Protein AF-A0A941UC97-F1 (afdb_monomer)

pLDDT: mean 85.05, std 20.36, range [23.61, 98.81]

Foldseek 3Di:
DDDDDDDDDDDDDDDDDDDDDDDDPPDDLLNVLCVQCVVFADPVCSVVLSVLSVCLVPPDQPQDLVNNVVSLVVNLVRGDPVQSVQWDAQPPHRQKTFHADPVRDGQWIWGADPQQWIWIDHPNDIDIDRSDDDPDDDDDDDDDDDDDDDDDDPPPDPPPVVQLVVVLDPDDDPLNVLSVVLSVQQVCCLVVVEQAGASDPSQDQDDGQDGRQSHQHYAHHQHAHQAHHDDRLNHQEYANANYAHQAYDDDHLNHQYDAHAHYAHQAYDDDHLNHAYDHHAQYAHQAYDDDRLNHAEDHHHNYAHQAYDDDHLNHQEDHHAQYAHQAYDDDHLNHAYDEHHNYAHQAYDDDHQNHQEDHHEQYAHQEYDDDHLNHQYYAHDHYAHQAYDDDHLNHQYDAHHQYAHQAYDDDHLNHQYDHHDNYAHQAYDDDHLNHQEDAHHNYAHQAYDDDHLNHQEDAHAQYAHQAYDDDHLNHQYDHHAQYAHQAYDDDRLNHQEDHHDNYAHQEYDDDRLNHAEDHHANYAHQAYDDDHLNHQYDEHAQYAHQAYDADRLNHQYYYHHNYNHPDHHDDHPND

Structure (mmCIF, N/CA/C/O backbone):
data_AF-A0A941UC97-F1
#
_entry.id   AF-A0A941UC97-F1
#
loop_
_atom_site.group_PDB
_atom_site.id
_atom_site.type_symbol
_atom_site.label_atom_id
_atom_site.label_alt_id
_atom_site.label_comp_id
_atom_site.label_asym_id
_atom_site.label_entity_id
_atom_site.label_seq_id
_atom_site.pdbx_PDB_ins_code
_atom_site.Cartn_x
_atom_site.Cartn_y
_atom_site.Cartn_z
_atom_site.occupancy
_atom_site.B_iso_or_equiv
_atom_site.auth_seq_id
_atom_site.auth_comp_id
_atom_site.auth_asym_id
_atom_site.auth_atom_id
_atom_site.pdbx_PDB_model_num
ATOM 1 N N . MET A 1 1 ? -33.920 -63.740 -1.832 1.00 26.97 1 MET A N 1
ATOM 2 C CA . MET A 1 1 ? -33.054 -64.130 -0.698 1.00 26.97 1 MET A CA 1
ATOM 3 C C . MET A 1 1 ? -31.931 -64.996 -1.240 1.00 26.97 1 MET A C 1
ATOM 5 O O . MET A 1 1 ? -32.253 -65.846 -2.065 1.00 26.97 1 MET A O 1
ATOM 9 N N . PRO A 1 2 ? -30.684 -64.867 -0.751 1.00 43.19 2 PRO A N 1
ATOM 10 C CA . PRO A 1 2 ? -30.075 -63.693 -0.101 1.00 43.19 2 PRO A CA 1
ATOM 11 C C . PRO A 1 2 ? -29.570 -62.727 -1.217 1.00 43.19 2 PRO A C 1
ATOM 13 O O . PRO A 1 2 ? -30.283 -62.652 -2.215 1.00 43.19 2 PRO A O 1
ATOM 16 N N . PHE A 1 3 ? -28.482 -61.935 -1.182 1.00 24.25 3 PHE A N 1
ATOM 17 C CA . PHE A 1 3 ? -27.602 -61.409 -0.108 1.00 24.25 3 PHE A CA 1
ATOM 18 C C . PHE A 1 3 ? -27.253 -59.923 -0.436 1.00 24.25 3 PHE A C 1
ATOM 20 O O . PHE A 1 3 ? -28.027 -59.255 -1.114 1.00 24.25 3 PHE A O 1
ATOM 27 N N . ASN A 1 4 ? -26.130 -59.395 0.065 1.00 24.11 4 ASN A N 1
ATOM 28 C CA . ASN A 1 4 ? -25.567 -58.037 -0.100 1.00 24.11 4 ASN A CA 1
ATOM 29 C C . ASN A 1 4 ? -24.064 -58.150 0.312 1.00 24.11 4 ASN A C 1
ATOM 31 O O . ASN A 1 4 ? -23.745 -59.103 1.023 1.00 24.11 4 ASN A O 1
ATOM 35 N N . VAL A 1 5 ? -23.059 -57.332 -0.035 1.00 24.78 5 VAL A N 1
ATOM 36 C CA . VAL A 1 5 ? -22.928 -55.923 -0.499 1.00 24.78 5 VAL A CA 1
ATOM 37 C C . VAL A 1 5 ? -21.805 -55.852 -1.592 1.00 24.78 5 VAL A C 1
ATOM 39 O O . VAL A 1 5 ? -21.454 -56.906 -2.107 1.00 24.78 5 VAL A O 1
ATOM 42 N N . ARG A 1 6 ? -21.178 -54.747 -2.058 1.00 23.61 6 ARG A N 1
ATOM 43 C CA . ARG A 1 6 ? -20.990 -53.357 -1.576 1.00 23.61 6 ARG A CA 1
ATOM 44 C C . ARG A 1 6 ? -20.804 -52.357 -2.739 1.00 23.61 6 ARG A C 1
ATOM 46 O O . ARG A 1 6 ? -20.039 -52.615 -3.658 1.00 23.61 6 ARG A O 1
ATOM 53 N N . ASN A 1 7 ? -21.462 -51.201 -2.615 1.00 26.23 7 ASN A N 1
ATOM 54 C CA . ASN A 1 7 ? -21.266 -49.956 -3.380 1.00 26.23 7 ASN A CA 1
ATOM 55 C C . ASN A 1 7 ? -19.788 -49.496 -3.474 1.00 26.23 7 ASN A C 1
ATOM 57 O O . ASN A 1 7 ? -19.010 -49.804 -2.574 1.00 26.23 7 ASN A O 1
ATOM 61 N N . GLY A 1 8 ? -19.392 -48.654 -4.442 1.00 26.56 8 GLY A N 1
ATOM 62 C CA . GLY A 1 8 ? -20.151 -48.139 -5.599 1.00 26.56 8 GLY A CA 1
ATOM 63 C C . GLY A 1 8 ? -19.597 -46.822 -6.187 1.00 26.56 8 GLY A C 1
ATOM 64 O O . GLY A 1 8 ? -18.827 -46.152 -5.516 1.00 26.56 8 GLY A O 1
ATOM 65 N N . ASN A 1 9 ? -20.049 -46.497 -7.412 1.00 26.27 9 ASN A N 1
ATOM 66 C CA . ASN A 1 9 ? -20.159 -45.200 -8.128 1.00 26.27 9 ASN A CA 1
ATOM 67 C C . ASN A 1 9 ? -19.028 -44.133 -8.034 1.00 26.27 9 ASN A C 1
ATOM 69 O O . ASN A 1 9 ? -18.529 -43.804 -6.971 1.00 26.27 9 ASN A O 1
ATOM 73 N N . SER A 1 10 ? -18.674 -43.446 -9.130 1.00 26.75 10 SER A N 1
ATOM 74 C CA . SER A 1 10 ? -19.611 -42.841 -10.098 1.00 26.75 10 SER A CA 1
ATOM 75 C C . SER A 1 10 ? -19.109 -42.721 -11.551 1.00 26.75 10 SER A C 1
ATOM 77 O O . SER A 1 10 ? -17.917 -42.670 -11.826 1.00 26.75 10 SER A O 1
ATOM 79 N N . SER A 1 11 ? -20.097 -42.676 -12.457 1.00 24.62 11 SER A N 1
ATOM 80 C CA . SER A 1 11 ? -20.039 -42.318 -13.889 1.00 24.62 11 SER A CA 1
ATOM 81 C C . SER A 1 11 ? -19.330 -40.966 -14.130 1.00 24.62 11 SER A C 1
ATOM 83 O O . SER A 1 11 ? -19.299 -40.144 -13.222 1.00 24.62 11 SER A O 1
ATOM 85 N N . THR A 1 12 ? -18.782 -40.619 -15.300 1.00 24.94 12 THR A N 1
ATOM 86 C CA . THR A 1 12 ? -19.172 -40.949 -16.691 1.00 24.94 12 THR A CA 1
ATOM 87 C C . THR A 1 12 ? -17.963 -41.023 -17.634 1.00 24.94 12 THR A C 1
ATOM 89 O O . THR A 1 12 ? -17.031 -40.233 -17.487 1.00 24.94 12 THR A O 1
ATOM 92 N N . THR A 1 13 ? -18.010 -41.843 -18.692 1.00 25.44 13 THR A N 1
ATOM 93 C CA . THR A 1 13 ? -17.060 -41.735 -19.821 1.00 25.44 13 THR A CA 1
ATOM 94 C C . THR A 1 13 ? -17.739 -42.121 -21.136 1.00 25.44 13 THR A C 1
ATOM 96 O O . THR A 1 13 ? -18.240 -43.233 -21.277 1.00 25.44 13 THR A O 1
ATOM 99 N N . ILE A 1 14 ? -17.795 -41.180 -22.081 1.00 25.50 14 ILE A N 1
ATOM 100 C CA . ILE A 1 14 ? -18.355 -41.376 -23.427 1.00 25.50 14 ILE A CA 1
ATOM 101 C C . ILE A 1 14 ? -17.256 -41.960 -24.321 1.00 25.50 14 ILE A C 1
ATOM 103 O O . ILE A 1 14 ? -16.121 -41.495 -24.256 1.00 25.50 14 ILE A O 1
ATOM 107 N N . SER A 1 15 ? -17.592 -42.962 -25.138 1.00 24.53 15 SER A N 1
ATOM 108 C CA . SER A 1 15 ? -16.667 -43.630 -26.064 1.00 24.53 15 SER A CA 1
ATOM 109 C C . SER A 1 15 ? -17.231 -43.712 -27.490 1.00 24.53 15 SER A C 1
ATOM 111 O O . SER A 1 15 ? -18.390 -44.061 -27.698 1.00 24.53 15 SER A O 1
ATOM 113 N N . ASP A 1 16 ? -16.372 -43.339 -28.437 1.00 28.64 16 ASP A N 1
ATOM 114 C CA . ASP A 1 16 ? -16.165 -43.852 -29.799 1.00 28.64 16 ASP A CA 1
ATOM 115 C C . ASP A 1 16 ? -17.344 -44.325 -30.677 1.00 28.64 16 ASP A C 1
ATOM 117 O O . ASP A 1 16 ? -17.806 -45.461 -30.618 1.00 28.64 16 ASP A O 1
ATOM 121 N N . SER A 1 17 ? -17.682 -43.485 -31.661 1.00 26.44 17 SER A N 1
ATOM 122 C CA . SER A 1 17 ? -17.812 -43.857 -33.089 1.00 26.44 17 SER A CA 1
ATOM 123 C C . SER A 1 17 ? -17.777 -42.551 -33.906 1.00 26.44 17 SER A C 1
ATOM 125 O O . SER A 1 17 ? -18.624 -41.688 -33.715 1.00 26.44 17 SER A O 1
ATOM 127 N N . SER A 1 18 ? -16.724 -42.182 -34.640 1.00 26.34 18 SER A N 1
ATOM 128 C CA . SER A 1 18 ? -16.054 -42.826 -35.783 1.00 26.34 18 SER A CA 1
ATOM 129 C C . SER A 1 18 ? -16.949 -43.088 -37.000 1.00 26.34 18 SER A C 1
ATOM 131 O O . SER A 1 18 ? -17.779 -43.990 -36.972 1.00 26.34 18 SER A O 1
ATOM 133 N N . ILE A 1 19 ? -16.585 -42.373 -38.078 1.00 29.45 19 ILE A N 1
ATOM 134 C CA . ILE A 1 19 ? -16.620 -42.727 -39.512 1.00 29.45 19 ILE A CA 1
ATOM 135 C C . ILE A 1 19 ? -17.639 -41.990 -40.412 1.00 29.45 19 ILE A C 1
ATOM 137 O O . ILE A 1 19 ? -18.829 -41.902 -40.138 1.00 29.45 19 ILE A O 1
ATOM 141 N N . ASP A 1 20 ? -17.062 -41.484 -41.510 1.00 26.69 20 ASP A N 1
ATOM 142 C CA . ASP A 1 20 ? -17.612 -40.922 -42.749 1.00 26.69 20 ASP A CA 1
ATOM 143 C C . ASP A 1 20 ? -18.482 -39.650 -42.719 1.00 26.69 20 ASP A C 1
ATOM 145 O O . ASP A 1 20 ? -19.699 -39.681 -42.575 1.00 26.69 20 ASP A O 1
ATOM 149 N N . HIS A 1 21 ? -17.863 -38.530 -43.129 1.00 25.31 21 HIS A N 1
ATOM 150 C CA . HIS A 1 21 ? -18.000 -38.150 -44.543 1.00 25.31 21 HIS A CA 1
ATOM 151 C C . HIS A 1 21 ? -16.879 -37.229 -45.083 1.00 25.31 21 HIS A C 1
ATOM 153 O O . HIS A 1 21 ? -16.731 -36.082 -44.678 1.00 25.31 21 HIS A O 1
ATOM 159 N N . LEU A 1 22 ? -16.228 -37.738 -46.138 1.00 27.33 22 LEU A N 1
ATOM 160 C CA . LEU A 1 22 ? -15.744 -37.029 -47.336 1.00 27.33 22 LEU A CA 1
ATOM 161 C C . LEU A 1 22 ? -14.541 -36.072 -47.245 1.00 27.33 22 LEU A C 1
ATOM 163 O O . LEU A 1 22 ? -14.647 -34.878 -46.971 1.00 27.33 22 LEU A O 1
ATOM 167 N N . ALA A 1 23 ? -13.421 -36.617 -47.723 1.00 32.41 23 ALA A N 1
ATOM 168 C CA . ALA A 1 23 ? -12.298 -35.900 -48.309 1.00 32.41 23 ALA A CA 1
ATOM 169 C C . ALA A 1 23 ? -12.714 -34.754 -49.257 1.00 32.41 23 ALA A C 1
ATOM 171 O O . ALA A 1 23 ? -13.579 -34.916 -50.124 1.00 32.41 23 ALA A O 1
ATOM 172 N N . ARG A 1 24 ? -11.998 -33.629 -49.156 1.00 26.58 24 ARG A N 1
ATOM 173 C CA . ARG A 1 24 ? -11.906 -32.586 -50.188 1.00 26.58 24 ARG A CA 1
ATOM 174 C C . ARG A 1 24 ? -10.431 -32.361 -50.549 1.00 26.58 24 ARG A C 1
ATOM 176 O O . ARG A 1 24 ? -9.607 -32.420 -49.635 1.00 26.58 24 ARG A O 1
ATOM 183 N N . PRO A 1 25 ? -10.089 -32.085 -51.825 1.00 33.31 25 PRO A N 1
ATOM 184 C CA . PRO A 1 25 ? -8.698 -31.864 -52.235 1.00 33.31 25 PRO A CA 1
ATOM 185 C C . PRO A 1 25 ? -8.069 -30.624 -51.585 1.00 33.31 25 PRO A C 1
ATOM 187 O O . PRO A 1 25 ? -6.874 -30.607 -51.325 1.00 33.31 25 PRO A O 1
ATOM 190 N N . ASP A 1 26 ? -8.889 -29.621 -51.266 1.00 42.84 26 ASP A N 1
ATOM 191 C CA . ASP A 1 26 ? -8.455 -28.307 -50.778 1.00 42.84 26 ASP A CA 1
ATOM 192 C C . ASP A 1 26 ? -8.311 -28.266 -49.245 1.00 42.84 26 ASP A C 1
ATOM 194 O O . ASP A 1 26 ? -8.844 -27.376 -48.581 1.00 42.84 26 ASP A O 1
ATOM 198 N N . THR A 1 27 ? -7.639 -29.261 -48.658 1.00 42.19 27 THR A N 1
ATOM 199 C CA . THR A 1 27 ? -7.248 -29.207 -47.239 1.00 42.19 27 THR A CA 1
ATOM 200 C C . THR A 1 27 ? -5.827 -28.641 -47.157 1.00 42.19 27 THR A C 1
ATOM 202 O O . THR A 1 27 ? -4.911 -29.318 -47.624 1.00 42.19 27 THR A O 1
ATOM 205 N N . PRO A 1 28 ? -5.617 -27.436 -46.589 1.00 56.28 28 PRO A N 1
ATOM 206 C CA . PRO A 1 28 ? -4.293 -26.832 -46.440 1.00 56.28 28 PRO A CA 1
ATOM 207 C C . PRO A 1 28 ? -3.250 -27.787 -45.839 1.00 56.28 28 PRO A C 1
ATOM 209 O O . PRO A 1 28 ? -3.569 -28.590 -44.956 1.00 56.28 28 PRO A O 1
ATOM 212 N N . HIS A 1 29 ? -2.005 -27.714 -46.322 1.00 60.56 29 HIS A N 1
ATOM 213 C CA . HIS A 1 29 ? -0.942 -28.652 -45.942 1.00 60.56 29 HIS A CA 1
ATOM 214 C C . HIS A 1 29 ? -0.659 -28.638 -44.427 1.00 60.56 29 HIS A C 1
ATOM 216 O O . HIS A 1 29 ? -0.510 -29.706 -43.831 1.00 60.56 29 HIS A O 1
ATOM 222 N N . ASP A 1 30 ? -0.716 -27.466 -43.783 1.00 61.69 30 ASP A N 1
ATOM 223 C CA . ASP A 1 30 ? -0.620 -27.292 -42.324 1.00 61.69 30 ASP A CA 1
ATOM 224 C C . ASP A 1 30 ? -1.726 -28.053 -41.564 1.00 61.69 30 ASP A C 1
ATOM 226 O O . ASP A 1 30 ? -1.459 -28.699 -40.548 1.00 61.69 30 ASP A O 1
ATOM 230 N N . ILE A 1 31 ? -2.955 -28.061 -42.089 1.00 59.62 31 ILE A N 1
ATOM 231 C CA . ILE A 1 31 ? -4.098 -28.796 -41.519 1.00 59.62 31 ILE A CA 1
ATOM 232 C C . ILE A 1 31 ? -3.964 -30.314 -41.752 1.00 59.62 31 ILE A C 1
ATOM 234 O O . ILE A 1 31 ? -4.295 -31.102 -40.864 1.00 59.62 31 ILE A O 1
ATOM 238 N N . SER A 1 32 ? -3.437 -30.740 -42.903 1.00 64.81 32 SER A N 1
ATOM 239 C CA . SER A 1 32 ? -3.181 -32.160 -43.209 1.00 64.81 32 SER A CA 1
ATOM 240 C C . SER A 1 32 ? -2.075 -32.766 -42.330 1.00 64.81 32 SER A C 1
ATOM 242 O O . SER A 1 32 ? -2.213 -33.891 -41.839 1.00 64.81 32 SER A O 1
ATOM 244 N N . VAL A 1 33 ? -1.001 -32.008 -42.075 1.00 65.44 33 VAL A N 1
ATOM 245 C CA . VAL A 1 33 ? 0.041 -32.367 -41.097 1.00 65.44 33 VAL A CA 1
ATOM 246 C C . VAL A 1 33 ? -0.566 -32.434 -39.698 1.00 65.44 33 VAL A C 1
ATOM 248 O O . VAL A 1 33 ? -0.464 -33.474 -39.040 1.00 65.44 33 VAL A O 1
ATOM 251 N N . TRP A 1 34 ? -1.258 -31.369 -39.270 1.00 73.50 34 TRP A N 1
ATOM 252 C CA . TRP A 1 34 ? -1.890 -31.286 -37.953 1.00 73.50 34 TRP A CA 1
ATOM 253 C C . TRP A 1 34 ? -2.780 -32.493 -37.649 1.00 73.50 34 TRP A C 1
ATOM 255 O O . TRP A 1 34 ? -2.646 -33.102 -36.590 1.00 73.50 34 TRP A O 1
ATOM 265 N N . GLU A 1 35 ? -3.663 -32.886 -38.570 1.00 70.94 35 GLU A N 1
ATOM 266 C CA . GLU A 1 35 ? -4.619 -33.970 -38.322 1.00 70.94 35 GLU A CA 1
ATOM 267 C C . GLU A 1 35 ? -3.970 -35.339 -38.067 1.00 70.94 35 GLU A C 1
ATOM 269 O O . GLU A 1 35 ? -4.620 -36.206 -37.476 1.00 70.94 35 GLU A O 1
ATOM 274 N N . LYS A 1 36 ? -2.694 -35.525 -38.433 1.00 65.94 36 LYS A N 1
ATOM 275 C CA . LYS A 1 36 ? -1.925 -36.735 -38.116 1.00 65.94 36 LYS A CA 1
ATOM 276 C C . LYS A 1 36 ? -1.113 -36.622 -36.825 1.00 65.94 36 LYS A C 1
ATOM 278 O O . LYS A 1 36 ? -1.102 -37.577 -36.057 1.00 65.94 36 LYS A O 1
ATOM 283 N N . ILE A 1 37 ? -0.481 -35.475 -36.557 1.00 67.69 37 ILE A N 1
ATOM 284 C CA . ILE A 1 37 ? 0.345 -35.282 -35.346 1.00 67.69 37 ILE A CA 1
ATOM 285 C C . ILE A 1 37 ? -0.425 -34.713 -34.145 1.00 67.69 37 ILE A C 1
ATOM 287 O O . ILE A 1 37 ? 0.130 -34.611 -33.056 1.00 67.69 37 ILE A O 1
ATOM 291 N N . LYS A 1 38 ? -1.725 -34.414 -34.278 1.00 67.69 38 LYS A N 1
ATOM 292 C CA . LYS A 1 38 ? -2.603 -33.968 -33.175 1.00 67.69 38 LYS A CA 1
ATOM 293 C C . LYS A 1 38 ? -2.624 -34.908 -31.962 1.00 67.69 38 LYS A C 1
ATOM 295 O O . LYS A 1 38 ? -2.961 -34.457 -30.876 1.00 67.69 38 LYS A O 1
ATOM 300 N N . SER A 1 39 ? -2.299 -36.192 -32.132 1.00 68.25 39 SER A N 1
ATOM 301 C CA . SER A 1 39 ? -2.171 -37.172 -31.042 1.00 68.25 39 SER A CA 1
ATOM 302 C C . SER A 1 39 ? -0.930 -36.941 -30.174 1.00 68.25 39 SER A C 1
ATOM 304 O O . SER A 1 39 ? -0.919 -37.339 -29.010 1.00 68.25 39 SER A O 1
ATOM 306 N N . PHE A 1 40 ? 0.098 -36.275 -30.706 1.00 71.75 40 PHE A N 1
ATOM 307 C CA . PHE A 1 40 ? 1.333 -35.979 -29.982 1.00 71.75 40 PHE A CA 1
ATOM 308 C C . PHE A 1 40 ? 1.141 -34.824 -28.987 1.00 71.75 40 PHE A C 1
ATOM 310 O O . PHE A 1 40 ? 1.910 -34.714 -28.034 1.00 71.75 40 PHE A O 1
ATOM 317 N N . PHE A 1 41 ? 0.115 -33.984 -29.172 1.00 74.44 41 PHE A N 1
ATOM 318 C CA . PHE A 1 41 ? -0.109 -32.750 -28.415 1.00 74.44 41 PHE A CA 1
ATOM 319 C C . PHE A 1 41 ? -1.363 -32.827 -27.542 1.00 74.44 41 PHE A C 1
ATOM 321 O O . PHE A 1 41 ? -2.431 -33.255 -27.975 1.00 74.44 41 PHE A O 1
ATOM 328 N N . SER A 1 42 ? -1.271 -32.321 -26.312 1.00 64.69 42 SER A N 1
ATOM 329 C CA . SER A 1 42 ? -2.453 -32.183 -25.458 1.00 64.69 42 SER A CA 1
ATOM 330 C C . SER A 1 42 ? -3.426 -31.144 -26.029 1.00 64.69 42 SER A C 1
ATOM 332 O O . SER A 1 42 ? -3.002 -30.082 -26.485 1.00 64.69 42 SER A O 1
ATOM 334 N N . CYS A 1 43 ? -4.738 -31.368 -25.877 1.00 62.56 43 CYS A N 1
ATOM 335 C CA . CYS A 1 43 ? -5.788 -30.402 -26.237 1.00 62.56 43 CYS A CA 1
ATOM 336 C C . CYS A 1 43 ? -5.573 -28.989 -25.657 1.00 62.56 43 CYS A C 1
ATOM 338 O O . CYS A 1 43 ? -6.109 -28.026 -26.199 1.00 62.56 43 CYS A O 1
ATOM 340 N N . LYS A 1 44 ? -4.794 -28.864 -24.571 1.00 69.75 44 LYS A N 1
ATOM 341 C CA . LYS A 1 44 ? -4.410 -27.593 -23.943 1.00 69.75 44 LYS A CA 1
ATOM 342 C C . LYS A 1 44 ? -3.495 -26.716 -24.814 1.00 69.75 44 LYS A C 1
ATOM 344 O O . LYS A 1 44 ? -3.571 -25.505 -24.676 1.00 69.75 44 LYS A O 1
ATOM 349 N N . TYR A 1 45 ? -2.661 -27.315 -25.668 1.00 73.56 45 TYR A N 1
ATOM 350 C CA . TYR A 1 45 ? -1.648 -26.629 -26.492 1.00 73.56 45 TYR A CA 1
ATOM 351 C C . TYR A 1 45 ? -1.969 -26.682 -27.998 1.00 73.56 45 TYR A C 1
ATOM 353 O O . TYR A 1 45 ? -1.103 -26.495 -28.852 1.00 73.56 45 TYR A O 1
ATOM 361 N N . LYS A 1 46 ? -3.226 -27.004 -28.334 1.00 70.25 46 LYS A N 1
ATOM 362 C CA . LYS A 1 46 ? -3.705 -27.153 -29.712 1.00 70.25 46 LYS A CA 1
ATOM 363 C C . LYS A 1 46 ? -3.530 -25.887 -30.571 1.00 70.25 46 LYS A C 1
ATOM 365 O O . LYS A 1 46 ? -3.040 -26.042 -31.689 1.00 70.25 46 LYS A O 1
ATOM 370 N N . PRO A 1 47 ? -3.939 -24.675 -30.140 1.00 74.25 47 PRO A N 1
ATOM 371 C CA . PRO A 1 47 ? -3.788 -23.494 -30.989 1.00 74.25 47 PRO A CA 1
ATOM 372 C C . PRO A 1 47 ? -2.318 -23.082 -31.159 1.00 74.25 47 PRO A C 1
ATOM 374 O O . PRO A 1 47 ? -1.933 -22.694 -32.257 1.00 74.25 47 PRO A O 1
ATOM 377 N N . GLU A 1 48 ? -1.486 -23.226 -30.126 1.00 78.00 48 GLU A N 1
ATOM 378 C CA . GLU A 1 48 ? -0.064 -22.871 -30.171 1.00 78.00 48 GLU A CA 1
ATOM 379 C C . GLU A 1 48 ? 0.728 -23.813 -31.088 1.00 78.00 48 GLU A C 1
ATOM 381 O O . GLU A 1 48 ? 1.466 -23.353 -31.957 1.00 78.00 48 GLU A O 1
ATOM 386 N N . ALA A 1 49 ? 0.539 -25.130 -30.953 1.00 76.12 49 ALA A N 1
ATOM 387 C CA . ALA A 1 49 ? 1.237 -26.109 -31.783 1.00 76.12 49 ALA A CA 1
ATOM 388 C C . ALA A 1 49 ? 0.818 -26.024 -33.265 1.00 76.12 49 ALA A C 1
ATOM 390 O O . ALA A 1 49 ? 1.671 -26.135 -34.147 1.00 76.12 49 ALA A O 1
ATOM 391 N N . LEU A 1 50 ? -0.467 -25.763 -33.551 1.00 76.44 50 LEU A N 1
ATOM 392 C CA . LEU A 1 50 ? -0.944 -25.526 -34.918 1.00 76.44 50 LEU A CA 1
ATOM 393 C C . LEU A 1 50 ? -0.300 -24.274 -35.537 1.00 76.44 50 LEU A C 1
ATOM 395 O O . LEU A 1 50 ? 0.096 -24.315 -36.699 1.00 76.44 50 LEU A O 1
ATOM 399 N N . GLU A 1 51 ? -0.142 -23.192 -34.771 1.00 76.75 51 GLU A N 1
ATOM 400 C CA . GLU A 1 51 ? 0.502 -21.963 -35.254 1.00 76.75 51 GLU A CA 1
ATOM 401 C C . GLU A 1 51 ? 2.005 -22.160 -35.515 1.00 76.75 51 GLU A C 1
ATOM 403 O O . GLU A 1 51 ? 2.527 -21.663 -36.517 1.00 76.75 51 GLU A O 1
ATOM 408 N N . CYS A 1 52 ? 2.703 -22.955 -34.692 1.00 78.56 52 CYS A N 1
ATOM 409 C CA . CYS A 1 52 ? 4.076 -23.375 -34.988 1.00 78.56 52 CYS A CA 1
ATOM 410 C C . CYS A 1 52 ? 4.154 -24.102 -36.344 1.00 78.56 52 CYS A C 1
ATOM 412 O O . CYS A 1 52 ? 4.956 -23.714 -37.192 1.00 78.56 52 CYS A O 1
ATOM 414 N N . ILE A 1 53 ? 3.291 -25.099 -36.582 1.00 77.62 53 ILE A N 1
ATOM 415 C CA . ILE A 1 53 ? 3.252 -25.880 -37.837 1.00 77.62 53 ILE A CA 1
ATOM 416 C C . ILE A 1 53 ? 2.917 -24.995 -39.039 1.00 77.62 53 ILE A C 1
ATOM 418 O O . ILE A 1 53 ? 3.613 -25.048 -40.053 1.00 77.62 53 ILE A O 1
ATOM 422 N N . ARG A 1 54 ? 1.909 -24.130 -38.911 1.00 77.88 54 ARG A N 1
ATOM 423 C CA . ARG A 1 54 ? 1.532 -23.164 -39.945 1.00 77.88 54 ARG A CA 1
ATOM 424 C C . ARG A 1 54 ? 2.681 -22.230 -40.312 1.00 77.88 54 ARG A C 1
ATOM 426 O O . ARG A 1 54 ? 2.906 -22.021 -41.501 1.00 77.88 54 ARG A O 1
ATOM 433 N N . THR A 1 55 ? 3.398 -21.695 -39.321 1.00 75.44 55 THR A N 1
ATOM 434 C CA . THR A 1 55 ? 4.510 -20.761 -39.572 1.00 75.44 55 THR A CA 1
ATOM 435 C C . THR A 1 55 ? 5.716 -21.457 -40.205 1.00 75.44 55 THR A C 1
ATOM 437 O O . THR A 1 55 ? 6.451 -20.827 -40.953 1.00 75.44 55 THR A O 1
ATOM 440 N N . MET A 1 56 ? 5.923 -22.751 -39.941 1.00 78.06 56 MET A N 1
ATOM 441 C CA . MET A 1 56 ? 6.954 -23.538 -40.633 1.00 78.06 56 MET A CA 1
ATOM 442 C C . MET A 1 56 ? 6.550 -23.879 -42.071 1.00 78.06 56 MET A C 1
ATOM 444 O O . MET A 1 56 ? 7.398 -23.895 -42.946 1.00 78.06 56 MET A O 1
ATOM 448 N N . CYS A 1 57 ? 5.262 -24.101 -42.348 1.00 72.69 57 CYS A N 1
ATOM 449 C CA . CYS A 1 57 ? 4.793 -24.294 -43.726 1.00 72.69 57 CYS A CA 1
ATOM 450 C C . CYS A 1 57 ? 4.743 -22.979 -44.531 1.00 72.69 57 CYS A C 1
ATOM 452 O O . CYS A 1 57 ? 4.705 -23.022 -45.751 1.00 72.69 57 CYS A O 1
ATOM 454 N N . HIS A 1 58 ? 4.718 -21.820 -43.864 1.00 76.06 58 HIS A N 1
ATOM 455 C CA . HIS A 1 58 ? 4.631 -20.497 -44.491 1.00 76.06 58 HIS A CA 1
ATOM 456 C C . HIS A 1 58 ? 5.566 -19.506 -43.763 1.00 76.06 58 HIS A C 1
ATOM 458 O O . HIS A 1 58 ? 5.096 -18.682 -42.967 1.00 76.06 58 HIS A O 1
ATOM 464 N N . PRO A 1 59 ? 6.892 -19.597 -43.974 1.00 75.81 59 PRO A N 1
ATOM 465 C CA . PRO A 1 59 ? 7.873 -18.790 -43.251 1.00 75.81 59 PRO A CA 1
ATOM 466 C C . PRO A 1 59 ? 7.750 -17.291 -43.592 1.00 75.81 59 PRO A C 1
ATOM 468 O O . PRO A 1 59 ? 7.694 -16.923 -44.769 1.00 75.81 59 PRO A O 1
ATOM 471 N N . PRO A 1 60 ? 7.769 -16.387 -42.595 1.00 70.44 60 PRO A N 1
ATOM 472 C CA . PRO A 1 60 ? 7.939 -14.958 -42.835 1.00 70.44 60 PRO A CA 1
ATOM 473 C C . PRO A 1 60 ? 9.262 -14.642 -43.552 1.00 70.44 60 PRO A C 1
ATOM 475 O O . PRO A 1 60 ? 10.278 -15.308 -43.338 1.00 70.44 60 PRO A O 1
ATOM 478 N N . ALA A 1 61 ? 9.275 -13.578 -44.360 1.00 69.44 61 ALA A N 1
ATOM 479 C CA . ALA A 1 61 ? 10.498 -13.094 -44.999 1.00 69.44 61 ALA A CA 1
ATOM 480 C C . ALA A 1 61 ? 11.573 -12.763 -43.945 1.00 69.44 61 ALA A C 1
ATOM 482 O O . ALA A 1 61 ? 11.294 -12.057 -42.976 1.00 69.44 61 ALA A O 1
ATOM 483 N N . GLY A 1 62 ? 12.793 -13.273 -44.143 1.00 68.75 62 GLY A N 1
ATOM 484 C CA . GLY A 1 62 ? 13.899 -13.123 -43.191 1.00 68.75 62 GLY A CA 1
ATOM 485 C C . GLY A 1 62 ? 13.931 -14.126 -42.027 1.00 68.75 62 GLY A C 1
ATOM 486 O O . GLY A 1 62 ? 14.703 -13.909 -41.100 1.00 68.75 62 GLY A O 1
ATOM 487 N N . THR A 1 63 ? 13.134 -15.205 -42.057 1.00 75.56 63 THR A N 1
ATOM 488 C CA . THR A 1 63 ? 13.223 -16.306 -41.069 1.00 75.56 63 THR A CA 1
ATOM 489 C C . THR A 1 63 ? 14.639 -16.900 -41.029 1.00 75.56 63 THR A C 1
ATOM 491 O O . THR A 1 63 ? 15.169 -17.306 -42.064 1.00 75.56 63 THR A O 1
ATOM 494 N N . THR A 1 64 ? 15.241 -16.967 -39.840 1.00 77.44 64 THR A N 1
ATOM 495 C CA . THR A 1 64 ? 16.605 -17.483 -39.609 1.00 77.44 64 THR A CA 1
ATOM 496 C C . THR A 1 64 ? 16.621 -18.964 -39.209 1.00 77.44 64 THR A C 1
ATOM 498 O O . THR A 1 64 ? 15.579 -19.558 -38.929 1.00 77.44 64 THR A O 1
ATOM 501 N N . ARG A 1 65 ? 17.810 -19.586 -39.152 1.00 75.81 65 ARG A N 1
ATOM 502 C CA . ARG A 1 65 ? 17.975 -20.977 -38.678 1.00 75.81 65 ARG A CA 1
ATOM 503 C C . ARG A 1 65 ? 17.562 -21.110 -37.211 1.00 75.81 65 ARG A C 1
ATOM 505 O O . ARG A 1 65 ? 16.937 -22.098 -36.828 1.00 75.81 65 ARG A O 1
ATOM 512 N N . GLU A 1 66 ? 17.890 -20.105 -36.413 1.00 75.75 66 GLU A N 1
ATOM 513 C CA . GLU A 1 66 ? 17.579 -19.996 -34.993 1.00 75.75 66 GLU A CA 1
ATOM 514 C C . GLU A 1 66 ? 16.059 -19.928 -34.769 1.00 75.75 66 GLU A C 1
ATOM 516 O O . GLU A 1 66 ? 15.536 -20.688 -33.955 1.00 75.75 66 GLU A O 1
ATOM 521 N N . ASP A 1 67 ? 15.328 -19.134 -35.565 1.00 76.56 67 ASP A N 1
ATOM 522 C CA . ASP A 1 67 ? 13.855 -19.068 -35.512 1.00 76.56 67 ASP A CA 1
ATOM 523 C C . ASP A 1 67 ? 13.189 -20.432 -35.766 1.00 76.56 67 ASP A C 1
ATOM 525 O O . ASP A 1 67 ? 12.135 -20.737 -35.201 1.00 76.56 67 ASP A O 1
ATOM 529 N N . VAL A 1 68 ? 13.778 -21.254 -36.639 1.00 78.69 68 VAL A N 1
ATOM 530 C CA . VAL A 1 68 ? 13.283 -22.603 -36.961 1.00 78.69 68 VAL A CA 1
ATOM 531 C C . VAL A 1 68 ? 13.596 -23.567 -35.818 1.00 78.69 68 VAL A C 1
ATOM 533 O O . VAL A 1 68 ? 12.709 -24.301 -35.379 1.00 78.69 68 VAL A O 1
ATOM 536 N N . ALA A 1 69 ? 14.821 -23.527 -35.290 1.00 78.25 69 ALA A N 1
ATOM 537 C CA . ALA A 1 69 ? 15.237 -24.346 -34.156 1.00 78.25 69 ALA A CA 1
ATOM 538 C C . ALA A 1 69 ? 14.373 -24.087 -32.909 1.00 78.25 69 ALA A C 1
ATOM 540 O O . ALA A 1 69 ? 13.864 -25.035 -32.303 1.00 78.25 69 ALA A O 1
ATOM 541 N N . ASP A 1 70 ? 14.126 -22.817 -32.581 1.00 78.12 70 ASP A N 1
ATOM 542 C CA . ASP A 1 70 ? 13.290 -22.415 -31.448 1.00 78.12 70 ASP A CA 1
ATOM 543 C C . ASP A 1 70 ? 11.838 -22.892 -31.603 1.00 78.12 70 ASP A C 1
ATOM 545 O O . ASP A 1 70 ? 11.210 -23.298 -30.622 1.00 78.12 70 ASP A O 1
ATOM 549 N N . ARG A 1 71 ? 11.291 -22.908 -32.827 1.00 82.12 71 ARG A N 1
ATOM 550 C CA . ARG A 1 71 ? 9.937 -23.427 -33.107 1.00 82.12 71 ARG A CA 1
ATOM 551 C C . ARG A 1 71 ? 9.849 -24.942 -32.959 1.00 82.12 71 ARG A C 1
ATOM 553 O O . ARG A 1 71 ? 8.866 -25.431 -32.398 1.00 82.12 71 ARG A O 1
ATOM 560 N N . PHE A 1 72 ? 10.864 -25.681 -33.403 1.00 81.50 72 PHE A N 1
ATOM 561 C CA . PHE A 1 72 ? 10.941 -27.129 -33.186 1.00 81.50 72 PHE A CA 1
ATOM 562 C C . PHE A 1 72 ? 11.067 -27.470 -31.692 1.00 81.50 72 PHE A C 1
ATOM 564 O O . PHE A 1 72 ? 10.393 -28.386 -31.217 1.00 81.50 72 PHE A O 1
ATOM 571 N N . GLU A 1 73 ? 11.834 -26.699 -30.917 1.00 82.56 73 GLU A N 1
ATOM 572 C CA . GLU A 1 73 ? 11.946 -26.898 -29.466 1.00 82.56 73 GLU A CA 1
ATOM 573 C C . GLU A 1 73 ? 10.666 -26.466 -28.714 1.00 82.56 73 GLU A C 1
ATOM 575 O O . GLU A 1 73 ? 10.258 -27.122 -27.753 1.00 82.56 73 GLU A O 1
ATOM 580 N N . GLN A 1 74 ? 9.948 -25.433 -29.172 1.00 81.12 74 GLN A N 1
ATOM 581 C CA . GLN A 1 74 ? 8.601 -25.107 -28.671 1.00 81.12 74 GLN A CA 1
ATOM 582 C C . GLN A 1 74 ? 7.617 -26.261 -28.911 1.00 81.12 74 GLN A C 1
ATOM 584 O O . GLN A 1 74 ? 6.959 -26.707 -27.968 1.00 81.12 74 GLN A O 1
ATOM 589 N N . LEU A 1 75 ? 7.567 -26.804 -30.132 1.00 80.00 75 LEU A N 1
ATOM 590 C CA . LEU A 1 75 ? 6.762 -27.985 -30.462 1.00 80.00 75 LEU A CA 1
ATOM 591 C C . LEU A 1 75 ? 7.131 -29.189 -29.586 1.00 80.00 75 LEU A C 1
ATOM 593 O O . LEU A 1 75 ? 6.239 -29.819 -29.018 1.00 80.00 75 LEU A O 1
ATOM 597 N N . ARG A 1 76 ? 8.425 -29.461 -29.380 1.00 81.94 76 ARG A N 1
ATOM 598 C CA . ARG A 1 76 ? 8.897 -30.520 -28.474 1.00 81.94 76 ARG A CA 1
ATOM 599 C C . ARG A 1 76 ? 8.376 -30.348 -27.042 1.00 81.94 76 ARG A C 1
ATOM 601 O O . ARG A 1 76 ? 8.021 -31.337 -26.405 1.00 81.94 76 ARG A O 1
ATOM 608 N N . ARG A 1 77 ? 8.271 -29.112 -26.543 1.00 81.44 77 ARG A N 1
ATOM 609 C CA . ARG A 1 77 ? 7.754 -28.799 -25.194 1.00 81.44 77 ARG A CA 1
ATOM 610 C C . ARG A 1 77 ? 6.226 -28.852 -25.086 1.00 81.44 77 ARG A C 1
ATOM 612 O O . ARG A 1 77 ? 5.714 -28.995 -23.976 1.00 81.44 77 ARG A O 1
ATOM 619 N N . PHE A 1 78 ? 5.500 -28.747 -26.200 1.00 79.94 78 PHE A N 1
ATOM 620 C CA . PHE A 1 78 ? 4.045 -28.946 -26.255 1.00 79.94 78 PHE A CA 1
ATOM 621 C C . PHE A 1 78 ? 3.646 -30.416 -26.461 1.00 79.94 78 PHE A C 1
ATOM 623 O O . PHE A 1 78 ? 2.511 -30.794 -26.146 1.00 79.94 78 PHE A O 1
ATOM 630 N N . ALA A 1 79 ? 4.559 -31.239 -26.981 1.00 75.69 79 ALA A N 1
ATOM 631 C CA . ALA A 1 79 ? 4.358 -32.669 -27.157 1.00 75.69 79 ALA A CA 1
ATOM 632 C C . ALA A 1 79 ? 4.311 -33.420 -25.812 1.00 75.69 79 ALA A C 1
ATOM 634 O O . ALA A 1 79 ? 4.948 -33.051 -24.823 1.00 75.69 79 ALA A O 1
ATOM 635 N N . HIS A 1 80 ? 3.567 -34.522 -25.775 1.00 75.31 80 HIS A N 1
ATOM 636 C CA . HIS A 1 80 ? 3.625 -35.481 -24.678 1.00 75.31 80 HIS A CA 1
ATOM 637 C C . HIS A 1 80 ? 5.026 -36.113 -24.591 1.00 75.31 80 HIS A C 1
ATOM 639 O O . HIS A 1 80 ? 5.687 -36.334 -25.604 1.00 75.31 80 HIS A O 1
ATOM 645 N N . THR A 1 81 ? 5.466 -36.467 -23.380 1.00 67.31 81 THR A N 1
ATOM 646 C CA . THR A 1 81 ? 6.849 -36.905 -23.093 1.00 67.31 81 THR A CA 1
ATOM 647 C C . THR A 1 81 ? 7.332 -38.127 -23.880 1.00 67.31 81 THR A C 1
ATOM 649 O O . THR A 1 81 ? 8.536 -38.307 -24.004 1.00 67.31 81 THR A O 1
ATOM 652 N N . GLY A 1 82 ? 6.430 -38.954 -24.422 1.00 66.81 82 GLY A N 1
ATOM 653 C CA . GLY A 1 82 ? 6.777 -40.075 -25.309 1.00 66.81 82 GLY A CA 1
ATOM 654 C C . GLY A 1 82 ? 6.920 -39.716 -26.796 1.00 66.81 82 GLY A C 1
ATOM 655 O O . GLY A 1 82 ? 7.489 -40.503 -27.540 1.00 66.81 82 GLY A O 1
ATOM 656 N N . PHE A 1 83 ? 6.429 -38.550 -27.229 1.00 71.75 83 PHE A N 1
ATOM 657 C CA . PHE A 1 83 ? 6.455 -38.095 -28.630 1.00 71.75 83 PHE A CA 1
ATOM 658 C C . PHE A 1 83 ? 7.444 -36.940 -28.876 1.00 71.75 83 PHE A C 1
ATOM 660 O O . PHE A 1 83 ? 7.710 -36.590 -30.021 1.00 71.75 83 PHE A O 1
ATOM 667 N N . ALA A 1 84 ? 8.035 -36.372 -27.820 1.00 73.75 84 ALA A N 1
ATOM 668 C CA . ALA A 1 84 ? 9.078 -35.346 -27.907 1.00 73.75 84 ALA A CA 1
ATOM 669 C C . ALA A 1 84 ? 10.328 -35.800 -28.702 1.00 73.75 84 ALA A C 1
ATOM 671 O O . ALA A 1 84 ? 10.961 -34.985 -29.373 1.00 73.75 84 ALA A O 1
ATOM 672 N N . GLU A 1 85 ? 10.646 -37.099 -28.670 1.00 75.19 85 GLU A N 1
ATOM 673 C CA . GLU A 1 85 ? 11.752 -37.734 -29.414 1.00 75.19 85 GLU A CA 1
ATOM 674 C C . GLU A 1 85 ? 11.476 -37.876 -30.926 1.00 75.19 85 GLU A C 1
ATOM 676 O O . GLU A 1 85 ? 12.406 -38.005 -31.729 1.00 75.19 85 GLU A O 1
ATOM 681 N N . ASN A 1 86 ? 10.203 -37.809 -31.339 1.00 74.69 86 ASN A N 1
ATOM 682 C CA . ASN A 1 86 ? 9.811 -37.818 -32.753 1.00 74.69 86 ASN A CA 1
ATOM 683 C C . ASN A 1 86 ? 10.028 -36.450 -33.419 1.00 74.69 86 ASN A C 1
ATOM 685 O O . ASN A 1 86 ? 9.929 -36.340 -34.638 1.00 74.69 86 ASN A O 1
ATOM 689 N N . ILE A 1 87 ? 10.309 -35.405 -32.637 1.00 80.75 87 ILE A N 1
ATOM 690 C CA . ILE A 1 87 ? 10.618 -34.058 -33.119 1.00 80.75 87 ILE A CA 1
ATOM 691 C C . ILE A 1 87 ? 12.138 -33.911 -33.052 1.00 80.75 87 ILE A C 1
ATOM 693 O O . ILE A 1 87 ? 12.716 -33.883 -31.963 1.00 80.75 87 ILE A O 1
ATOM 697 N N . GLN A 1 88 ? 12.796 -33.877 -34.210 1.00 77.56 88 GLN A N 1
ATOM 698 C CA . GLN A 1 88 ? 14.250 -33.996 -34.336 1.00 77.56 88 GLN A CA 1
ATOM 699 C C . GLN A 1 88 ? 14.867 -32.793 -35.050 1.00 77.56 88 GLN A C 1
ATOM 701 O O . GLN A 1 88 ? 14.336 -32.287 -36.035 1.00 77.56 88 GLN A O 1
ATOM 706 N N . SER A 1 89 ? 16.036 -32.380 -34.572 1.00 76.75 89 SER A N 1
ATOM 707 C CA . SER A 1 89 ? 16.932 -31.431 -35.229 1.00 76.75 89 SER A CA 1
ATOM 708 C C . SER A 1 89 ? 18.239 -32.142 -35.586 1.00 76.75 89 SER A C 1
ATOM 710 O O . SER A 1 89 ? 18.734 -32.968 -34.818 1.00 76.75 89 SER A O 1
ATOM 712 N N . GLY A 1 90 ? 18.796 -31.848 -36.760 1.00 63.59 90 GLY A N 1
ATOM 713 C CA . GLY A 1 90 ? 20.102 -32.345 -37.198 1.00 63.59 90 GLY A CA 1
ATOM 714 C C . GLY A 1 90 ? 20.116 -33.664 -37.987 1.00 63.59 90 GLY A C 1
ATOM 715 O O . GLY A 1 90 ? 21.204 -34.147 -38.297 1.00 63.59 90 GLY A O 1
ATOM 716 N N . ARG A 1 91 ? 18.962 -34.274 -38.315 1.00 61.97 91 ARG A N 1
ATOM 717 C CA . ARG A 1 91 ? 18.886 -35.672 -38.810 1.00 61.97 91 ARG A CA 1
ATOM 718 C C . ARG A 1 91 ? 19.689 -35.922 -40.093 1.00 61.97 91 ARG A C 1
ATOM 720 O O . ARG A 1 91 ? 20.375 -36.937 -40.195 1.00 61.97 91 ARG A O 1
ATOM 727 N N . HIS A 1 92 ? 19.625 -34.988 -41.041 1.00 58.81 92 HIS A N 1
ATOM 728 C CA . HIS A 1 92 ? 20.349 -35.043 -42.319 1.00 58.81 92 HIS A CA 1
ATOM 729 C C . HIS A 1 92 ? 21.447 -33.974 -42.459 1.00 58.81 92 HIS A C 1
ATOM 731 O O . HIS A 1 92 ? 21.966 -33.747 -43.550 1.00 58.81 92 HIS A O 1
ATOM 737 N N . GLY A 1 93 ? 21.823 -33.334 -41.352 1.00 60.75 93 GLY A N 1
ATOM 738 C CA . GLY A 1 93 ? 22.736 -32.194 -41.318 1.00 60.75 93 GLY A CA 1
ATOM 739 C C . GLY A 1 93 ? 22.210 -31.093 -40.404 1.00 60.75 93 GLY A C 1
ATOM 740 O O . GLY A 1 93 ? 21.032 -31.062 -40.060 1.00 60.75 93 GLY A O 1
ATOM 741 N N . GLU A 1 94 ? 23.093 -30.180 -40.012 1.00 61.53 94 GLU A N 1
ATOM 742 C CA . GLU A 1 94 ? 22.850 -29.173 -38.970 1.00 61.53 94 GLU A CA 1
ATOM 743 C C . GLU A 1 94 ? 21.664 -28.219 -39.222 1.00 61.53 94 GLU A C 1
ATOM 745 O O . GLU A 1 94 ? 21.117 -27.664 -38.264 1.00 61.53 94 GLU A O 1
ATOM 750 N N . ASN A 1 95 ? 21.257 -28.062 -40.485 1.00 68.00 95 ASN A N 1
ATOM 751 C CA . ASN A 1 95 ? 20.171 -27.179 -40.913 1.00 68.00 95 ASN A CA 1
ATOM 752 C C . ASN A 1 95 ? 18.844 -27.923 -41.200 1.00 68.00 95 ASN A C 1
ATOM 754 O O . ASN A 1 95 ? 17.876 -27.299 -41.636 1.00 68.00 95 ASN A O 1
ATOM 758 N N . ASN A 1 96 ? 18.789 -29.242 -40.971 1.00 78.00 96 ASN A N 1
ATOM 759 C CA . ASN A 1 96 ? 17.607 -30.072 -41.205 1.00 78.00 96 ASN A CA 1
ATOM 760 C C . ASN A 1 96 ? 16.816 -30.321 -39.908 1.00 78.00 96 ASN A C 1
ATOM 762 O O . ASN A 1 96 ? 17.382 -30.732 -38.892 1.00 78.00 96 ASN A O 1
ATOM 766 N N . PHE A 1 97 ? 15.500 -30.126 -39.959 1.00 82.12 97 PHE A N 1
ATOM 767 C CA . PHE A 1 97 ? 14.574 -30.325 -38.845 1.00 82.12 97 PHE A CA 1
ATOM 768 C C . PHE A 1 97 ? 13.392 -31.184 -39.310 1.00 82.12 97 PHE A C 1
ATOM 770 O O . PHE A 1 97 ? 12.729 -30.833 -40.282 1.00 82.12 97 PHE A O 1
ATOM 777 N N . SER A 1 98 ? 13.109 -32.296 -38.628 1.00 81.25 98 SER A N 1
ATOM 778 C CA . SER A 1 98 ? 12.117 -33.292 -39.066 1.00 81.25 98 SER A CA 1
ATOM 779 C C . SER A 1 98 ? 11.166 -33.706 -37.939 1.00 81.25 98 SER A C 1
ATOM 781 O O . SER A 1 98 ? 11.573 -33.878 -36.790 1.00 81.25 98 SER A O 1
ATOM 783 N N . ILE A 1 99 ? 9.891 -33.913 -38.277 1.00 81.62 99 ILE A N 1
ATOM 784 C CA . ILE A 1 99 ? 8.873 -34.535 -37.416 1.00 81.62 99 ILE A CA 1
ATOM 785 C C . ILE A 1 99 ? 8.577 -35.936 -37.956 1.00 81.62 99 ILE A C 1
ATOM 787 O O . ILE A 1 99 ? 8.246 -36.090 -39.135 1.00 81.62 99 ILE A O 1
ATOM 791 N N . LEU A 1 100 ? 8.687 -36.948 -37.097 1.00 77.31 100 LEU A N 1
ATOM 792 C CA . LEU A 1 100 ? 8.563 -38.360 -37.450 1.00 77.31 100 LEU A CA 1
ATOM 793 C C . LEU A 1 100 ? 7.211 -38.972 -37.050 1.00 77.31 100 LEU A C 1
ATOM 795 O O . LEU A 1 100 ? 6.618 -38.597 -36.036 1.00 77.31 100 LEU A O 1
ATOM 799 N N . ASP A 1 101 ? 6.754 -39.954 -37.829 1.00 72.88 101 ASP A N 1
ATOM 800 C CA . ASP A 1 101 ? 5.623 -40.818 -37.478 1.00 72.88 101 ASP A CA 1
ATOM 801 C C . ASP A 1 101 ? 6.035 -41.930 -36.489 1.00 72.88 101 ASP A C 1
ATOM 803 O O . ASP A 1 101 ? 7.207 -42.101 -36.146 1.00 72.88 101 ASP A O 1
ATOM 807 N N . GLU A 1 102 ? 5.063 -42.731 -36.046 1.00 66.00 102 GLU A N 1
ATOM 808 C CA . GLU A 1 102 ? 5.285 -43.875 -35.144 1.00 66.00 102 GLU A CA 1
ATOM 809 C C . GLU A 1 102 ? 6.190 -44.977 -35.746 1.00 66.00 102 GLU A C 1
ATOM 811 O O . GLU A 1 102 ? 6.661 -45.851 -35.021 1.00 66.00 102 GLU A O 1
ATOM 816 N N . ASN A 1 103 ? 6.480 -44.921 -37.052 1.00 69.00 103 ASN A N 1
ATOM 817 C CA . ASN A 1 103 ? 7.369 -45.830 -37.781 1.00 69.00 103 ASN A CA 1
ATOM 818 C C . ASN A 1 103 ? 8.721 -45.178 -38.149 1.00 69.00 103 ASN A C 1
ATOM 820 O O . ASN A 1 103 ? 9.503 -45.775 -38.888 1.00 69.00 103 ASN A O 1
ATOM 824 N N . SER A 1 104 ? 9.023 -43.979 -37.631 1.00 68.69 104 SER A N 1
ATOM 825 C CA . SER A 1 104 ? 10.228 -43.182 -37.939 1.00 68.69 104 SER A CA 1
ATOM 826 C C . SER A 1 104 ? 10.346 -42.645 -39.382 1.00 68.69 104 SER A C 1
ATOM 828 O O . SER A 1 104 ? 11.444 -42.247 -39.801 1.00 68.69 104 SER A O 1
ATOM 830 N N . HIS A 1 105 ? 9.244 -42.581 -40.135 1.00 73.44 105 HIS A N 1
ATOM 831 C CA . HIS A 1 105 ? 9.159 -41.884 -41.425 1.00 73.44 105 HIS A CA 1
ATOM 832 C C 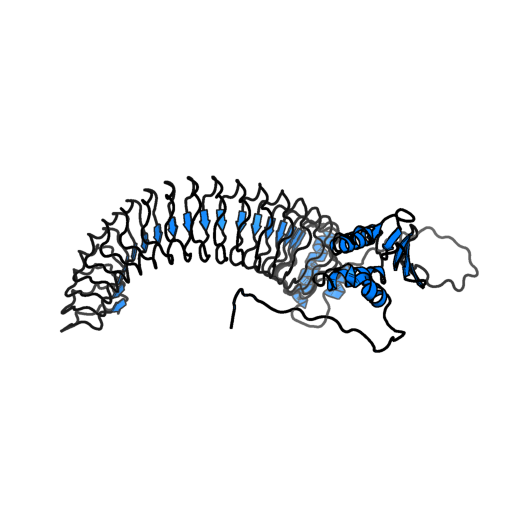. HIS A 1 105 ? 8.907 -40.385 -41.237 1.00 73.44 105 HIS A C 1
ATOM 834 O O . HIS A 1 105 ? 8.272 -39.969 -40.271 1.00 73.44 105 HIS A O 1
ATOM 840 N N . GLU A 1 106 ? 9.366 -39.563 -42.179 1.00 75.44 106 GLU A N 1
ATOM 841 C CA . GLU A 1 106 ? 9.235 -38.105 -42.091 1.00 75.44 106 GLU A CA 1
ATOM 842 C C . GLU A 1 106 ? 7.837 -37.640 -42.515 1.00 75.44 106 GLU A C 1
ATOM 844 O O . GLU A 1 106 ? 7.365 -37.921 -43.617 1.00 75.44 106 GLU A O 1
ATOM 849 N N . MET A 1 107 ? 7.161 -36.932 -41.612 1.00 75.06 107 MET A N 1
ATOM 850 C CA . MET A 1 107 ? 5.836 -36.347 -41.840 1.00 75.06 107 MET A CA 1
ATOM 851 C C . MET A 1 107 ? 5.927 -34.906 -42.336 1.00 75.06 107 MET A C 1
ATOM 853 O O . MET A 1 107 ? 5.104 -34.477 -43.147 1.00 75.06 107 MET A O 1
ATOM 857 N N . LEU A 1 108 ? 6.924 -34.193 -41.816 1.00 78.38 108 LEU A N 1
ATOM 858 C CA . LEU A 1 108 ? 7.319 -32.837 -42.161 1.00 78.38 108 LEU A CA 1
ATOM 859 C C . LEU A 1 108 ? 8.841 -32.774 -42.009 1.00 78.38 108 LEU A C 1
ATOM 861 O O . LEU A 1 108 ? 9.339 -33.087 -40.927 1.00 78.38 108 LEU A O 1
ATOM 865 N N . SER A 1 109 ? 9.562 -32.372 -43.050 1.00 80.00 109 SER A N 1
ATOM 866 C CA . SER A 1 109 ? 10.973 -31.991 -42.961 1.00 80.00 109 SER A CA 1
ATOM 867 C C . SER A 1 109 ? 11.145 -30.552 -43.431 1.00 80.00 109 SER A C 1
ATOM 869 O O . SER A 1 109 ? 10.450 -30.093 -44.335 1.00 80.00 109 SER A O 1
ATOM 871 N N . VAL A 1 110 ? 12.051 -29.830 -42.789 1.00 81.94 110 VAL A N 1
ATOM 872 C CA . VAL A 1 110 ? 12.401 -28.442 -43.077 1.00 81.94 110 VAL A CA 1
ATOM 873 C C . VAL A 1 110 ? 13.913 -28.372 -43.224 1.00 81.94 110 VAL A C 1
ATOM 875 O O . VAL A 1 110 ? 14.647 -28.833 -42.349 1.00 81.94 110 VAL A O 1
ATOM 878 N N . ASN A 1 111 ? 14.385 -27.780 -44.314 1.00 81.12 111 ASN A N 1
ATOM 879 C CA . ASN A 1 111 ? 15.800 -27.537 -44.560 1.00 81.12 111 ASN A CA 1
ATOM 880 C C . ASN A 1 111 ? 16.010 -26.077 -44.977 1.00 81.12 111 ASN A C 1
ATOM 882 O O . ASN A 1 111 ? 15.362 -25.611 -45.913 1.00 81.12 111 ASN A O 1
ATOM 886 N N . LEU A 1 112 ? 16.914 -25.372 -44.299 1.00 77.69 112 LEU A N 1
ATOM 887 C CA . LEU A 1 112 ? 17.308 -24.000 -44.634 1.00 77.69 112 LEU A CA 1
ATOM 888 C C . LEU A 1 112 ? 18.777 -23.998 -45.060 1.00 77.69 112 LEU A C 1
ATOM 890 O O . LEU A 1 112 ? 19.653 -24.249 -44.236 1.00 77.69 112 LEU A O 1
ATOM 894 N N . ASP A 1 113 ? 19.066 -23.736 -46.330 1.00 74.12 113 ASP A N 1
ATOM 895 C CA . ASP A 1 113 ? 20.456 -23.676 -46.788 1.00 74.12 113 ASP A CA 1
ATOM 896 C C . ASP A 1 113 ? 21.124 -22.316 -46.510 1.00 74.12 113 ASP A C 1
ATOM 898 O O . ASP A 1 113 ? 20.474 -21.301 -46.244 1.00 74.12 113 ASP A O 1
ATOM 902 N N . ASP A 1 114 ? 22.456 -22.294 -46.593 1.00 64.12 114 ASP A N 1
ATOM 903 C CA . ASP A 1 114 ? 23.266 -21.091 -46.358 1.00 64.12 114 ASP A CA 1
ATOM 904 C C . ASP A 1 114 ? 23.077 -20.013 -47.455 1.00 64.12 114 ASP A C 1
ATOM 906 O O . ASP A 1 114 ? 23.634 -18.918 -47.353 1.00 64.12 114 ASP A O 1
ATOM 910 N N . ALA A 1 115 ? 22.299 -20.302 -48.509 1.00 59.44 115 ALA A N 1
ATOM 911 C CA . ALA A 1 115 ? 21.902 -19.356 -49.551 1.00 59.44 115 ALA A CA 1
ATOM 912 C C . ALA A 1 115 ? 20.529 -18.703 -49.275 1.00 59.44 115 ALA A C 1
ATOM 914 O O . ALA A 1 115 ? 20.087 -17.859 -50.058 1.00 59.44 115 ALA A O 1
ATOM 915 N N . GLY A 1 116 ? 19.869 -19.046 -48.161 1.00 63.56 116 GLY A N 1
ATOM 916 C CA . GLY A 1 116 ? 18.559 -18.512 -47.781 1.00 63.56 116 GLY A CA 1
ATOM 917 C C . GLY A 1 116 ? 17.384 -19.207 -48.473 1.00 63.56 116 GLY A C 1
ATOM 918 O O . GLY A 1 116 ? 16.282 -18.650 -48.515 1.00 63.56 116 GLY A O 1
ATOM 919 N N . ILE A 1 117 ? 17.598 -20.405 -49.021 1.00 73.19 117 ILE A N 1
ATOM 920 C CA . ILE A 1 117 ? 16.550 -21.241 -49.602 1.00 73.19 117 ILE A CA 1
ATOM 921 C C . ILE A 1 117 ? 15.968 -22.123 -48.496 1.00 73.19 117 ILE A C 1
ATOM 923 O O . ILE A 1 117 ? 16.644 -22.981 -47.927 1.00 73.19 117 ILE A O 1
ATOM 927 N N . TYR A 1 118 ? 14.688 -21.916 -48.204 1.00 79.31 118 TYR A N 1
ATOM 928 C CA . TYR A 1 118 ? 13.930 -22.655 -47.203 1.00 79.31 118 TYR A CA 1
ATOM 929 C C . TYR A 1 118 ? 13.019 -23.666 -47.897 1.00 79.31 118 TYR A C 1
ATOM 931 O O . TYR A 1 118 ? 12.076 -23.285 -48.590 1.00 79.31 118 TYR A O 1
ATOM 939 N N . THR A 1 119 ? 13.304 -24.955 -47.735 1.00 78.94 119 THR A N 1
ATOM 940 C CA . THR A 1 119 ? 12.531 -26.046 -48.341 1.00 78.94 119 THR A CA 1
ATOM 941 C C . THR A 1 119 ? 11.755 -26.806 -47.274 1.00 78.94 119 THR A C 1
ATOM 943 O O . THR A 1 119 ? 12.333 -27.252 -46.282 1.00 78.94 119 THR A O 1
ATOM 946 N N . VAL A 1 120 ? 10.453 -26.965 -47.500 1.00 79.94 120 VAL A N 1
ATOM 947 C CA . VAL A 1 120 ? 9.528 -27.745 -46.677 1.00 79.94 120 VAL A CA 1
ATOM 948 C C . VAL A 1 120 ? 9.100 -28.974 -47.466 1.00 79.94 120 VAL A C 1
ATOM 950 O O . VAL A 1 120 ? 8.446 -28.861 -48.502 1.00 79.94 120 VAL A O 1
ATOM 953 N N . GLU A 1 121 ? 9.428 -30.158 -46.963 1.00 76.00 121 GLU A N 1
ATOM 954 C CA . GLU A 1 121 ? 8.939 -31.423 -47.501 1.00 76.00 121 GLU A CA 1
ATOM 955 C C . GLU A 1 121 ? 7.816 -31.973 -46.618 1.00 76.00 121 GLU A C 1
ATOM 957 O O . GLU A 1 121 ? 7.993 -32.236 -45.428 1.00 76.00 121 GLU A O 1
ATOM 962 N N . CYS A 1 122 ? 6.642 -32.182 -47.209 1.00 69.19 122 CYS A N 1
ATOM 963 C CA . CYS A 1 122 ? 5.493 -32.795 -46.557 1.00 69.19 122 CYS A CA 1
ATOM 964 C C . CYS A 1 122 ? 4.878 -33.860 -47.473 1.00 69.19 122 CYS A C 1
ATOM 966 O O . CYS A 1 122 ? 4.219 -33.551 -48.467 1.00 69.19 122 CYS A O 1
ATOM 968 N N . GLN A 1 123 ? 5.038 -35.134 -47.100 1.00 58.69 123 GLN A N 1
ATOM 969 C CA . GLN A 1 123 ? 4.347 -36.281 -47.714 1.00 58.69 123 GLN A CA 1
ATOM 970 C C . GLN A 1 123 ? 4.460 -36.337 -49.254 1.00 58.69 123 GLN A C 1
ATOM 972 O O . GLN A 1 123 ? 3.488 -36.608 -49.959 1.00 58.69 123 GLN A O 1
ATOM 977 N N . GLY A 1 124 ? 5.661 -36.076 -49.780 1.00 54.72 124 GLY A N 1
ATOM 978 C CA . GLY A 1 124 ? 5.955 -36.120 -51.217 1.00 54.72 124 GLY A CA 1
ATOM 979 C C . GLY A 1 124 ? 5.601 -34.848 -51.997 1.00 54.72 124 GLY A C 1
ATOM 980 O O . GLY A 1 124 ? 5.790 -34.828 -53.210 1.00 54.72 124 GLY A O 1
ATOM 981 N N . HIS A 1 125 ? 5.116 -33.794 -51.335 1.00 55.94 125 HIS A N 1
ATOM 982 C CA . HIS A 1 125 ? 5.198 -32.425 -51.851 1.00 55.94 125 HIS A CA 1
ATOM 983 C C . HIS A 1 125 ? 6.412 -31.724 -51.237 1.00 55.94 125 HIS A C 1
ATOM 985 O O . HIS A 1 125 ? 6.634 -31.819 -50.032 1.00 55.94 125 HIS A O 1
ATOM 991 N N . SER A 1 126 ? 7.175 -31.028 -52.077 1.00 68.44 126 SER A N 1
ATOM 992 C CA . SER A 1 126 ? 8.284 -30.157 -51.686 1.00 68.44 126 SER A CA 1
ATOM 993 C C . SER A 1 126 ? 7.921 -28.735 -52.089 1.00 68.44 126 SER A C 1
ATOM 995 O O . SER A 1 126 ? 7.695 -28.479 -53.273 1.00 68.44 126 SER A O 1
ATOM 997 N N . GLU A 1 127 ? 7.874 -27.824 -51.126 1.00 72.62 127 GLU A N 1
ATOM 998 C CA . GLU A 1 127 ? 7.659 -26.396 -51.351 1.00 72.62 127 GLU A CA 1
ATOM 999 C C . GLU A 1 127 ? 8.929 -25.631 -50.969 1.00 72.62 127 GLU A C 1
ATOM 1001 O O . GLU A 1 127 ? 9.543 -25.901 -49.939 1.00 72.62 127 GLU A O 1
ATOM 1006 N N . THR A 1 128 ? 9.365 -24.710 -51.827 1.00 75.19 128 THR A N 1
ATOM 1007 C CA . THR A 1 128 ? 10.648 -24.014 -51.674 1.00 75.19 128 THR A CA 1
ATOM 1008 C C . THR A 1 128 ? 10.429 -22.509 -51.708 1.00 75.19 128 THR A C 1
ATOM 1010 O O . THR A 1 128 ? 10.013 -21.950 -52.724 1.00 75.19 128 THR A O 1
ATOM 1013 N N . HIS A 1 129 ? 10.758 -21.844 -50.604 1.00 72.69 129 HIS A N 1
ATOM 1014 C CA . HIS A 1 129 ? 10.679 -20.400 -50.438 1.00 72.69 129 HIS A CA 1
ATOM 1015 C C . HIS A 1 129 ? 12.088 -19.801 -50.474 1.00 72.69 129 HIS A C 1
ATOM 1017 O O . HIS A 1 129 ? 12.970 -20.217 -49.725 1.00 72.69 129 HIS A O 1
ATOM 1023 N N . ASN A 1 130 ? 12.309 -18.796 -51.322 1.00 72.50 130 ASN A N 1
ATOM 1024 C CA . ASN A 1 130 ? 13.521 -17.983 -51.257 1.00 72.50 130 ASN A CA 1
ATOM 1025 C C . ASN A 1 130 ? 13.301 -16.856 -50.239 1.00 72.50 130 ASN A C 1
ATOM 1027 O O . ASN A 1 130 ? 12.422 -16.015 -50.435 1.00 72.50 130 ASN A O 1
ATOM 1031 N N . LEU A 1 131 ? 14.076 -16.845 -49.153 1.00 65.25 131 LEU A N 1
ATOM 1032 C CA . LEU A 1 131 ? 13.962 -15.848 -48.084 1.00 65.25 131 LEU A CA 1
ATOM 1033 C C . LEU A 1 131 ? 14.850 -14.612 -48.312 1.00 65.25 131 LEU A C 1
ATOM 1035 O O . LEU A 1 131 ? 14.829 -13.689 -47.494 1.00 65.25 131 LEU A O 1
ATOM 1039 N N . THR A 1 132 ? 15.601 -14.557 -49.420 1.00 54.66 132 THR A N 1
ATOM 1040 C CA . THR A 1 132 ? 16.378 -13.372 -49.818 1.00 54.66 132 THR A CA 1
ATOM 1041 C C . THR A 1 132 ? 15.538 -12.386 -50.650 1.00 54.66 132 THR A C 1
ATOM 1043 O O . THR A 1 132 ? 14.750 -12.808 -51.498 1.00 54.66 132 THR A O 1
ATOM 1046 N N . PRO A 1 133 ? 15.674 -11.059 -50.441 1.00 41.91 133 PRO A N 1
ATOM 1047 C CA . PRO A 1 133 ? 14.936 -10.063 -51.214 1.00 41.91 133 PRO A CA 1
ATOM 1048 C C . PRO A 1 133 ? 15.500 -9.925 -52.636 1.00 41.91 133 PRO A C 1
ATOM 1050 O O . PRO A 1 133 ? 16.634 -9.486 -52.844 1.00 41.91 133 PRO A O 1
ATOM 1053 N N . ASP A 1 134 ? 14.672 -10.270 -53.620 1.00 32.03 134 ASP A N 1
ATOM 1054 C CA . ASP A 1 134 ? 15.042 -10.321 -55.034 1.00 32.03 134 ASP A CA 1
ATOM 1055 C C . ASP A 1 134 ? 15.347 -8.918 -55.602 1.00 32.03 134 ASP A C 1
ATOM 1057 O O . ASP A 1 134 ? 14.463 -8.081 -55.800 1.00 32.03 134 ASP A O 1
ATOM 1061 N N . THR A 1 135 ? 16.622 -8.641 -55.883 1.00 39.31 135 THR A N 1
ATOM 1062 C CA . THR A 1 135 ? 17.085 -7.382 -56.496 1.00 39.31 135 THR A CA 1
ATOM 1063 C C . THR A 1 135 ? 17.198 -7.520 -58.014 1.00 39.31 135 THR A C 1
ATOM 1065 O O . THR A 1 135 ? 18.268 -7.338 -58.598 1.00 39.31 135 THR A O 1
ATOM 1068 N N . ARG A 1 136 ? 16.082 -7.850 -58.680 1.00 29.27 136 ARG A N 1
ATOM 1069 C CA . ARG A 1 136 ? 16.009 -7.948 -60.150 1.00 29.27 136 ARG A CA 1
ATOM 1070 C C . ARG A 1 136 ? 14.734 -7.343 -60.737 1.00 29.27 136 ARG A C 1
ATOM 1072 O O . ARG A 1 136 ? 13.766 -8.036 -61.030 1.00 29.27 136 ARG A O 1
ATOM 1079 N N . LEU A 1 137 ? 14.799 -6.044 -61.023 1.00 30.48 137 LEU A N 1
ATOM 1080 C CA . LEU A 1 137 ? 13.995 -5.423 -62.076 1.00 30.48 137 LEU A CA 1
ATOM 1081 C C . LEU A 1 137 ? 14.906 -4.987 -63.231 1.00 30.48 137 LEU A C 1
ATOM 1083 O O . LEU A 1 137 ? 15.952 -4.384 -63.007 1.00 30.48 137 LEU A O 1
ATOM 1087 N N . CYS A 1 138 ? 14.435 -5.240 -64.455 1.00 26.64 138 CYS A N 1
ATOM 1088 C CA . CYS A 1 138 ? 14.869 -4.605 -65.704 1.00 26.64 138 CYS A CA 1
ATOM 1089 C C . CYS A 1 138 ? 16.312 -4.872 -66.191 1.00 26.64 138 CYS A C 1
ATOM 1091 O O . CYS A 1 138 ? 17.138 -3.963 -66.238 1.00 26.64 138 CYS A O 1
ATOM 1093 N N . GLU A 1 139 ? 16.565 -6.072 -66.729 1.00 29.19 139 GLU A N 1
ATOM 1094 C CA . GLU A 1 139 ? 17.499 -6.213 -67.860 1.00 29.19 139 GLU A CA 1
ATOM 1095 C C . GLU A 1 139 ? 16.724 -6.172 -69.182 1.00 29.19 139 GLU A C 1
ATOM 1097 O O . GLU A 1 139 ? 16.313 -7.200 -69.711 1.00 29.19 139 GLU A O 1
ATOM 1102 N N . GLU A 1 140 ? 16.555 -4.978 -69.750 1.00 30.28 140 GLU A N 1
ATOM 1103 C CA . GLU A 1 140 ? 16.219 -4.840 -71.166 1.00 30.28 140 GLU A CA 1
ATOM 1104 C C . GLU A 1 140 ? 16.919 -3.600 -71.751 1.00 30.28 140 GLU A C 1
ATOM 1106 O O . GLU A 1 140 ? 16.967 -2.542 -71.130 1.00 30.28 140 GLU A O 1
ATOM 1111 N N . HIS A 1 141 ? 17.495 -3.756 -72.948 1.00 28.91 141 HIS A N 1
ATOM 1112 C CA . HIS A 1 141 ? 18.213 -2.733 -73.730 1.00 28.91 141 HIS A CA 1
ATOM 1113 C C . HIS A 1 141 ? 19.522 -2.152 -73.145 1.00 28.91 141 HIS A C 1
ATOM 1115 O O . HIS A 1 141 ? 19.581 -1.025 -72.655 1.00 28.91 141 HIS A O 1
ATOM 1121 N N . ARG A 1 142 ? 20.645 -2.849 -73.397 1.00 25.95 142 ARG A N 1
ATOM 1122 C CA . ARG A 1 142 ? 21.994 -2.248 -73.374 1.00 25.95 142 ARG A CA 1
ATOM 1123 C C . ARG A 1 142 ? 22.727 -2.442 -74.705 1.00 25.95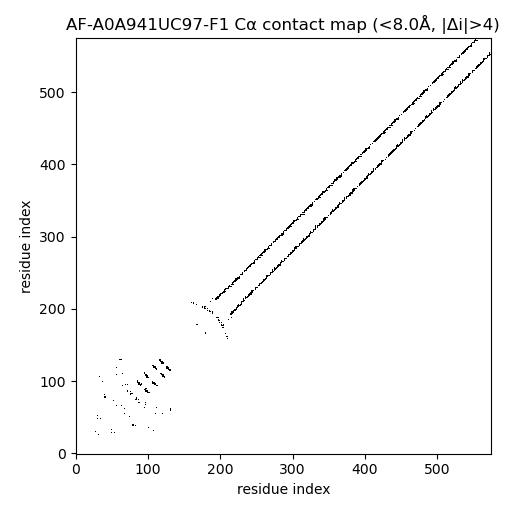 142 ARG A C 1
ATOM 1125 O O . ARG A 1 142 ? 23.360 -3.467 -74.935 1.00 25.95 142 ARG A O 1
ATOM 1132 N N . THR A 1 143 ? 22.719 -1.414 -75.550 1.00 26.73 143 THR A N 1
ATOM 1133 C CA . THR A 1 143 ? 23.628 -1.296 -76.704 1.00 26.73 143 THR A CA 1
ATOM 1134 C C . THR A 1 143 ? 24.241 0.097 -76.749 1.00 26.73 143 THR A C 1
ATOM 1136 O O . THR A 1 143 ? 23.501 1.072 -76.771 1.00 26.73 143 THR A O 1
ATOM 1139 N N . LEU A 1 144 ? 25.577 0.152 -76.842 1.00 27.08 144 LEU A N 1
ATOM 1140 C CA . LEU A 1 144 ? 26.406 1.335 -77.135 1.00 27.08 144 LEU A CA 1
ATOM 1141 C C . LEU A 1 144 ? 26.302 2.526 -76.158 1.00 27.08 144 LEU A C 1
ATOM 1143 O O . LEU A 1 144 ? 25.421 3.366 -76.279 1.00 27.08 144 LEU A O 1
ATOM 1147 N N . ALA A 1 145 ? 27.319 2.695 -75.304 1.00 27.33 145 ALA A N 1
ATOM 1148 C CA . ALA A 1 145 ? 28.320 3.761 -75.483 1.00 27.33 145 ALA A CA 1
ATOM 1149 C C . ALA A 1 145 ? 29.328 3.805 -74.318 1.00 27.33 145 ALA A C 1
ATOM 1151 O O . ALA A 1 145 ? 28.985 3.663 -73.148 1.00 27.33 145 ALA A O 1
ATOM 1152 N N . THR A 1 146 ? 30.592 4.037 -74.657 1.00 29.92 146 THR A N 1
ATOM 1153 C CA . THR A 1 146 ? 31.701 4.278 -73.729 1.00 29.92 146 THR A CA 1
ATOM 1154 C C . THR A 1 146 ? 31.729 5.721 -73.222 1.00 29.92 146 THR A C 1
ATOM 1156 O O . THR A 1 146 ? 31.922 6.624 -74.031 1.00 29.92 146 THR A O 1
ATOM 1159 N N . SER A 1 147 ? 31.719 5.928 -71.902 1.00 28.41 147 SER A N 1
ATOM 1160 C CA . SER A 1 147 ? 32.634 6.866 -71.219 1.00 28.41 147 SER A CA 1
ATOM 1161 C C . SER A 1 147 ? 32.503 6.738 -69.701 1.00 28.41 147 SER A C 1
ATOM 1163 O O . SER A 1 147 ? 31.388 6.689 -69.192 1.00 28.41 147 SER A O 1
ATOM 1165 N N . ILE A 1 148 ? 33.629 6.733 -68.986 1.00 34.97 148 ILE A N 1
ATOM 1166 C CA . ILE A 1 148 ? 33.686 6.778 -67.519 1.00 34.97 148 ILE A CA 1
ATOM 1167 C C . ILE A 1 148 ? 33.875 8.238 -67.075 1.00 34.97 148 ILE A C 1
ATOM 1169 O O . ILE A 1 148 ? 34.874 8.844 -67.466 1.00 34.97 148 ILE A O 1
ATOM 1173 N N . PRO A 1 149 ? 32.994 8.782 -66.221 1.00 29.31 149 PRO A N 1
ATOM 1174 C CA . PRO A 1 149 ? 33.333 9.821 -65.249 1.00 29.31 149 PRO A CA 1
ATOM 1175 C C . PRO A 1 149 ? 33.587 9.201 -63.853 1.00 29.31 149 PRO A C 1
ATOM 1177 O O . PRO A 1 149 ? 33.217 8.048 -63.618 1.00 29.31 149 PRO A O 1
ATOM 1180 N N . PRO A 1 150 ? 34.248 9.923 -62.927 1.00 31.00 150 PRO A N 1
ATOM 1181 C CA . PRO A 1 150 ? 34.611 9.402 -61.605 1.00 31.00 150 PRO A CA 1
ATOM 1182 C C . PRO A 1 150 ? 33.384 9.178 -60.698 1.00 31.00 150 PRO A C 1
ATOM 1184 O O . PRO A 1 150 ? 32.319 9.735 -60.965 1.00 31.00 150 PRO A O 1
ATOM 1187 N N . PRO A 1 151 ? 33.510 8.382 -59.617 1.00 32.81 151 PRO A N 1
ATOM 1188 C CA . PRO A 1 151 ? 32.374 8.030 -58.772 1.00 32.81 151 PRO A CA 1
ATOM 1189 C C . PRO A 1 151 ? 31.862 9.239 -57.982 1.00 32.81 151 PRO A C 1
ATOM 1191 O O . PRO A 1 151 ? 32.515 9.702 -57.045 1.00 32.81 151 PRO A O 1
ATOM 1194 N N . GLU A 1 152 ? 30.659 9.709 -58.311 1.00 30.77 152 GLU A N 1
ATOM 1195 C CA . GLU A 1 152 ? 29.903 10.572 -57.408 1.00 30.77 152 GLU A CA 1
ATOM 1196 C C . GLU A 1 152 ? 29.495 9.780 -56.163 1.00 30.77 152 GLU A C 1
ATOM 1198 O O . GLU A 1 152 ? 28.937 8.681 -56.229 1.00 30.77 152 GLU A O 1
ATOM 1203 N N . THR A 1 153 ? 29.794 10.343 -54.996 1.00 36.59 153 THR A N 1
ATOM 1204 C CA . THR A 1 153 ? 29.466 9.761 -53.698 1.00 36.59 153 THR A CA 1
ATOM 1205 C C . THR A 1 153 ? 27.968 9.852 -53.425 1.00 36.59 153 THR A C 1
ATOM 1207 O O . THR A 1 153 ? 27.512 10.784 -52.759 1.00 36.59 153 THR A O 1
ATOM 1210 N N . VAL A 1 154 ? 27.199 8.861 -53.878 1.00 31.44 154 VAL A N 1
ATOM 1211 C CA . VAL A 1 154 ? 25.795 8.706 -53.478 1.00 31.44 154 VAL A CA 1
ATOM 1212 C C . VAL A 1 154 ? 25.735 8.203 -52.033 1.00 31.44 154 VAL A C 1
ATOM 1214 O O . VAL A 1 154 ? 25.608 7.013 -51.757 1.00 31.44 154 VAL A O 1
ATOM 1217 N N . ARG A 1 155 ? 25.819 9.137 -51.081 1.00 36.25 155 ARG A N 1
ATOM 1218 C CA . ARG A 1 155 ? 25.181 8.958 -49.775 1.00 36.25 155 ARG A CA 1
ATOM 1219 C C . ARG A 1 155 ? 23.724 9.366 -49.949 1.00 36.25 155 ARG A C 1
ATOM 1221 O O . ARG A 1 155 ? 23.447 10.553 -50.095 1.00 36.25 155 ARG A O 1
ATOM 1228 N N . THR A 1 156 ? 22.799 8.413 -49.898 1.00 38.59 156 THR A N 1
ATOM 1229 C CA . THR A 1 156 ? 21.371 8.707 -49.721 1.00 38.59 156 THR A CA 1
ATOM 1230 C C . THR A 1 156 ? 21.146 9.215 -48.297 1.00 38.59 156 THR A C 1
ATOM 1232 O O . THR A 1 156 ? 20.743 8.467 -47.406 1.00 38.59 156 THR A O 1
ATOM 1235 N N . ALA A 1 157 ? 21.481 10.481 -48.055 1.00 54.53 157 ALA A N 1
ATOM 1236 C CA . ALA A 1 157 ? 21.073 11.172 -46.845 1.00 54.53 157 ALA A CA 1
ATOM 1237 C C . ALA A 1 157 ? 19.551 11.353 -46.889 1.00 54.53 157 ALA A C 1
ATOM 1239 O O . ALA A 1 157 ? 19.019 11.851 -47.880 1.00 54.53 157 ALA A O 1
ATOM 1240 N N . VAL A 1 158 ? 18.857 10.936 -45.828 1.00 67.75 158 VAL A N 1
ATOM 1241 C CA . VAL A 1 158 ? 17.430 11.237 -45.658 1.00 67.75 158 VAL A CA 1
ATOM 1242 C C . VAL A 1 158 ? 17.277 12.754 -45.589 1.00 67.75 158 VAL A C 1
ATOM 1244 O O . VAL A 1 158 ? 17.924 13.400 -44.762 1.00 67.75 158 VAL A O 1
ATOM 1247 N N . ASP A 1 159 ? 16.428 13.322 -46.445 1.00 82.25 159 ASP A N 1
ATOM 1248 C CA . ASP A 1 159 ? 16.056 14.733 -46.362 1.00 82.25 159 ASP A CA 1
ATOM 1249 C C . ASP A 1 159 ? 15.051 14.924 -45.218 1.00 82.25 159 ASP A C 1
ATOM 1251 O O . ASP A 1 159 ? 13.830 14.911 -45.396 1.00 82.25 159 ASP A O 1
ATOM 1255 N N . TYR A 1 160 ? 15.595 15.047 -44.006 1.00 84.12 160 TYR A N 1
ATOM 1256 C CA . TYR A 1 160 ? 14.822 15.292 -42.792 1.00 84.12 160 TYR A CA 1
ATOM 1257 C C . TYR A 1 160 ? 13.964 16.557 -42.899 1.00 84.12 160 TYR A C 1
ATOM 1259 O O . TYR A 1 160 ? 12.862 16.580 -42.355 1.00 84.12 160 TYR A O 1
ATOM 1267 N N . ASP A 1 161 ? 14.421 17.592 -43.612 1.00 82.69 161 ASP A N 1
ATOM 1268 C CA . ASP A 1 161 ? 13.682 18.851 -43.696 1.00 82.69 161 ASP A CA 1
ATOM 1269 C C . ASP A 1 161 ? 12.435 18.714 -44.574 1.00 82.69 161 ASP A C 1
ATOM 1271 O O . ASP A 1 161 ? 11.363 19.194 -44.193 1.00 82.69 161 ASP A O 1
ATOM 1275 N N . ALA A 1 162 ? 12.536 17.982 -45.688 1.00 84.81 162 ALA A N 1
ATOM 1276 C CA . ALA A 1 162 ? 11.387 17.628 -46.518 1.00 84.81 162 ALA A CA 1
ATOM 1277 C C . ALA A 1 162 ? 10.373 16.753 -45.756 1.00 84.81 162 ALA A C 1
ATOM 1279 O O . ALA A 1 162 ? 9.174 17.049 -45.769 1.00 84.81 162 ALA A O 1
ATOM 1280 N N . VAL A 1 163 ? 10.840 15.717 -45.045 1.00 85.75 163 VAL A N 1
ATOM 1281 C CA . VAL A 1 163 ? 9.980 14.804 -44.263 1.00 85.75 163 VAL A CA 1
ATOM 1282 C C . VAL A 1 163 ? 9.248 15.550 -43.143 1.00 85.75 163 VAL A C 1
ATOM 1284 O O . VAL A 1 163 ? 8.029 15.422 -42.999 1.00 85.75 163 VAL A O 1
ATOM 1287 N N . TRP A 1 164 ? 9.954 16.374 -42.365 1.00 89.94 164 TRP A N 1
ATOM 1288 C CA . TRP A 1 164 ? 9.343 17.136 -41.273 1.00 89.94 164 TRP A CA 1
ATOM 1289 C C . TRP A 1 164 ? 8.408 18.229 -41.791 1.00 89.94 164 TRP A C 1
ATOM 1291 O O . TRP A 1 164 ? 7.308 18.384 -41.259 1.00 89.94 164 TRP A O 1
ATOM 1301 N N . SER A 1 165 ? 8.786 18.943 -42.854 1.00 85.12 165 SER A N 1
ATOM 1302 C CA . SER A 1 165 ? 7.940 19.985 -43.450 1.00 85.12 165 SER A CA 1
ATOM 1303 C C . SER A 1 165 ? 6.645 19.420 -44.042 1.00 85.12 165 SER A C 1
ATOM 1305 O O . SER A 1 165 ? 5.616 20.094 -43.989 1.00 85.12 165 SER A O 1
ATOM 1307 N N . ALA A 1 166 ? 6.652 18.181 -44.545 1.00 85.00 166 ALA A N 1
ATOM 1308 C CA . ALA A 1 166 ? 5.433 17.474 -44.934 1.00 85.00 166 ALA A CA 1
ATOM 1309 C C . ALA A 1 166 ? 4.566 17.108 -43.712 1.00 85.00 166 ALA A C 1
ATOM 1311 O O . ALA A 1 166 ? 3.369 17.395 -43.700 1.00 85.00 166 ALA A O 1
ATOM 1312 N N . TRP A 1 167 ? 5.165 16.551 -42.651 1.00 87.44 167 TRP A N 1
ATOM 1313 C CA . TRP A 1 167 ? 4.461 16.183 -41.410 1.00 87.44 167 TRP A CA 1
ATOM 1314 C C . TRP A 1 167 ? 3.860 17.378 -40.644 1.00 87.44 167 TRP A C 1
ATOM 1316 O O . TRP A 1 167 ? 2.845 17.217 -39.957 1.00 87.44 167 TRP A O 1
ATOM 1326 N N . ALA A 1 168 ? 4.447 18.572 -40.764 1.00 81.75 168 ALA A N 1
ATOM 1327 C CA . ALA A 1 168 ? 3.941 19.792 -40.133 1.00 81.75 168 ALA A CA 1
ATOM 1328 C C . ALA A 1 168 ? 2.829 20.504 -40.926 1.00 81.75 168 ALA A C 1
ATOM 1330 O O . ALA A 1 168 ? 2.129 21.332 -40.346 1.00 81.75 168 ALA A O 1
ATOM 1331 N N . ASN A 1 169 ? 2.629 20.170 -42.210 1.00 76.88 169 ASN A N 1
ATOM 1332 C CA . ASN A 1 169 ? 1.622 20.788 -43.087 1.00 76.88 169 ASN A CA 1
ATOM 1333 C C . ASN A 1 169 ? 0.422 19.898 -43.535 1.00 76.88 169 ASN A C 1
ATOM 1335 O O . ASN A 1 169 ? -0.121 20.150 -44.615 1.00 76.88 169 ASN A O 1
ATOM 1339 N N . PRO A 1 170 ? -0.066 18.887 -42.782 1.00 62.34 170 PRO A N 1
ATOM 1340 C CA . PRO A 1 170 ? -1.345 18.255 -43.095 1.00 62.34 170 PRO A CA 1
ATOM 1341 C C . PRO A 1 170 ? -2.522 19.150 -42.664 1.00 62.34 170 PRO A C 1
ATOM 1343 O O . PRO A 1 170 ? -2.457 19.795 -41.626 1.00 62.34 170 PRO A O 1
ATOM 1346 N N . VAL A 1 171 ? -3.574 19.151 -43.497 1.00 53.28 171 VAL A N 1
ATOM 1347 C CA . VAL A 1 171 ? -4.978 19.615 -43.326 1.00 53.28 171 VAL A CA 1
ATOM 1348 C C . VAL A 1 171 ? -5.281 20.634 -42.190 1.00 53.28 171 VAL A C 1
ATOM 1350 O O . VAL A 1 171 ? -5.058 20.329 -41.023 1.00 53.28 171 VAL A O 1
ATOM 1353 N N . PRO A 1 172 ? -5.903 21.806 -42.474 1.00 50.19 172 PRO A N 1
ATOM 1354 C CA . PRO A 1 172 ? -6.060 22.888 -41.490 1.00 50.19 172 PRO A CA 1
ATOM 1355 C C . PRO A 1 172 ? -6.768 22.488 -40.182 1.00 50.19 172 PRO A C 1
ATOM 1357 O O . PRO A 1 172 ? -7.909 22.030 -40.205 1.00 50.19 172 PRO A O 1
ATOM 1360 N N . GLY A 1 173 ? -6.118 22.749 -39.043 1.00 57.97 173 GLY A N 1
ATOM 1361 C CA . GLY A 1 173 ? -6.642 22.475 -37.702 1.00 57.97 173 GLY A CA 1
ATOM 1362 C C . GLY A 1 173 ? -5.705 22.954 -36.585 1.00 57.97 173 GLY A C 1
ATOM 1363 O O . GLY A 1 173 ? -4.588 23.408 -36.848 1.00 57.97 173 GLY A O 1
ATOM 1364 N N . GLU A 1 174 ? -6.168 22.855 -35.336 1.00 57.78 174 GLU A N 1
ATOM 1365 C CA . GLU A 1 174 ? -5.511 23.422 -34.141 1.00 57.78 174 GLU A CA 1
ATOM 1366 C C . GLU A 1 174 ? -4.093 22.870 -33.878 1.00 57.78 174 GLU A C 1
ATOM 1368 O O . GLU A 1 174 ? -3.257 23.578 -33.323 1.00 57.78 174 GLU A O 1
ATOM 1373 N N . GLU A 1 175 ? -3.771 21.664 -34.364 1.00 69.19 175 GLU A N 1
ATOM 1374 C CA . GLU A 1 175 ? -2.437 21.052 -34.233 1.00 69.19 175 GLU A CA 1
ATOM 1375 C C . GLU A 1 175 ? -1.306 21.797 -34.966 1.00 69.19 175 GLU A C 1
ATOM 1377 O O . GLU A 1 175 ? -0.135 21.596 -34.639 1.00 69.19 175 GLU A O 1
ATOM 1382 N N . CYS A 1 176 ? -1.603 22.625 -35.975 1.00 72.44 176 CYS A N 1
ATOM 1383 C CA . CYS A 1 176 ? -0.572 23.191 -36.854 1.00 72.44 176 CYS A CA 1
ATOM 1384 C C . CYS A 1 176 ? 0.462 24.044 -36.087 1.00 72.44 176 CYS A C 1
ATOM 1386 O O . CYS A 1 176 ? 1.662 23.982 -36.363 1.00 72.44 176 CYS A O 1
ATOM 1388 N N . SER A 1 177 ? 0.035 24.794 -35.067 1.00 81.25 177 SER A N 1
ATOM 1389 C CA . SER A 1 177 ? 0.941 25.592 -34.226 1.00 81.25 177 SER A CA 1
ATOM 1390 C C . SER A 1 177 ? 1.847 24.717 -33.346 1.00 81.25 177 SER A C 1
ATOM 1392 O O . SER A 1 177 ? 3.033 25.022 -33.193 1.00 81.25 177 SER A O 1
ATOM 1394 N N . SER A 1 178 ? 1.325 23.612 -32.810 1.00 85.31 178 SER A N 1
ATOM 1395 C CA . SER A 1 178 ? 2.084 22.631 -32.027 1.00 85.31 178 SER A CA 1
ATOM 1396 C C . SER A 1 178 ? 3.079 21.852 -32.885 1.00 85.31 178 SER A C 1
ATOM 1398 O O . SER A 1 178 ? 4.246 21.732 -32.512 1.00 85.31 178 SER A O 1
ATOM 1400 N N . ARG A 1 179 ? 2.663 21.381 -34.069 1.00 88.94 179 ARG A N 1
ATOM 1401 C CA . ARG A 1 179 ? 3.550 20.679 -35.012 1.00 88.94 179 ARG A CA 1
ATOM 1402 C C . ARG A 1 179 ? 4.706 21.563 -35.471 1.00 88.94 179 ARG A C 1
ATOM 1404 O O . ARG A 1 179 ? 5.833 21.089 -35.528 1.00 88.94 179 ARG A O 1
ATOM 1411 N N . ASN A 1 180 ? 4.469 22.854 -35.716 1.00 87.19 180 ASN A N 1
ATOM 1412 C CA . ASN A 1 180 ? 5.542 23.794 -36.053 1.00 87.19 180 ASN A CA 1
ATOM 1413 C C . ASN A 1 180 ? 6.537 24.018 -34.893 1.00 87.19 180 ASN A C 1
ATOM 1415 O O . ASN A 1 180 ? 7.740 24.107 -35.134 1.00 87.19 180 ASN A O 1
ATOM 1419 N N . GLN A 1 181 ? 6.078 24.044 -33.635 1.00 88.38 181 GLN A N 1
ATOM 1420 C CA . GLN A 1 181 ? 6.973 24.114 -32.468 1.00 88.38 181 GLN A CA 1
ATOM 1421 C C . GLN A 1 181 ? 7.804 22.832 -32.302 1.00 88.38 181 GLN A C 1
ATOM 1423 O O . GLN A 1 181 ? 9.023 22.904 -32.137 1.00 88.38 181 GLN A O 1
ATOM 1428 N N . ALA A 1 182 ? 7.168 21.665 -32.415 1.00 90.62 182 ALA A N 1
ATOM 1429 C CA . ALA A 1 182 ? 7.832 20.363 -32.405 1.00 90.62 182 ALA A CA 1
ATOM 1430 C C . ALA A 1 182 ? 8.859 20.223 -33.548 1.00 90.62 182 ALA A C 1
ATOM 1432 O O . ALA A 1 182 ? 9.974 19.744 -33.341 1.00 90.62 182 ALA A O 1
ATOM 1433 N N . LEU A 1 183 ? 8.524 20.708 -34.746 1.00 91.19 183 LEU A N 1
ATOM 1434 C CA . LEU A 1 183 ? 9.426 20.752 -35.895 1.00 91.19 183 LEU A CA 1
ATOM 1435 C C . LEU A 1 183 ? 10.647 21.639 -35.633 1.00 91.19 183 LEU A C 1
ATOM 1437 O O . LEU A 1 183 ? 11.765 21.238 -35.960 1.00 91.19 183 LEU A O 1
ATOM 1441 N N . GLN A 1 184 ? 10.470 22.804 -34.999 1.00 89.75 184 GLN A N 1
ATOM 1442 C CA . GLN A 1 184 ? 11.608 23.639 -34.612 1.00 89.75 184 GLN A CA 1
ATOM 1443 C C . GLN A 1 184 ? 12.515 22.912 -33.609 1.00 89.75 184 GLN A C 1
ATOM 1445 O O . GLN A 1 184 ? 13.728 22.915 -33.793 1.00 89.75 184 GLN A O 1
ATOM 1450 N N . LYS A 1 185 ? 11.955 22.200 -32.619 1.00 91.75 185 LYS A N 1
ATOM 1451 C CA . LYS A 1 185 ? 12.738 21.373 -31.680 1.00 91.75 185 LYS A CA 1
ATOM 1452 C C . LYS A 1 185 ? 13.543 20.275 -32.383 1.00 91.75 185 LYS A C 1
ATOM 1454 O O . LYS A 1 185 ? 14.705 20.067 -32.035 1.00 91.75 185 LYS A O 1
ATOM 1459 N N . MET A 1 186 ? 12.966 19.602 -33.381 1.00 91.94 186 MET A N 1
ATOM 1460 C CA . MET A 1 186 ? 13.675 18.586 -34.174 1.00 91.94 186 MET A CA 1
ATOM 1461 C C . MET A 1 186 ? 14.810 19.193 -35.014 1.00 91.94 186 MET A C 1
ATOM 1463 O O . MET A 1 186 ? 15.923 18.662 -34.998 1.00 91.94 186 MET A O 1
ATOM 1467 N N . ARG A 1 187 ? 14.568 20.338 -35.673 1.00 91.25 187 ARG A N 1
ATOM 1468 C CA . ARG A 1 187 ? 15.603 21.109 -36.389 1.00 91.25 187 ARG A CA 1
ATOM 1469 C C . ARG A 1 187 ? 16.726 21.565 -35.462 1.00 91.25 187 ARG A C 1
ATOM 1471 O O . ARG A 1 187 ? 17.894 21.408 -35.811 1.00 91.25 187 ARG A O 1
ATOM 1478 N N . ASP A 1 188 ? 16.389 22.093 -34.288 1.00 89.06 188 ASP A N 1
ATOM 1479 C CA . ASP A 1 188 ? 17.371 22.524 -33.294 1.00 89.06 188 ASP A CA 1
ATOM 1480 C C . ASP A 1 188 ? 18.277 21.348 -32.909 1.00 89.06 188 ASP A C 1
ATOM 1482 O O . ASP A 1 188 ? 19.493 21.467 -33.050 1.00 89.06 188 ASP A O 1
ATOM 1486 N N . CYS A 1 189 ? 17.702 20.199 -32.525 1.00 90.19 189 CYS A N 1
ATOM 1487 C CA . CYS A 1 189 ? 18.461 19.005 -32.125 1.00 90.19 189 CYS A CA 1
ATOM 1488 C C . CYS A 1 189 ? 19.366 18.458 -33.240 1.00 90.19 189 CYS A C 1
ATOM 1490 O O . CYS A 1 189 ? 20.488 18.030 -32.965 1.00 90.19 189 CYS A O 1
ATOM 1492 N N . LEU A 1 190 ? 18.916 18.497 -34.499 1.00 89.62 190 LEU A N 1
ATOM 1493 C CA . LEU A 1 190 ? 19.731 18.081 -35.644 1.00 89.62 190 LEU A CA 1
ATOM 1494 C C . LEU A 1 190 ? 20.928 19.020 -35.872 1.00 89.62 190 LEU A C 1
ATOM 1496 O O . LEU A 1 190 ? 22.028 18.550 -36.154 1.00 89.62 190 LEU A O 1
ATOM 1500 N N . ASN A 1 191 ? 20.720 20.332 -35.727 1.00 88.12 191 ASN A N 1
ATOM 1501 C CA . ASN A 1 191 ? 21.734 21.354 -36.000 1.00 88.12 191 ASN A CA 1
ATOM 1502 C C . ASN A 1 191 ? 22.754 21.526 -34.865 1.00 88.12 191 ASN A C 1
ATOM 1504 O O . ASN A 1 191 ? 23.927 21.780 -35.130 1.00 88.12 191 ASN A O 1
ATOM 1508 N N . ASN A 1 192 ? 22.320 21.424 -33.605 1.00 88.38 192 ASN A N 1
ATOM 1509 C CA . ASN A 1 192 ? 23.180 21.622 -32.433 1.00 88.38 192 ASN A CA 1
ATOM 1510 C C . ASN A 1 192 ? 23.732 20.312 -31.839 1.00 88.38 192 ASN A C 1
ATOM 1512 O O . ASN A 1 192 ? 24.572 20.366 -30.943 1.00 88.38 192 ASN A O 1
ATOM 1516 N N . GLY A 1 193 ? 23.279 19.150 -32.326 1.00 85.81 193 GLY A N 1
ATOM 1517 C CA . GLY A 1 193 ? 23.697 17.839 -31.826 1.00 85.81 193 GLY A CA 1
ATOM 1518 C C . GLY A 1 193 ? 23.194 17.515 -30.416 1.00 85.81 193 GLY A C 1
ATOM 1519 O O . GLY A 1 193 ? 23.780 16.662 -29.752 1.00 85.81 193 GLY A O 1
ATOM 1520 N N . ASN A 1 194 ? 22.146 18.193 -29.936 1.00 90.06 194 ASN A N 1
ATOM 1521 C CA . ASN A 1 194 ? 21.549 17.939 -28.629 1.00 90.06 194 ASN A CA 1
ATOM 1522 C C . ASN A 1 194 ? 21.006 16.496 -28.565 1.00 90.06 194 ASN A C 1
ATOM 1524 O O . ASN A 1 194 ? 20.113 16.150 -29.343 1.00 90.06 194 ASN A O 1
ATOM 1528 N N . PRO A 1 195 ? 21.489 15.661 -27.627 1.00 91.94 195 PRO A N 1
ATOM 1529 C CA . PRO A 1 195 ? 21.072 14.267 -27.528 1.00 91.94 195 PRO A CA 1
ATOM 1530 C C . PRO A 1 195 ? 19.666 14.080 -26.931 1.00 91.94 195 PRO A C 1
ATOM 1532 O O . PRO A 1 195 ? 19.154 12.963 -26.962 1.00 91.94 195 PRO A O 1
ATOM 1535 N N . ALA A 1 196 ? 19.040 15.124 -26.376 1.00 95.50 196 ALA A N 1
ATOM 1536 C CA . ALA A 1 196 ? 17.718 15.050 -25.755 1.00 95.50 196 ALA A CA 1
ATOM 1537 C C . ALA A 1 196 ? 16.655 15.806 -26.567 1.00 95.50 196 ALA A C 1
ATOM 1539 O O . ALA A 1 196 ? 16.642 17.039 -26.594 1.00 95.50 196 ALA A O 1
ATOM 1540 N N . LEU A 1 197 ? 15.733 15.065 -27.185 1.00 96.06 197 LEU A N 1
ATOM 1541 C CA . LEU A 1 197 ? 14.572 15.610 -27.886 1.00 96.06 197 LEU A CA 1
ATOM 1542 C C . LEU A 1 197 ? 13.330 15.514 -26.995 1.00 96.06 197 LEU A C 1
ATOM 1544 O O . LEU A 1 197 ? 12.869 14.418 -26.678 1.00 96.06 197 LEU A O 1
ATOM 1548 N N . ASP A 1 198 ? 12.782 16.670 -26.624 1.00 96.25 198 ASP A N 1
ATOM 1549 C CA . ASP A 1 198 ? 11.536 16.779 -25.866 1.00 96.25 198 ASP A CA 1
ATOM 1550 C C . ASP A 1 198 ? 10.417 17.351 -26.743 1.00 96.25 198 ASP A C 1
ATOM 1552 O O . ASP A 1 198 ? 10.512 18.477 -27.243 1.00 96.25 198 ASP A O 1
ATOM 1556 N N . LEU A 1 199 ? 9.384 16.532 -26.934 1.00 95.12 199 LEU A N 1
ATOM 1557 C CA . LEU A 1 199 ? 8.146 16.798 -27.659 1.00 95.12 199 LEU A CA 1
ATOM 1558 C C . LEU A 1 199 ? 6.914 16.515 -26.771 1.00 95.12 199 LEU A C 1
ATOM 1560 O O . LEU A 1 199 ? 5.841 16.182 -27.283 1.00 95.12 199 LEU A O 1
ATOM 1564 N N . SER A 1 200 ? 7.046 16.614 -25.447 1.00 95.62 200 SER A N 1
ATOM 1565 C CA . SER A 1 200 ? 5.931 16.449 -24.508 1.00 95.62 200 SER A CA 1
ATOM 1566 C C . SER A 1 200 ? 4.900 17.589 -24.582 1.00 95.62 200 SER A C 1
ATOM 1568 O O . SER A 1 200 ? 5.199 18.702 -25.015 1.00 95.62 200 SER A O 1
ATOM 1570 N N . HIS A 1 201 ? 3.661 17.306 -24.170 1.00 93.88 201 HIS A N 1
ATOM 1571 C CA . HIS A 1 201 ? 2.554 18.268 -24.014 1.00 93.88 201 HIS A CA 1
ATOM 1572 C C . HIS A 1 201 ? 2.124 19.067 -25.269 1.00 93.88 201 HIS A C 1
ATOM 1574 O O . HIS A 1 201 ? 1.347 20.017 -25.157 1.00 93.88 201 HIS A O 1
ATOM 1580 N N . TYR A 1 202 ? 2.555 18.681 -26.473 1.00 91.62 202 TYR A N 1
ATOM 1581 C CA . TYR A 1 202 ? 2.205 19.367 -27.728 1.00 91.62 202 TYR A CA 1
ATOM 1582 C C . TYR A 1 202 ? 0.850 18.941 -28.332 1.00 91.62 202 TYR A C 1
ATOM 1584 O O . TYR A 1 202 ? 0.460 19.462 -29.376 1.00 91.62 202 TYR A O 1
ATOM 1592 N N . GLN A 1 203 ? 0.109 18.028 -27.691 1.00 90.31 203 GLN A N 1
ATOM 1593 C CA . GLN A 1 203 ? -1.160 17.460 -28.187 1.00 90.31 203 GLN A CA 1
ATOM 1594 C C . GLN A 1 203 ? -1.033 16.754 -29.555 1.00 90.31 203 GLN A C 1
ATOM 1596 O O . GLN A 1 203 ? -1.995 16.667 -30.314 1.00 90.31 203 GLN A O 1
ATOM 1601 N N . LEU A 1 204 ? 0.153 16.233 -29.879 1.00 90.38 204 LEU A N 1
ATOM 1602 C CA . LEU A 1 204 ? 0.440 15.598 -31.167 1.00 90.38 204 LEU A CA 1
ATOM 1603 C C . LEU A 1 204 ? -0.344 14.289 -31.324 1.00 90.38 204 LEU A C 1
ATOM 1605 O O . LEU A 1 204 ? -0.271 13.416 -30.460 1.00 90.38 204 LEU A O 1
ATOM 1609 N N . THR A 1 205 ? -1.026 14.111 -32.455 1.00 90.62 205 THR A N 1
ATOM 1610 C CA . THR A 1 205 ? -1.683 12.839 -32.828 1.00 90.62 205 THR A CA 1
ATOM 1611 C C . THR A 1 205 ? -0.759 11.874 -33.580 1.00 90.62 205 THR A C 1
ATOM 1613 O O . THR A 1 205 ? -1.038 10.678 -33.676 1.00 90.62 205 THR A O 1
ATOM 1616 N N . SER A 1 206 ? 0.365 12.373 -34.105 1.00 91.00 206 SER A N 1
ATOM 1617 C CA . SER A 1 206 ? 1.375 11.604 -34.848 1.00 91.00 206 SER A CA 1
ATOM 1618 C C . SER A 1 206 ? 2.758 12.252 -34.741 1.00 91.00 206 SER A C 1
ATOM 1620 O O . SER A 1 206 ? 2.859 13.452 -34.495 1.00 91.00 206 SER A O 1
ATOM 1622 N N . LEU A 1 207 ? 3.811 11.478 -35.001 1.00 92.44 207 LEU A N 1
ATOM 1623 C CA . LEU A 1 207 ? 5.193 11.939 -35.198 1.00 92.44 207 LEU A CA 1
ATOM 1624 C C . LEU A 1 207 ? 5.612 11.685 -36.661 1.00 92.44 207 LEU A C 1
ATOM 1626 O O . LEU A 1 207 ? 4.967 10.867 -37.320 1.00 92.44 207 LEU A O 1
ATOM 1630 N N . PRO A 1 208 ? 6.658 12.350 -37.187 1.00 90.69 208 PRO A N 1
ATOM 1631 C CA . PRO A 1 208 ? 7.193 12.034 -38.511 1.00 90.69 208 PRO A CA 1
ATOM 1632 C C . PRO A 1 208 ? 7.890 10.664 -38.530 1.00 90.69 208 PRO A C 1
ATOM 1634 O O . PRO A 1 208 ? 8.456 10.240 -37.524 1.00 90.69 208 PRO A O 1
ATOM 1637 N N . ASP A 1 209 ? 7.930 10.019 -39.700 1.00 86.06 209 ASP A N 1
ATOM 1638 C CA . ASP A 1 209 ? 8.504 8.671 -39.892 1.00 86.06 209 ASP A CA 1
ATOM 1639 C C . ASP A 1 209 ? 9.996 8.560 -39.524 1.00 86.06 209 ASP A C 1
ATOM 1641 O O . ASP A 1 209 ? 10.491 7.477 -39.205 1.00 86.06 209 ASP A O 1
ATOM 1645 N N . HIS A 1 210 ? 10.715 9.686 -39.549 1.00 89.12 210 HIS A N 1
ATOM 1646 C CA . HIS A 1 210 ? 12.127 9.779 -39.198 1.00 89.12 210 HIS A CA 1
ATOM 1647 C C . HIS A 1 210 ? 12.353 10.834 -38.112 1.00 89.12 210 HIS A C 1
ATOM 1649 O O . HIS A 1 210 ? 12.100 12.022 -38.315 1.00 89.12 210 HIS A O 1
ATOM 1655 N N . LEU A 1 211 ? 12.883 10.401 -36.968 1.00 92.19 211 LEU A N 1
ATOM 1656 C CA . LEU A 1 211 ? 13.349 11.268 -35.883 1.00 92.19 211 LEU A CA 1
ATOM 1657 C C . LEU A 1 211 ? 14.844 11.606 -36.063 1.00 92.19 211 LEU A C 1
ATOM 1659 O O . LEU A 1 211 ? 15.547 10.855 -36.743 1.00 92.19 211 LEU A O 1
ATOM 1663 N N . PRO A 1 212 ? 15.366 12.699 -35.465 1.00 91.25 212 PRO A N 1
ATOM 1664 C CA . PRO A 1 212 ? 16.785 13.040 -35.564 1.00 91.25 212 PRO A CA 1
ATOM 1665 C C . PRO A 1 212 ? 17.669 11.868 -35.081 1.00 91.25 212 PRO A C 1
ATOM 1667 O O . PRO A 1 212 ? 17.456 11.363 -33.978 1.00 91.25 212 PRO A O 1
ATOM 1670 N N . PRO A 1 213 ? 18.670 11.416 -35.859 1.00 89.12 213 PRO A N 1
ATOM 1671 C CA . PRO A 1 213 ? 19.286 10.098 -35.661 1.00 89.12 213 PRO A CA 1
ATOM 1672 C C . PRO A 1 213 ? 20.255 10.025 -34.472 1.00 89.12 213 PRO A C 1
ATOM 1674 O O . PRO A 1 213 ? 20.570 8.934 -34.006 1.00 89.12 213 PRO A O 1
ATOM 1677 N N . ASN A 1 214 ? 20.729 11.176 -33.985 1.00 90.50 214 ASN A N 1
ATOM 1678 C CA . ASN A 1 214 ? 21.771 11.278 -32.958 1.00 90.50 214 ASN A CA 1
ATOM 1679 C C . ASN A 1 214 ? 21.215 11.445 -31.529 1.00 90.50 214 ASN A C 1
ATOM 1681 O O . ASN A 1 214 ? 21.988 11.700 -30.605 1.00 90.50 214 ASN A O 1
ATOM 1685 N N . ILE A 1 215 ? 19.895 11.351 -31.333 1.00 95.12 215 ILE A N 1
ATOM 1686 C CA . ILE A 1 215 ? 19.289 11.497 -30.002 1.00 95.12 215 ILE A CA 1
ATOM 1687 C C . ILE A 1 215 ? 19.484 10.226 -29.171 1.00 95.12 215 ILE A C 1
ATOM 1689 O O . ILE A 1 215 ? 19.313 9.109 -29.657 1.00 95.12 215 ILE A O 1
ATOM 1693 N N . THR A 1 216 ? 19.804 10.409 -27.893 1.00 96.56 216 THR A N 1
ATOM 1694 C CA . THR A 1 216 ? 19.870 9.339 -26.890 1.00 96.56 216 THR A CA 1
ATOM 1695 C C . THR A 1 216 ? 18.671 9.366 -25.944 1.00 96.56 216 THR A C 1
ATOM 1697 O O . THR A 1 216 ? 18.385 8.360 -25.301 1.00 96.56 216 THR A O 1
ATOM 1700 N N . THR A 1 217 ? 17.944 10.483 -25.862 1.00 97.69 217 THR A N 1
ATOM 1701 C CA . THR A 1 217 ? 16.727 10.625 -25.053 1.00 97.69 217 THR A CA 1
ATOM 1702 C C . THR A 1 217 ? 15.592 11.185 -25.900 1.00 97.69 217 THR A C 1
ATOM 1704 O O . THR A 1 217 ? 15.763 12.207 -26.568 1.00 97.69 217 THR A O 1
ATOM 1707 N N . LEU A 1 218 ? 14.433 10.530 -25.842 1.00 97.94 218 LEU A N 1
ATOM 1708 C CA . LEU A 1 218 ? 13.195 10.962 -26.484 1.00 97.94 218 LEU A CA 1
ATOM 1709 C C . LEU A 1 218 ? 12.083 11.052 -25.437 1.00 97.94 218 LEU A C 1
ATOM 1711 O O . LEU A 1 218 ? 11.731 10.042 -24.827 1.00 97.94 218 LEU A O 1
ATOM 1715 N N . ASN A 1 219 ? 11.527 12.249 -25.261 1.00 98.00 219 ASN A N 1
ATOM 1716 C CA . ASN A 1 219 ? 10.340 12.501 -24.448 1.00 98.00 219 ASN A CA 1
ATOM 1717 C C . ASN A 1 219 ? 9.167 12.900 -25.360 1.00 98.00 219 ASN A C 1
ATOM 1719 O O . ASN A 1 219 ? 9.284 13.851 -26.132 1.00 98.00 219 ASN A O 1
ATOM 1723 N N . VAL A 1 220 ? 8.048 12.178 -25.281 1.00 97.44 220 VAL A N 1
ATOM 1724 C CA . VAL A 1 220 ? 6.793 12.450 -26.010 1.00 97.44 220 VAL A CA 1
ATOM 1725 C C . VAL A 1 220 ? 5.559 12.364 -25.090 1.00 97.44 220 VAL A C 1
ATOM 1727 O O . VAL A 1 220 ? 4.443 12.135 -25.565 1.00 97.44 220 VAL A O 1
ATOM 1730 N N . THR A 1 221 ? 5.749 12.551 -23.780 1.00 97.50 221 THR A N 1
ATOM 1731 C CA . THR A 1 221 ? 4.723 12.471 -22.721 1.00 97.50 221 THR A CA 1
ATOM 1732 C C . THR A 1 221 ? 3.502 13.372 -22.960 1.00 97.50 221 THR A C 1
ATOM 1734 O O . THR A 1 221 ? 3.623 14.466 -23.516 1.00 97.50 221 THR A O 1
ATOM 1737 N N . SER A 1 222 ? 2.322 12.923 -22.517 1.00 96.62 222 SER A N 1
ATOM 1738 C CA . SER A 1 222 ? 1.049 13.671 -22.543 1.00 96.62 222 SER A CA 1
ATOM 1739 C C . SER A 1 222 ? 0.695 14.226 -23.934 1.00 96.62 222 SER A C 1
ATOM 1741 O O . SER A 1 222 ? 0.450 15.424 -24.119 1.00 96.62 222 SER A O 1
ATOM 1743 N N . ASN A 1 223 ? 0.675 13.341 -24.929 1.00 95.06 223 ASN A N 1
ATOM 1744 C CA . ASN A 1 223 ? 0.233 13.620 -26.298 1.00 95.06 223 ASN A CA 1
ATOM 1745 C C . ASN A 1 223 ? -0.965 12.711 -26.660 1.00 95.06 223 ASN A C 1
ATOM 1747 O O . ASN A 1 223 ? -1.595 12.096 -25.801 1.00 95.06 223 ASN A O 1
ATOM 1751 N N . GLN A 1 224 ? -1.340 12.652 -27.937 1.00 94.50 224 GLN A N 1
ATOM 1752 C CA . GLN A 1 224 ? -2.436 11.822 -28.448 1.00 94.50 224 GLN A CA 1
ATOM 1753 C C . GLN A 1 224 ? -1.922 10.770 -29.446 1.00 94.50 224 GLN A C 1
ATOM 1755 O O . GLN A 1 224 ? -2.635 10.378 -30.369 1.00 94.50 224 GLN A O 1
ATOM 1760 N N . LEU A 1 225 ? -0.672 10.320 -29.289 1.00 94.31 225 LEU A N 1
ATOM 1761 C CA . LEU A 1 225 ? -0.013 9.424 -30.238 1.00 94.31 225 LEU A CA 1
ATOM 1762 C C . LEU A 1 225 ? -0.645 8.030 -30.206 1.00 94.31 225 LEU A C 1
ATOM 1764 O O . LEU A 1 225 ? -0.727 7.400 -29.152 1.00 94.31 225 LEU A O 1
ATOM 1768 N N . PHE A 1 226 ? -1.038 7.528 -31.376 1.00 93.75 226 PHE A N 1
ATOM 1769 C CA . PHE A 1 226 ? -1.549 6.161 -31.559 1.00 93.75 226 PHE A CA 1
ATOM 1770 C C . PHE A 1 226 ? -0.445 5.143 -31.885 1.00 93.75 226 PHE A C 1
ATOM 1772 O O . PHE A 1 226 ? -0.595 3.948 -31.621 1.00 93.75 226 PHE A O 1
ATOM 1779 N N . ILE A 1 227 ? 0.663 5.621 -32.458 1.00 94.31 227 ILE A N 1
ATOM 1780 C CA . ILE A 1 227 ? 1.827 4.838 -32.881 1.00 94.31 227 ILE A CA 1
ATOM 1781 C C . ILE A 1 227 ? 3.099 5.689 -32.749 1.00 94.31 227 ILE A C 1
ATOM 1783 O O . ILE A 1 227 ? 3.042 6.915 -32.871 1.00 94.31 227 ILE A O 1
ATOM 1787 N N . LEU A 1 228 ? 4.241 5.039 -32.511 1.00 95.50 228 LEU A N 1
ATOM 1788 C CA . LEU A 1 228 ? 5.567 5.656 -32.598 1.00 95.50 228 LEU A CA 1
ATOM 1789 C C . LEU A 1 228 ? 6.255 5.237 -33.912 1.00 95.50 228 LEU A C 1
ATOM 1791 O O . LEU A 1 228 ? 6.094 4.085 -34.324 1.00 95.50 228 LEU A O 1
ATOM 1795 N N . PRO A 1 229 ? 7.032 6.131 -34.550 1.00 93.50 229 PRO A N 1
ATOM 1796 C CA . PRO A 1 229 ? 7.828 5.816 -35.733 1.00 93.50 229 PRO A CA 1
ATOM 1797 C C . PRO A 1 229 ? 9.022 4.923 -35.365 1.00 93.50 229 PRO A C 1
ATOM 1799 O O . PRO A 1 229 ? 9.254 4.610 -34.193 1.00 93.50 229 PRO A O 1
ATOM 1802 N N . THR A 1 230 ? 9.822 4.538 -36.360 1.00 93.38 230 THR A N 1
ATOM 1803 C CA . THR A 1 230 ? 11.080 3.816 -36.131 1.00 93.38 230 THR A CA 1
ATOM 1804 C C . THR A 1 230 ? 11.998 4.619 -35.206 1.00 93.38 230 THR A C 1
ATOM 1806 O O . THR A 1 230 ? 12.339 5.770 -35.484 1.00 93.38 230 THR A O 1
ATOM 1809 N N . LEU A 1 231 ? 12.403 4.004 -34.094 1.00 96.06 231 LEU A N 1
ATOM 1810 C CA . LEU A 1 231 ? 13.225 4.649 -33.073 1.00 96.06 231 LEU A CA 1
ATOM 1811 C C . LEU A 1 231 ? 14.701 4.733 -33.515 1.00 96.06 231 LEU A C 1
ATOM 1813 O O . LEU A 1 231 ? 15.208 3.777 -34.108 1.00 96.06 231 LEU A O 1
ATOM 1817 N N . PRO A 1 232 ? 15.424 5.828 -33.204 1.00 94.00 232 PRO A N 1
ATOM 1818 C CA . PRO A 1 232 ? 16.858 5.933 -33.468 1.00 94.00 232 PRO A CA 1
ATOM 1819 C C . PRO A 1 232 ? 17.666 4.819 -32.790 1.00 94.00 232 PRO A C 1
ATOM 1821 O O . PRO A 1 232 ? 17.462 4.503 -31.619 1.00 94.00 232 PRO A O 1
ATOM 1824 N N . SER A 1 233 ? 18.631 4.244 -33.510 1.00 93.19 233 SER A N 1
ATOM 1825 C CA . SER A 1 233 ? 19.394 3.071 -33.054 1.00 93.19 233 SER A CA 1
ATOM 1826 C C . SER A 1 233 ? 20.347 3.333 -31.882 1.00 93.19 233 SER A C 1
ATOM 1828 O O . SER A 1 233 ? 20.882 2.380 -31.328 1.00 93.19 233 SER A O 1
ATOM 1830 N N . GLY A 1 234 ? 20.592 4.603 -31.538 1.00 94.06 234 GLY A N 1
ATOM 1831 C CA . GLY A 1 234 ? 21.397 5.033 -30.388 1.00 94.06 234 GLY A CA 1
ATOM 1832 C C . GLY A 1 234 ? 20.576 5.500 -29.180 1.00 94.06 234 GLY A C 1
ATOM 1833 O O . GLY A 1 234 ? 21.143 6.079 -28.253 1.00 94.06 234 GLY A O 1
ATOM 1834 N N . LEU A 1 235 ? 19.253 5.299 -29.186 1.00 97.44 235 LEU A N 1
ATOM 1835 C CA . LEU A 1 235 ? 18.378 5.741 -28.102 1.00 97.44 235 LEU A CA 1
ATOM 1836 C C . LEU A 1 235 ? 18.661 4.945 -26.813 1.00 97.44 235 LEU A C 1
ATOM 1838 O O . LEU A 1 235 ? 18.665 3.714 -26.821 1.00 97.44 235 LEU A O 1
ATOM 1842 N N . LEU A 1 236 ? 18.878 5.658 -25.707 1.00 98.00 236 LEU A N 1
ATOM 1843 C CA . LEU A 1 236 ? 19.113 5.117 -24.363 1.00 98.00 236 LEU A CA 1
ATOM 1844 C C . LEU A 1 236 ? 17.862 5.228 -23.481 1.00 98.00 236 LEU A C 1
ATOM 1846 O O . LEU A 1 236 ? 17.607 4.344 -22.666 1.00 98.00 236 LEU A O 1
ATOM 1850 N N . SER A 1 237 ? 17.062 6.284 -23.655 1.00 98.25 237 SER A N 1
ATOM 1851 C CA . SER A 1 237 ? 15.840 6.519 -22.882 1.00 98.25 237 SER A CA 1
ATOM 1852 C C . SER A 1 237 ? 14.663 6.912 -23.774 1.00 98.25 237 SER A C 1
ATOM 1854 O O . SER A 1 237 ? 14.771 7.834 -24.589 1.00 98.25 237 SER A O 1
ATOM 1856 N N . LEU A 1 238 ? 13.533 6.229 -23.589 1.00 98.38 238 LEU A N 1
ATOM 1857 C CA . LEU A 1 238 ? 12.246 6.549 -24.198 1.00 98.38 238 LEU A CA 1
ATOM 1858 C C . LEU A 1 238 ? 11.201 6.794 -23.108 1.00 98.38 238 LEU A C 1
ATOM 1860 O O . LEU A 1 238 ? 10.864 5.875 -22.359 1.00 98.38 238 LEU A O 1
ATOM 1864 N N . THR A 1 239 ? 10.645 8.002 -23.092 1.00 98.38 239 THR A N 1
ATOM 1865 C CA . THR A 1 239 ? 9.482 8.379 -22.284 1.00 98.38 239 THR A CA 1
ATOM 1866 C C . THR A 1 239 ? 8.330 8.727 -23.225 1.00 98.38 239 THR A C 1
ATOM 1868 O O . THR A 1 239 ? 8.419 9.679 -23.999 1.00 98.38 239 THR A O 1
ATOM 1871 N N . ALA A 1 240 ? 7.269 7.925 -23.208 1.00 97.69 240 ALA A N 1
ATOM 1872 C CA . ALA A 1 24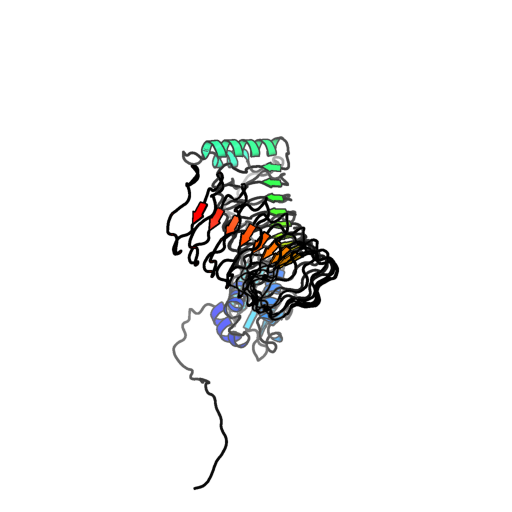0 ? 6.106 8.044 -24.088 1.00 97.69 240 ALA A CA 1
ATOM 1873 C C . ALA A 1 240 ? 4.794 7.747 -23.342 1.00 97.69 240 ALA A C 1
ATOM 1875 O O . ALA A 1 240 ? 3.877 7.112 -23.873 1.00 97.69 240 ALA A O 1
ATOM 1876 N N . ASP A 1 241 ? 4.719 8.162 -22.082 1.00 97.19 241 ASP A N 1
ATOM 1877 C CA . ASP A 1 241 ? 3.549 7.977 -21.238 1.00 97.19 241 ASP A CA 1
ATOM 1878 C C . ASP A 1 241 ? 2.419 8.971 -21.538 1.00 97.19 241 ASP A C 1
ATOM 1880 O O . ASP A 1 241 ? 2.593 9.928 -22.293 1.00 97.19 241 ASP A O 1
ATOM 1884 N N . GLU A 1 242 ? 1.229 8.701 -21.000 1.00 97.88 242 GLU A N 1
ATOM 1885 C CA . GLU A 1 242 ? 0.013 9.499 -21.230 1.00 97.88 242 GLU A CA 1
ATOM 1886 C C . GLU A 1 242 ? -0.282 9.720 -22.722 1.00 97.88 242 GLU A C 1
ATOM 1888 O O . GLU A 1 242 ? -0.405 10.840 -23.213 1.00 97.88 242 GLU A O 1
ATOM 1893 N N . ASN A 1 243 ? -0.377 8.618 -23.461 1.00 97.31 243 ASN A N 1
ATOM 1894 C CA . ASN A 1 243 ? -0.637 8.608 -24.897 1.00 97.31 243 ASN A CA 1
ATOM 1895 C C . ASN A 1 243 ? -1.737 7.582 -25.239 1.00 97.31 243 ASN A C 1
ATOM 1897 O O . ASN A 1 243 ? -2.442 7.070 -24.368 1.00 97.31 243 ASN A O 1
ATOM 1901 N N . GLN A 1 244 ? -1.957 7.318 -26.528 1.00 97.38 244 GLN A N 1
ATOM 1902 C CA . GLN A 1 244 ? -2.978 6.387 -27.024 1.00 97.38 244 GLN A CA 1
ATOM 1903 C C . GLN A 1 244 ? -2.355 5.152 -27.700 1.00 97.38 244 GLN A C 1
ATOM 1905 O O . GLN A 1 244 ? -3.018 4.491 -28.503 1.00 97.38 244 GLN A O 1
ATOM 1910 N N . LEU A 1 245 ? -1.093 4.831 -27.382 1.00 96.88 245 LEU A N 1
ATOM 1911 C CA . LEU A 1 245 ? -0.313 3.795 -28.059 1.00 96.88 245 LEU A CA 1
ATOM 1912 C C . LEU A 1 245 ? -0.951 2.419 -27.853 1.00 96.88 245 LEU A C 1
ATOM 1914 O O . LEU A 1 245 ? -1.068 1.943 -26.724 1.00 96.88 245 LEU A O 1
ATOM 1918 N N . ALA A 1 246 ? -1.330 1.762 -28.950 1.00 95.19 246 ALA A N 1
ATOM 1919 C CA . ALA A 1 246 ? -1.838 0.387 -28.931 1.00 95.19 246 ALA A CA 1
ATOM 1920 C C . ALA A 1 246 ? -0.711 -0.662 -29.032 1.00 95.19 246 ALA A C 1
ATOM 1922 O O . ALA A 1 246 ? -0.868 -1.803 -28.597 1.00 95.19 246 ALA A O 1
ATOM 1923 N N . SER A 1 247 ? 0.437 -0.277 -29.593 1.00 95.12 247 SER A N 1
ATOM 1924 C CA . SER A 1 247 ? 1.639 -1.105 -29.728 1.00 95.12 247 SER A CA 1
ATOM 1925 C C . SER A 1 247 ? 2.896 -0.238 -29.801 1.00 95.12 247 SER A C 1
ATOM 1927 O O . SER A 1 247 ? 2.824 0.920 -30.210 1.00 95.12 247 SER A O 1
ATOM 1929 N N . LEU A 1 248 ? 4.049 -0.822 -29.469 1.00 96.44 248 LEU A N 1
ATOM 1930 C CA . LEU A 1 248 ? 5.364 -0.203 -29.659 1.00 96.44 248 LEU A CA 1
ATOM 1931 C C . LEU A 1 248 ? 6.053 -0.753 -30.925 1.00 96.44 248 LEU A C 1
ATOM 1933 O O . LEU A 1 248 ? 5.827 -1.919 -31.264 1.00 96.44 248 LEU A O 1
ATOM 1937 N N . PRO A 1 249 ? 6.894 0.048 -31.607 1.00 94.44 249 PRO A N 1
ATOM 1938 C CA . PRO A 1 249 ? 7.798 -0.429 -32.654 1.00 94.44 249 PRO A CA 1
ATOM 1939 C C . PRO A 1 249 ? 8.922 -1.296 -32.058 1.00 94.44 249 PRO A C 1
ATOM 1941 O O . PRO A 1 249 ? 9.052 -1.422 -30.838 1.00 94.44 249 PRO A O 1
ATOM 1944 N N . THR A 1 250 ? 9.771 -1.868 -32.916 1.00 94.50 250 THR A N 1
ATOM 1945 C CA . THR A 1 250 ? 11.005 -2.543 -32.484 1.00 94.50 250 THR A CA 1
ATOM 1946 C C . THR A 1 250 ? 11.865 -1.595 -31.646 1.00 94.50 250 THR A C 1
ATOM 1948 O O . THR A 1 250 ? 12.152 -0.470 -32.059 1.00 94.50 250 THR A O 1
ATOM 1951 N N . LEU A 1 251 ? 12.270 -2.052 -30.462 1.00 97.25 251 LEU A N 1
ATOM 1952 C CA . LEU A 1 251 ? 13.063 -1.267 -29.520 1.00 97.25 251 LEU A CA 1
ATOM 1953 C C . LEU A 1 251 ? 14.560 -1.369 -29.872 1.00 97.25 251 LEU A C 1
ATOM 1955 O O . LEU A 1 251 ? 15.031 -2.468 -30.172 1.00 97.25 251 LEU A O 1
ATOM 1959 N N . PRO A 1 252 ? 15.328 -0.264 -29.832 1.00 95.94 252 PRO A N 1
ATOM 1960 C CA . PRO A 1 252 ? 16.755 -0.296 -30.133 1.00 95.94 252 PRO A CA 1
ATOM 1961 C C . PRO A 1 252 ? 17.527 -1.037 -29.036 1.00 95.94 252 PRO A C 1
ATOM 1963 O O . PRO A 1 252 ? 17.225 -0.911 -27.850 1.00 95.94 252 PRO A O 1
ATOM 1966 N N . SER A 1 253 ? 18.560 -1.791 -29.418 1.00 95.81 253 SER A N 1
ATOM 1967 C CA . SER A 1 253 ? 19.336 -2.634 -28.492 1.00 95.81 253 SER A CA 1
ATOM 1968 C C . SER A 1 253 ? 20.093 -1.852 -27.410 1.00 95.81 253 SER A C 1
ATOM 1970 O O . SER A 1 253 ? 20.512 -2.438 -26.417 1.00 95.81 253 SER A O 1
ATOM 1972 N N . THR A 1 254 ? 20.274 -0.544 -27.604 1.00 96.94 254 THR A N 1
ATOM 1973 C CA . THR A 1 254 ? 20.917 0.388 -26.666 1.00 96.94 254 THR A CA 1
ATOM 1974 C C . THR A 1 254 ? 19.990 0.897 -25.560 1.00 96.94 254 THR A C 1
ATOM 1976 O O . THR A 1 254 ? 20.465 1.585 -24.661 1.00 96.94 254 THR A O 1
ATOM 1979 N N . LEU A 1 255 ? 18.684 0.613 -25.618 1.00 98.12 255 LEU A N 1
ATOM 1980 C CA . LEU A 1 255 ? 17.708 1.201 -24.702 1.00 98.12 255 LEU A CA 1
ATOM 1981 C C . LEU A 1 255 ? 17.893 0.684 -23.265 1.00 98.12 255 LEU A C 1
ATOM 1983 O O . LEU A 1 255 ? 17.799 -0.516 -23.014 1.00 98.12 255 LEU A O 1
ATOM 1987 N N . GLN A 1 256 ? 18.097 1.611 -22.329 1.00 98.25 256 GLN A N 1
ATOM 1988 C CA . GLN A 1 256 ? 18.286 1.372 -20.894 1.00 98.25 256 GLN A CA 1
ATOM 1989 C C . GLN A 1 256 ? 17.034 1.715 -20.074 1.00 98.25 256 GLN A C 1
ATOM 1991 O O . GLN A 1 256 ? 16.762 1.065 -19.064 1.00 98.25 256 GLN A O 1
ATOM 1996 N N . SER A 1 257 ? 16.243 2.697 -20.518 1.00 98.44 257 SER A N 1
ATOM 1997 C CA . SER A 1 257 ? 15.001 3.117 -19.860 1.00 98.44 257 SER A CA 1
ATOM 1998 C C . SER A 1 257 ? 13.838 3.177 -20.849 1.00 98.44 257 SER A C 1
ATOM 2000 O O . SER A 1 257 ? 13.925 3.836 -21.887 1.00 98.44 257 SER A O 1
ATOM 2002 N N . LEU A 1 258 ? 12.733 2.516 -20.502 1.00 98.56 258 LEU A N 1
ATOM 2003 C CA . LEU A 1 258 ? 11.476 2.535 -21.249 1.00 98.56 258 LEU A CA 1
ATOM 2004 C C . LEU A 1 258 ? 10.321 2.874 -20.304 1.00 98.56 258 LEU A C 1
ATOM 2006 O O . LEU A 1 258 ? 10.024 2.103 -19.392 1.00 98.56 258 LEU A O 1
ATOM 2010 N N . ILE A 1 259 ? 9.675 4.014 -20.541 1.00 98.56 259 ILE A N 1
ATOM 2011 C CA . ILE A 1 259 ? 8.549 4.532 -19.759 1.00 98.56 259 ILE A CA 1
ATOM 2012 C C . ILE A 1 259 ? 7.375 4.770 -20.716 1.00 98.56 259 ILE A C 1
ATOM 2014 O O . ILE A 1 259 ? 7.444 5.624 -21.598 1.00 98.56 259 ILE A O 1
ATOM 2018 N N . VAL A 1 260 ? 6.320 3.967 -20.582 1.00 98.12 260 VAL A N 1
ATOM 2019 C CA . VAL A 1 260 ? 5.147 3.922 -21.481 1.00 98.12 260 VAL A CA 1
ATOM 2020 C C . VAL A 1 260 ? 3.832 3.762 -20.704 1.00 98.12 260 VAL A C 1
ATOM 2022 O O . VAL A 1 260 ? 2.848 3.216 -21.215 1.00 98.12 260 VAL A O 1
ATOM 2025 N N . ASN A 1 261 ? 3.798 4.216 -19.450 1.00 97.75 261 ASN A N 1
ATOM 2026 C CA . ASN A 1 261 ? 2.610 4.158 -18.601 1.00 97.75 261 ASN A CA 1
ATOM 2027 C C . ASN A 1 261 ? 1.425 4.960 -19.182 1.00 97.75 261 ASN A C 1
ATOM 2029 O O . ASN A 1 261 ? 1.600 5.838 -20.023 1.00 97.75 261 ASN A O 1
ATOM 2033 N N . ARG A 1 262 ? 0.197 4.664 -18.741 1.00 98.19 262 ARG A N 1
ATOM 2034 C CA . ARG A 1 262 ? -1.040 5.346 -19.188 1.00 98.19 262 ARG A CA 1
ATOM 2035 C C . ARG A 1 262 ? -1.200 5.339 -20.718 1.00 98.19 262 ARG A C 1
ATOM 2037 O O . ARG A 1 262 ? -1.351 6.384 -21.345 1.00 98.19 262 ARG A O 1
ATOM 2044 N N . ASN A 1 263 ? -1.164 4.144 -21.304 1.00 98.12 263 ASN A N 1
ATOM 2045 C CA . ASN A 1 263 ? -1.356 3.896 -22.737 1.00 98.12 263 ASN A CA 1
ATOM 2046 C C . ASN A 1 263 ? -2.409 2.787 -22.958 1.00 98.12 263 ASN A C 1
ATOM 2048 O O . ASN A 1 263 ? -3.140 2.405 -22.043 1.00 98.12 263 ASN A O 1
ATOM 2052 N N . LYS A 1 264 ? -2.530 2.280 -24.192 1.00 97.62 264 LYS A N 1
ATOM 2053 C CA . LYS A 1 264 ? -3.468 1.214 -24.591 1.00 97.62 264 LYS A CA 1
ATOM 2054 C C . LYS A 1 264 ? -2.745 -0.068 -25.027 1.00 97.62 264 LYS A C 1
ATOM 2056 O O . LYS A 1 264 ? -3.296 -0.863 -25.793 1.00 97.62 264 LYS A O 1
ATOM 2061 N N . LEU A 1 265 ? -1.513 -0.282 -24.558 1.00 97.19 265 LEU A N 1
ATOM 2062 C CA . LEU A 1 265 ? -0.681 -1.417 -24.957 1.00 97.19 265 LEU A CA 1
ATOM 2063 C C . LEU A 1 265 ? -1.310 -2.725 -24.468 1.00 97.19 265 LEU A C 1
ATOM 2065 O O . LEU A 1 265 ? -1.476 -2.926 -23.267 1.00 97.19 265 LEU A O 1
ATOM 2069 N N . TYR A 1 266 ? -1.629 -3.631 -25.393 1.00 94.06 266 TYR A N 1
ATOM 2070 C CA . TYR A 1 266 ? -2.140 -4.978 -25.083 1.00 94.06 266 TYR A CA 1
ATOM 2071 C C . TYR A 1 266 ? -1.057 -6.068 -25.163 1.00 94.06 266 TYR A C 1
ATOM 2073 O O . TYR A 1 266 ? -1.219 -7.156 -24.605 1.00 94.06 266 TYR A O 1
ATOM 2081 N N . ARG A 1 267 ? 0.062 -5.762 -25.835 1.00 93.62 267 ARG A N 1
ATOM 2082 C CA . ARG A 1 267 ? 1.268 -6.592 -25.969 1.00 93.62 267 ARG A CA 1
ATOM 2083 C C . ARG A 1 267 ? 2.515 -5.711 -26.073 1.00 93.62 267 ARG A C 1
ATOM 2085 O O . ARG A 1 267 ? 2.413 -4.537 -26.426 1.00 93.62 267 ARG A O 1
ATOM 2092 N N . LEU A 1 268 ? 3.682 -6.304 -25.835 1.00 94.38 268 LEU A N 1
ATOM 2093 C CA . LEU A 1 268 ? 4.992 -5.662 -25.975 1.00 94.38 268 LEU A CA 1
ATOM 2094 C C . LEU A 1 268 ? 5.830 -6.380 -27.049 1.00 94.38 268 LEU A C 1
ATOM 2096 O O . LEU A 1 268 ? 5.650 -7.586 -27.233 1.00 94.38 268 LEU A O 1
ATOM 2100 N N . PRO A 1 269 ? 6.750 -5.675 -27.734 1.00 94.12 269 PRO A N 1
ATOM 2101 C CA . PRO A 1 269 ? 7.830 -6.303 -28.494 1.00 94.12 269 PRO A CA 1
ATOM 2102 C C . PRO A 1 269 ? 8.846 -6.969 -27.545 1.00 94.12 269 PRO A C 1
ATOM 2104 O O . PRO A 1 269 ? 8.733 -6.871 -26.321 1.00 94.12 269 PRO A O 1
ATOM 2107 N N . MET A 1 270 ? 9.869 -7.627 -28.100 1.00 93.88 270 MET A N 1
ATOM 2108 C CA . MET A 1 270 ? 11.018 -8.079 -27.305 1.00 93.88 270 MET A CA 1
ATOM 2109 C C . MET A 1 270 ? 11.699 -6.894 -26.608 1.00 93.88 270 MET A C 1
ATOM 2111 O O . MET A 1 270 ? 11.897 -5.838 -27.210 1.00 93.88 270 MET A O 1
ATOM 2115 N N . LEU A 1 271 ? 12.063 -7.083 -25.338 1.00 96.88 271 LEU A N 1
ATOM 2116 C CA . LEU A 1 271 ? 12.761 -6.075 -24.544 1.00 96.88 271 LEU A CA 1
ATOM 2117 C C . LEU A 1 271 ? 14.282 -6.167 -24.786 1.00 96.88 271 LEU A C 1
ATOM 2119 O O . LEU A 1 271 ? 14.822 -7.276 -24.754 1.00 96.88 271 LEU A O 1
ATOM 2123 N N . PRO A 1 272 ? 14.989 -5.041 -25.004 1.00 96.12 272 PRO A N 1
ATOM 2124 C CA . PRO A 1 272 ? 16.444 -5.019 -25.159 1.00 96.12 272 PRO A CA 1
ATOM 2125 C C . PRO A 1 272 ? 17.183 -5.606 -23.954 1.00 96.12 272 PRO A C 1
ATOM 2127 O O . PRO A 1 272 ? 16.817 -5.355 -22.808 1.00 96.12 272 PRO A O 1
ATOM 2130 N N . SER A 1 273 ? 18.268 -6.345 -24.197 1.00 94.62 273 SER A N 1
ATOM 2131 C CA . SER A 1 273 ? 19.057 -6.994 -23.136 1.00 94.62 273 SER A CA 1
ATOM 2132 C C . SER A 1 273 ? 19.720 -6.012 -22.160 1.00 94.62 273 SER A C 1
ATOM 2134 O O . SER A 1 273 ? 19.981 -6.386 -21.018 1.00 94.62 273 SER A O 1
ATOM 2136 N N . GLY A 1 274 ? 19.966 -4.771 -22.596 1.00 95.25 274 GLY A N 1
ATOM 2137 C CA . GLY A 1 274 ? 20.510 -3.676 -21.786 1.00 95.25 274 GLY A CA 1
ATOM 2138 C C . GLY A 1 274 ? 19.474 -2.842 -21.023 1.00 95.25 274 GLY A C 1
ATOM 2139 O O . GLY A 1 274 ? 19.849 -1.826 -20.447 1.00 95.25 274 GLY A O 1
ATOM 2140 N N . LEU A 1 275 ? 18.191 -3.225 -21.024 1.00 98.19 275 LEU A N 1
ATOM 2141 C CA . LEU A 1 275 ? 17.138 -2.465 -20.349 1.00 98.19 275 LEU A CA 1
ATOM 2142 C C . LEU A 1 275 ? 17.229 -2.631 -18.821 1.00 98.19 275 LEU A C 1
ATOM 2144 O O . LEU A 1 275 ? 17.084 -3.735 -18.296 1.00 98.19 275 LEU A O 1
ATOM 2148 N N . GLU A 1 276 ? 17.420 -1.521 -18.110 1.00 98.31 276 GLU A N 1
ATOM 2149 C CA . GLU A 1 276 ? 17.568 -1.451 -16.649 1.00 98.31 276 GLU A CA 1
ATOM 2150 C C . GLU A 1 276 ? 16.267 -1.013 -15.957 1.00 98.31 276 GLU A C 1
ATOM 2152 O O . GLU A 1 276 ? 15.924 -1.516 -14.881 1.00 98.31 276 GLU A O 1
ATOM 2157 N N . ARG A 1 277 ? 15.502 -0.109 -16.584 1.00 98.44 277 ARG A N 1
ATOM 2158 C CA . ARG A 1 277 ? 14.210 0.383 -16.085 1.00 98.44 277 ARG A CA 1
ATOM 2159 C C . ARG A 1 277 ? 13.108 0.146 -17.112 1.00 98.44 277 ARG A C 1
ATOM 2161 O O . ARG A 1 277 ? 13.185 0.646 -18.233 1.00 98.44 277 ARG A O 1
ATOM 2168 N N . PHE A 1 278 ? 12.048 -0.541 -16.692 1.00 98.44 278 PHE A N 1
ATOM 2169 C CA . PHE A 1 278 ? 10.830 -0.694 -17.479 1.00 98.44 278 PHE A CA 1
ATOM 2170 C C . PHE A 1 278 ? 9.587 -0.299 -16.676 1.00 98.44 278 PHE A C 1
ATOM 2172 O O . PHE A 1 278 ? 9.333 -0.840 -15.597 1.00 98.44 278 PHE A O 1
ATOM 2179 N N . ASP A 1 279 ? 8.822 0.641 -17.225 1.00 98.56 279 ASP A N 1
ATOM 2180 C CA . ASP A 1 279 ? 7.587 1.175 -16.664 1.00 98.56 279 ASP A CA 1
ATOM 2181 C C . ASP A 1 279 ? 6.482 1.164 -17.734 1.00 98.56 279 ASP A C 1
ATOM 2183 O O . ASP A 1 279 ? 6.593 1.810 -18.777 1.00 98.56 279 ASP A O 1
ATOM 2187 N N . ALA A 1 280 ? 5.432 0.381 -17.499 1.00 98.00 280 ALA A N 1
ATOM 2188 C CA . ALA A 1 280 ? 4.260 0.251 -18.363 1.00 98.00 280 ALA A CA 1
ATOM 2189 C C . ALA A 1 280 ? 2.962 0.182 -17.542 1.00 98.00 280 ALA A C 1
ATOM 2191 O O . ALA A 1 280 ? 2.016 -0.527 -17.907 1.00 98.00 280 ALA A O 1
ATOM 2192 N N . GLU A 1 281 ? 2.905 0.904 -16.420 1.00 98.31 281 GLU A N 1
ATOM 2193 C CA . GLU A 1 281 ? 1.704 0.975 -15.579 1.00 98.31 281 GLU A CA 1
ATOM 2194 C C . GLU A 1 281 ? 0.473 1.507 -16.339 1.00 98.31 281 GLU A C 1
ATOM 2196 O O . GLU A 1 281 ? 0.604 2.239 -17.317 1.00 98.31 281 GLU A O 1
ATOM 2201 N N . HIS A 1 282 ? -0.741 1.174 -15.894 1.00 98.38 282 HIS A N 1
ATOM 2202 C CA . HIS A 1 282 ? -2.003 1.609 -16.516 1.00 98.38 282 HIS A CA 1
ATOM 2203 C C . HIS A 1 282 ? -2.053 1.326 -18.035 1.00 98.38 282 HIS A C 1
ATOM 2205 O O . HIS A 1 282 ? -2.105 2.244 -18.858 1.00 98.38 282 HIS A O 1
ATOM 2211 N N . ASN A 1 283 ? -2.019 0.048 -18.405 1.00 98.38 283 ASN A N 1
ATOM 2212 C CA . ASN A 1 283 ? -2.109 -0.423 -19.790 1.00 98.38 283 ASN A CA 1
ATOM 2213 C C . ASN A 1 283 ? -3.109 -1.600 -19.883 1.00 98.38 283 ASN A C 1
ATOM 2215 O O . ASN A 1 283 ? -3.959 -1.803 -19.010 1.00 98.38 283 ASN A O 1
ATOM 2219 N N . HIS A 1 284 ? -3.086 -2.364 -20.975 1.00 97.75 284 HIS A N 1
ATOM 2220 C CA . HIS A 1 284 ? -3.964 -3.517 -21.207 1.00 97.75 284 HIS A CA 1
ATOM 2221 C C . HIS A 1 284 ? -3.174 -4.824 -21.393 1.00 97.75 284 HIS A C 1
ATOM 2223 O O . HIS A 1 284 ? -3.675 -5.775 -21.997 1.00 97.75 284 HIS A O 1
ATOM 2229 N N . LEU A 1 285 ? -1.942 -4.887 -20.877 1.00 97.56 285 LEU A N 1
ATOM 2230 C CA . LEU A 1 285 ? -1.038 -6.021 -21.051 1.00 97.56 285 LEU A CA 1
ATOM 2231 C C . LEU A 1 285 ? -1.618 -7.280 -20.405 1.00 97.56 285 LEU A C 1
ATOM 2233 O O . LEU A 1 285 ? -1.964 -7.286 -19.225 1.00 97.56 285 LEU A O 1
ATOM 2237 N N . THR A 1 286 ? -1.696 -8.359 -21.180 1.00 95.56 286 THR A N 1
ATOM 2238 C CA . THR A 1 286 ? -2.188 -9.676 -20.729 1.00 95.56 286 THR A CA 1
ATOM 2239 C C . THR A 1 286 ? -1.056 -10.643 -20.367 1.00 95.56 286 THR A C 1
ATOM 2241 O O . THR A 1 286 ? -1.237 -11.533 -19.534 1.00 95.56 286 THR A O 1
ATOM 2244 N N . SER A 1 287 ? 0.131 -10.420 -20.936 1.00 95.50 287 SER A N 1
ATOM 2245 C CA . SER A 1 287 ? 1.375 -11.154 -20.693 1.00 95.50 287 SER A CA 1
ATOM 2246 C C . SER A 1 287 ? 2.587 -10.235 -20.873 1.00 95.50 287 SER A C 1
ATOM 2248 O O . SER A 1 287 ? 2.507 -9.241 -21.598 1.00 95.50 287 SER A O 1
ATOM 2250 N N . LEU A 1 288 ? 3.729 -10.606 -20.289 1.00 96.19 288 LEU A N 1
ATOM 2251 C CA . LEU A 1 288 ? 5.025 -9.970 -20.549 1.00 96.19 288 LEU A CA 1
ATOM 2252 C C . LEU A 1 288 ? 5.926 -10.887 -21.402 1.00 96.19 288 LEU A C 1
ATOM 2254 O O . LEU A 1 288 ? 5.829 -12.111 -21.265 1.00 96.19 288 LEU A O 1
ATOM 2258 N N . PRO A 1 289 ? 6.811 -10.325 -22.248 1.00 94.50 289 PRO A N 1
ATOM 2259 C CA . PRO A 1 289 ? 7.892 -11.069 -22.895 1.00 94.50 289 PRO A CA 1
ATOM 2260 C C . PRO A 1 289 ? 8.953 -11.501 -21.865 1.00 94.50 289 PRO A C 1
ATOM 2262 O O . PRO A 1 289 ? 8.851 -11.192 -20.676 1.00 94.50 289 PRO A O 1
ATOM 2265 N N . MET A 1 290 ? 9.998 -12.202 -22.314 1.00 94.12 290 MET A N 1
ATOM 2266 C CA . MET A 1 290 ? 11.153 -12.507 -21.461 1.00 94.12 290 MET A CA 1
ATOM 2267 C C . MET A 1 290 ? 11.775 -11.211 -20.913 1.00 94.12 290 MET A C 1
ATOM 2269 O O . MET A 1 290 ? 11.972 -10.248 -21.655 1.00 94.12 290 MET A O 1
ATOM 2273 N N . LEU A 1 291 ? 12.067 -11.190 -19.610 1.00 97.44 291 LEU A N 1
ATOM 2274 C CA . LEU A 1 291 ? 12.657 -10.030 -18.946 1.00 97.44 291 LEU A CA 1
ATOM 2275 C C . LEU A 1 291 ? 14.185 -10.008 -19.143 1.00 97.44 291 LEU A C 1
ATOM 2277 O O . LEU A 1 291 ? 14.824 -11.048 -18.965 1.00 97.44 291 LEU A O 1
ATOM 2281 N N . PRO A 1 292 ? 14.784 -8.846 -19.460 1.00 96.56 292 PRO A N 1
ATOM 2282 C CA . PRO A 1 292 ? 16.232 -8.687 -19.568 1.00 96.56 292 PRO A CA 1
ATOM 2283 C C . PRO A 1 292 ? 16.964 -9.037 -18.269 1.00 96.56 292 PRO A C 1
ATOM 2285 O O . PRO A 1 292 ? 16.534 -8.670 -17.176 1.00 96.56 292 PRO A O 1
ATOM 2288 N N . SER A 1 293 ? 18.109 -9.713 -18.381 1.00 95.56 293 SER A N 1
ATOM 2289 C CA . SER A 1 293 ? 18.882 -10.194 -17.225 1.00 95.56 293 SER A CA 1
ATOM 2290 C C . SER A 1 293 ? 19.521 -9.088 -16.380 1.00 95.56 293 SER A C 1
ATOM 2292 O O . SER A 1 293 ? 19.965 -9.379 -15.274 1.00 95.56 293 SER A O 1
ATOM 2294 N N . GLY A 1 294 ? 19.602 -7.860 -16.906 1.00 96.19 294 GLY A N 1
ATOM 2295 C CA . GLY A 1 294 ? 20.103 -6.670 -16.210 1.00 96.19 294 GLY A CA 1
ATOM 2296 C C . GLY A 1 294 ? 19.014 -5.761 -15.631 1.00 96.19 294 GLY A C 1
ATOM 2297 O O . GLY A 1 294 ? 19.345 -4.716 -15.079 1.00 96.19 294 GLY A O 1
ATOM 2298 N N . LEU A 1 295 ? 17.728 -6.121 -15.747 1.00 98.25 295 LEU A N 1
ATOM 2299 C CA . LEU A 1 295 ? 16.627 -5.262 -15.306 1.00 98.25 295 LEU A CA 1
ATOM 2300 C C . LEU A 1 295 ? 16.686 -5.035 -13.784 1.00 98.25 295 LEU A C 1
ATOM 2302 O O . LEU A 1 295 ? 16.752 -5.988 -13.003 1.00 98.25 295 LEU A O 1
ATOM 2306 N N . LEU A 1 296 ? 16.641 -3.769 -13.369 1.00 98.19 296 LEU A N 1
ATOM 2307 C CA . LEU A 1 296 ? 16.700 -3.319 -11.973 1.00 98.19 296 LEU A CA 1
ATOM 2308 C C . LEU A 1 296 ? 15.309 -2.957 -11.436 1.00 98.19 296 LEU A C 1
ATOM 2310 O O . LEU A 1 296 ? 14.999 -3.226 -10.274 1.00 98.19 296 LEU A O 1
ATOM 2314 N N . SER A 1 297 ? 14.452 -2.381 -12.285 1.00 98.31 297 SER A N 1
ATOM 2315 C CA . SER A 1 297 ? 13.111 -1.917 -11.915 1.00 98.31 297 SER A CA 1
ATOM 2316 C C . SER A 1 297 ? 12.066 -2.331 -12.949 1.00 98.31 297 SER A C 1
ATOM 2318 O O . SER A 1 297 ? 12.171 -1.954 -14.116 1.00 98.31 297 SER A O 1
ATOM 2320 N N . LEU A 1 298 ? 11.026 -3.034 -12.492 1.00 98.44 298 LEU A N 1
ATOM 2321 C CA . LEU A 1 298 ? 9.846 -3.410 -13.273 1.00 98.44 298 LEU A CA 1
ATOM 2322 C C . LEU A 1 298 ? 8.576 -2.841 -12.624 1.00 98.44 298 LEU A C 1
ATOM 2324 O O . LEU A 1 298 ? 8.239 -3.219 -11.500 1.00 98.44 298 LEU A O 1
ATOM 2328 N N . ALA A 1 299 ? 7.866 -1.974 -13.345 1.00 98.56 299 ALA A N 1
ATOM 2329 C CA . ALA A 1 299 ? 6.568 -1.426 -12.955 1.00 98.56 299 ALA A CA 1
ATOM 2330 C C . ALA A 1 299 ? 5.527 -1.719 -14.049 1.00 98.56 299 ALA A C 1
ATOM 2332 O O . ALA A 1 299 ? 5.636 -1.243 -15.176 1.00 98.56 299 ALA A O 1
ATOM 2333 N N . VAL A 1 300 ? 4.546 -2.571 -13.742 1.00 98.19 300 VAL A N 1
ATOM 2334 C CA . VAL A 1 300 ? 3.506 -3.049 -14.685 1.00 98.19 300 VAL A CA 1
ATOM 2335 C C . VAL A 1 300 ? 2.126 -3.100 -14.021 1.00 98.19 300 VAL A C 1
ATOM 2337 O O . VAL A 1 300 ? 1.264 -3.921 -14.345 1.00 98.19 300 VAL A O 1
ATOM 2340 N N . SER A 1 301 ? 1.921 -2.215 -13.055 1.00 98.25 301 SER A N 1
ATOM 2341 C CA . SER A 1 301 ? 0.693 -2.039 -12.285 1.00 98.25 301 SER A CA 1
ATOM 2342 C C . SER A 1 301 ? -0.503 -1.686 -13.172 1.00 98.25 301 SER A C 1
ATOM 2344 O O . SER A 1 301 ? -0.328 -1.150 -14.264 1.00 98.25 301 SER A O 1
ATOM 2346 N N . GLU A 1 302 ? -1.726 -1.968 -12.726 1.00 98.44 302 GLU A N 1
ATOM 2347 C CA . GLU A 1 302 ? -2.957 -1.663 -13.483 1.00 98.44 302 GLU A CA 1
ATOM 2348 C C . GLU A 1 302 ? -2.934 -2.195 -14.927 1.00 98.44 302 GLU A C 1
ATOM 2350 O O . GLU A 1 302 ? -3.160 -1.480 -15.903 1.00 98.44 302 GLU A O 1
ATOM 2355 N N . ASN A 1 303 ? -2.651 -3.491 -15.042 1.00 98.44 303 ASN A N 1
ATOM 2356 C CA . ASN A 1 303 ? -2.693 -4.256 -16.283 1.00 98.44 303 ASN A CA 1
ATOM 2357 C C . ASN A 1 303 ? -3.622 -5.477 -16.116 1.00 98.44 303 ASN A C 1
ATOM 2359 O O . ASN A 1 303 ? -4.421 -5.563 -15.183 1.00 98.44 303 ASN A O 1
ATOM 2363 N N . GLN A 1 304 ? -3.586 -6.413 -17.063 1.00 97.94 304 GLN A N 1
ATOM 2364 C CA . GLN A 1 304 ? -4.421 -7.618 -17.084 1.00 97.94 304 GLN A CA 1
ATOM 2365 C C . GLN A 1 304 ? -3.579 -8.900 -16.952 1.00 97.94 304 GLN A C 1
ATOM 2367 O O . GLN A 1 304 ? -4.022 -9.972 -17.372 1.00 97.94 304 GLN A O 1
ATOM 2372 N N . LEU A 1 305 ? -2.374 -8.801 -16.374 1.00 97.81 305 LEU A N 1
ATOM 2373 C CA . LEU A 1 305 ? -1.418 -9.905 -16.271 1.00 97.81 305 LEU A CA 1
ATOM 2374 C C . LEU A 1 305 ? -1.970 -11.026 -15.385 1.00 97.81 305 LEU A C 1
ATOM 2376 O O . LEU A 1 305 ? -2.403 -10.783 -14.259 1.00 97.81 305 LEU A O 1
ATOM 2380 N N . THR A 1 306 ? -1.922 -12.260 -15.885 1.00 96.56 306 THR A N 1
ATOM 2381 C CA . THR A 1 306 ? -2.364 -13.469 -15.156 1.00 96.56 306 THR A CA 1
ATOM 2382 C C . THR A 1 306 ? -1.203 -14.278 -14.572 1.00 96.56 306 THR A C 1
ATOM 2384 O O . THR A 1 306 ? -1.377 -14.992 -13.585 1.00 96.56 306 THR A O 1
ATOM 2387 N N . TYR A 1 307 ? -0.002 -14.113 -15.130 1.00 96.25 307 TYR A N 1
ATOM 2388 C CA . TYR A 1 307 ? 1.260 -14.663 -14.641 1.00 96.25 307 TYR A CA 1
ATOM 2389 C C . TYR A 1 307 ? 2.405 -13.675 -14.917 1.00 96.25 307 TYR A C 1
ATOM 2391 O O . TYR A 1 307 ? 2.256 -12.740 -15.707 1.00 96.25 307 TYR A O 1
ATOM 2399 N N . LEU A 1 308 ? 3.558 -13.908 -14.287 1.00 97.25 308 LEU A N 1
ATOM 2400 C CA . LEU A 1 308 ? 4.819 -13.235 -14.608 1.00 97.25 308 LEU A CA 1
ATOM 2401 C C . LEU A 1 308 ? 5.821 -14.259 -15.172 1.00 97.25 308 LEU A C 1
ATOM 2403 O O . LEU A 1 308 ? 5.808 -15.412 -14.731 1.00 97.25 308 LEU A O 1
ATOM 2407 N N . PRO A 1 309 ? 6.695 -13.866 -16.117 1.00 95.62 309 PRO A N 1
ATOM 2408 C CA . PRO A 1 309 ? 7.858 -14.662 -16.507 1.00 95.62 309 PRO A CA 1
ATOM 2409 C C . PRO A 1 309 ? 8.877 -14.751 -15.354 1.00 95.62 309 PRO A C 1
ATOM 2411 O O . PRO A 1 309 ? 8.738 -14.084 -14.328 1.00 95.62 309 PRO A O 1
ATOM 2414 N N . THR A 1 310 ? 9.928 -15.557 -15.526 1.00 95.56 310 THR A N 1
ATOM 2415 C CA . THR A 1 310 ? 11.054 -15.617 -14.580 1.00 95.56 310 THR A CA 1
ATOM 2416 C C . THR A 1 310 ? 11.636 -14.223 -14.338 1.00 95.56 310 THR A C 1
ATOM 2418 O O . THR A 1 310 ? 11.952 -13.505 -15.286 1.00 95.56 310 THR A O 1
ATOM 2421 N N . LEU A 1 311 ? 11.784 -13.851 -13.065 1.00 97.81 311 LEU A N 1
ATOM 2422 C CA . LEU A 1 311 ? 12.337 -12.559 -12.664 1.00 97.81 311 LEU A CA 1
ATOM 2423 C C . LEU A 1 311 ? 13.876 -12.597 -12.712 1.00 97.81 311 LEU A C 1
ATOM 2425 O O . LEU A 1 311 ? 14.464 -13.584 -12.260 1.00 97.81 311 LEU A O 1
ATOM 2429 N N . PRO A 1 312 ? 14.543 -11.548 -13.224 1.00 96.62 312 PRO A N 1
ATOM 2430 C CA . PRO A 1 312 ? 16.000 -11.491 -13.266 1.00 96.62 312 PRO A CA 1
ATOM 2431 C C . PRO A 1 312 ? 16.580 -11.282 -11.862 1.00 96.62 312 PRO A C 1
ATOM 2433 O O . PRO A 1 312 ? 16.011 -10.571 -11.035 1.00 96.62 312 PRO A O 1
ATOM 2436 N N . SER A 1 313 ? 17.739 -11.882 -11.583 1.00 96.19 313 SER A N 1
ATOM 2437 C CA . SER A 1 313 ? 18.371 -11.844 -10.253 1.00 96.19 313 SER A CA 1
ATOM 2438 C C . SER A 1 313 ? 18.831 -10.450 -9.811 1.00 96.19 313 SER A C 1
ATOM 2440 O O . SER A 1 313 ? 19.093 -10.246 -8.628 1.00 96.19 313 SER A O 1
ATOM 2442 N N . THR A 1 314 ? 18.941 -9.508 -10.750 1.00 96.81 314 THR A N 1
ATOM 2443 C CA . THR A 1 314 ? 19.307 -8.099 -10.538 1.00 96.81 314 THR A CA 1
ATOM 2444 C C . THR A 1 314 ? 18.148 -7.222 -10.066 1.00 96.81 314 THR A C 1
ATOM 2446 O O . THR A 1 314 ? 18.385 -6.076 -9.693 1.00 96.81 314 THR A O 1
ATOM 2449 N N . LEU A 1 315 ? 16.905 -7.716 -10.103 1.00 97.50 315 LEU A N 1
ATOM 2450 C CA . LEU A 1 315 ? 15.723 -6.892 -9.865 1.00 97.50 315 LEU A CA 1
ATOM 2451 C C . LEU A 1 315 ? 15.646 -6.421 -8.404 1.00 97.50 315 LEU A C 1
ATOM 2453 O O . LEU A 1 315 ? 15.560 -7.235 -7.483 1.00 97.50 315 LEU A O 1
ATOM 2457 N N . GLN A 1 316 ? 15.618 -5.102 -8.215 1.00 96.06 316 GLN A N 1
ATOM 2458 C CA . GLN A 1 316 ? 15.532 -4.424 -6.916 1.00 96.06 316 GLN A CA 1
ATOM 2459 C C . GLN A 1 316 ? 14.112 -3.922 -6.619 1.00 96.06 316 GLN A C 1
ATOM 2461 O O . GLN A 1 316 ? 13.695 -3.898 -5.460 1.00 96.06 316 GLN A O 1
ATOM 2466 N N . SER A 1 317 ? 13.349 -3.565 -7.660 1.00 96.50 317 SER A N 1
ATOM 2467 C CA . SER A 1 317 ? 11.970 -3.078 -7.547 1.00 96.50 317 SER A CA 1
ATOM 2468 C C . SER A 1 317 ? 11.017 -3.841 -8.467 1.00 96.50 317 SER A C 1
ATOM 2470 O O . SER A 1 317 ? 11.214 -3.875 -9.684 1.00 96.50 317 SER A O 1
ATOM 2472 N N . LEU A 1 318 ? 9.953 -4.403 -7.887 1.00 97.31 318 LEU A N 1
ATOM 2473 C CA . LEU A 1 318 ? 8.878 -5.111 -8.586 1.00 97.31 318 LEU A CA 1
ATOM 2474 C C . LEU A 1 318 ? 7.515 -4.570 -8.141 1.00 97.31 318 LEU A C 1
ATOM 2476 O O . LEU A 1 318 ? 7.063 -4.859 -7.031 1.00 97.31 318 LEU A O 1
ATOM 2480 N N . ILE A 1 319 ? 6.859 -3.814 -9.019 1.00 97.75 319 ILE A N 1
ATOM 2481 C CA . ILE A 1 319 ? 5.538 -3.221 -8.784 1.00 97.75 319 ILE A CA 1
ATOM 2482 C C . ILE A 1 319 ? 4.555 -3.839 -9.787 1.00 97.75 319 ILE A C 1
ATOM 2484 O O . ILE A 1 319 ? 4.679 -3.658 -11.002 1.00 97.75 319 ILE A O 1
ATOM 2488 N N . VAL A 1 320 ? 3.631 -4.656 -9.278 1.00 97.94 320 VAL A N 1
ATOM 2489 C CA . VAL A 1 320 ? 2.685 -5.463 -10.074 1.00 97.94 320 VAL A CA 1
ATOM 2490 C C . VAL A 1 320 ? 1.255 -5.388 -9.531 1.00 97.94 320 VAL A C 1
ATOM 2492 O O . VAL A 1 320 ? 0.421 -6.256 -9.816 1.00 97.94 320 VAL A O 1
ATOM 2495 N N . ASN A 1 321 ? 0.946 -4.367 -8.730 1.00 98.00 321 ASN A N 1
ATOM 2496 C CA . ASN A 1 321 ? -0.365 -4.217 -8.109 1.00 98.00 321 ASN A CA 1
ATOM 2497 C C . ASN A 1 321 ? -1.482 -3.990 -9.145 1.00 98.00 321 ASN A C 1
ATOM 2499 O O . ASN A 1 321 ? -1.238 -3.545 -10.267 1.00 98.00 321 ASN A O 1
ATOM 2503 N N . ARG A 1 322 ? -2.729 -4.299 -8.776 1.00 98.31 322 ARG A N 1
ATOM 2504 C CA . ARG A 1 322 ? -3.916 -4.167 -9.645 1.00 98.31 322 ARG A CA 1
ATOM 2505 C C . ARG A 1 322 ? -3.777 -4.960 -10.956 1.00 98.31 322 ARG A C 1
ATOM 2507 O O . ARG A 1 322 ? -3.992 -4.433 -12.043 1.00 98.31 322 ARG A O 1
ATOM 2514 N N . ASN A 1 323 ? -3.420 -6.237 -10.836 1.00 98.50 323 ASN A N 1
ATOM 2515 C CA . ASN A 1 323 ? -3.367 -7.211 -11.931 1.00 98.50 323 ASN A CA 1
ATOM 2516 C C . ASN A 1 323 ? -4.280 -8.419 -11.611 1.00 98.50 323 ASN A C 1
ATOM 2518 O O . ASN A 1 323 ? -5.134 -8.360 -10.724 1.00 98.50 323 ASN A O 1
ATOM 2522 N N . LYS A 1 324 ? -4.151 -9.521 -12.358 1.00 98.12 324 LYS A N 1
ATOM 2523 C CA . LYS A 1 324 ? -4.929 -10.764 -12.191 1.00 98.12 324 LYS A CA 1
ATOM 2524 C C . LYS A 1 324 ? -4.046 -11.957 -11.805 1.00 98.12 324 LYS A C 1
ATOM 2526 O O . LYS A 1 324 ? -4.414 -13.103 -12.063 1.00 98.12 324 LYS A O 1
ATOM 2531 N N . LEU A 1 325 ? -2.886 -11.705 -11.194 1.00 98.00 325 LEU A N 1
ATOM 2532 C CA . LEU A 1 325 ? -1.907 -12.736 -10.849 1.00 98.00 325 LEU A CA 1
ATOM 2533 C C . LEU A 1 325 ? -2.488 -13.699 -9.806 1.00 98.00 325 LEU A C 1
ATOM 2535 O O . LEU A 1 325 ? -2.886 -13.268 -8.724 1.00 98.00 325 LEU A O 1
ATOM 2539 N N . SER A 1 326 ? -2.510 -15.000 -10.102 1.00 96.25 326 SER A N 1
ATOM 2540 C CA . SER A 1 326 ? -2.897 -16.052 -9.141 1.00 96.25 326 SER A CA 1
ATOM 2541 C C . SER A 1 326 ? -1.721 -16.589 -8.319 1.00 96.25 326 SER A C 1
ATOM 2543 O O . SER A 1 326 ? -1.908 -17.157 -7.245 1.00 96.25 326 SER A O 1
ATOM 2545 N N . SER A 1 327 ? -0.503 -16.414 -8.827 1.00 96.25 327 SER A N 1
ATOM 2546 C CA . SER A 1 327 ? 0.751 -16.896 -8.244 1.00 96.25 327 SER A CA 1
ATOM 2547 C C . SER A 1 327 ? 1.921 -16.039 -8.723 1.00 96.25 327 SER A C 1
ATOM 2549 O O . SER A 1 327 ? 1.830 -15.402 -9.774 1.00 96.25 327 SER A O 1
ATOM 2551 N N . LEU A 1 328 ? 3.038 -16.075 -7.996 1.00 96.69 328 LEU A N 1
ATOM 2552 C CA . LEU A 1 328 ? 4.279 -15.392 -8.365 1.00 96.69 328 LEU A CA 1
ATOM 2553 C C . LEU A 1 328 ? 5.403 -16.407 -8.634 1.00 96.69 328 LEU A C 1
ATOM 2555 O O . LEU A 1 328 ? 5.433 -17.456 -7.983 1.00 96.69 328 LEU A O 1
ATOM 2559 N N . PRO A 1 329 ? 6.342 -16.100 -9.548 1.00 96.31 329 PRO A N 1
ATOM 2560 C CA . PRO A 1 329 ? 7.614 -16.813 -9.655 1.00 96.31 329 PRO A CA 1
ATOM 2561 C C . PRO A 1 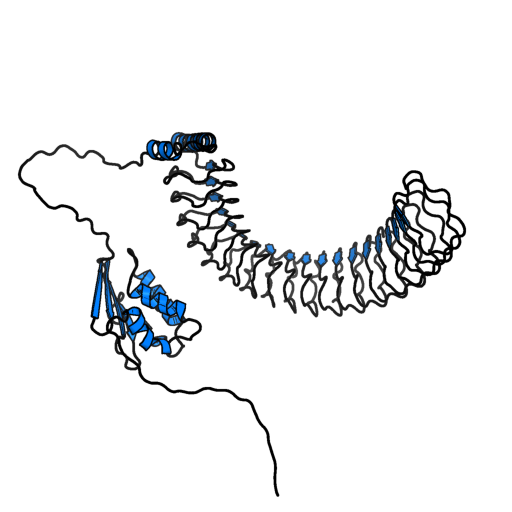329 ? 8.482 -16.576 -8.405 1.00 96.31 329 PRO A C 1
ATOM 2563 O O . PRO A 1 329 ? 8.146 -15.774 -7.533 1.00 96.31 329 PRO A O 1
ATOM 2566 N N . MET A 1 330 ? 9.627 -17.258 -8.321 1.00 96.06 330 MET A N 1
ATOM 2567 C CA . MET A 1 330 ? 10.616 -17.016 -7.264 1.00 96.06 330 MET A CA 1
ATOM 2568 C C . MET A 1 330 ? 11.057 -15.544 -7.258 1.00 96.06 330 MET A C 1
ATOM 2570 O O . MET A 1 330 ? 11.427 -15.005 -8.301 1.00 96.06 330 MET A O 1
ATOM 2574 N N . LEU A 1 331 ? 11.022 -14.906 -6.086 1.00 96.81 331 LEU A N 1
ATOM 2575 C CA . LEU A 1 331 ? 11.453 -13.518 -5.921 1.00 96.81 331 LEU A CA 1
ATOM 2576 C C . LEU A 1 331 ? 12.992 -13.440 -5.852 1.00 96.81 331 LEU A C 1
ATOM 2578 O O . LEU A 1 331 ? 13.598 -14.228 -5.119 1.00 96.81 331 LEU A O 1
ATOM 2582 N N . PRO A 1 332 ? 13.636 -12.502 -6.572 1.00 95.50 332 PRO A N 1
ATOM 2583 C CA . PRO A 1 332 ? 15.079 -12.277 -6.493 1.00 95.50 332 PRO A CA 1
ATOM 2584 C C . PRO A 1 332 ? 15.546 -11.912 -5.081 1.00 95.50 332 PRO A C 1
ATOM 2586 O O . PRO A 1 332 ? 14.892 -11.150 -4.374 1.00 95.50 332 PRO A O 1
ATOM 2589 N N . SER A 1 333 ? 16.717 -12.411 -4.674 1.00 93.44 333 SER A N 1
ATOM 2590 C CA . SER A 1 333 ? 17.269 -12.175 -3.330 1.00 93.44 333 SER A CA 1
ATOM 2591 C C . SER A 1 333 ? 17.622 -10.710 -3.048 1.00 93.44 333 SER A C 1
ATOM 2593 O O . SER A 1 333 ? 17.656 -10.317 -1.885 1.00 93.44 333 SER A O 1
ATOM 2595 N N . GLY A 1 334 ? 17.892 -9.926 -4.098 1.00 92.38 334 GLY A N 1
ATOM 2596 C CA . GLY A 1 334 ? 18.184 -8.490 -4.035 1.00 92.38 334 GLY A CA 1
ATOM 2597 C C . GLY A 1 334 ? 16.955 -7.580 -4.136 1.00 92.38 334 GLY A C 1
ATOM 2598 O O . GLY A 1 334 ? 17.123 -6.379 -4.311 1.00 92.38 334 GLY A O 1
ATOM 2599 N N . LEU A 1 335 ? 15.735 -8.125 -4.065 1.00 94.44 335 LEU A N 1
ATOM 2600 C CA . LEU A 1 335 ? 14.509 -7.337 -4.172 1.00 94.44 335 LEU A CA 1
ATOM 2601 C C . LEU A 1 335 ? 14.246 -6.557 -2.871 1.00 94.44 335 LEU A C 1
ATOM 2603 O O . LEU A 1 335 ? 13.972 -7.144 -1.822 1.00 94.44 335 LEU A O 1
ATOM 2607 N N . GLU A 1 336 ? 14.308 -5.230 -2.958 1.00 91.38 336 GLU A N 1
ATOM 2608 C CA . GLU A 1 336 ? 14.141 -4.295 -1.835 1.00 91.38 336 GLU A CA 1
ATOM 2609 C C . GLU A 1 336 ? 12.716 -3.732 -1.760 1.00 91.38 336 GLU A C 1
ATOM 2611 O O . GLU A 1 336 ? 12.186 -3.499 -0.668 1.00 91.38 336 GLU A O 1
ATOM 2616 N N . ARG A 1 337 ? 12.081 -3.529 -2.924 1.00 91.00 337 ARG A N 1
ATOM 2617 C CA . ARG A 1 337 ? 10.729 -2.978 -3.062 1.00 91.00 337 ARG A CA 1
ATOM 2618 C C . ARG A 1 337 ? 9.827 -3.958 -3.806 1.00 91.00 337 ARG A C 1
ATOM 2620 O O . ARG A 1 337 ? 10.091 -4.310 -4.955 1.00 91.00 337 ARG A O 1
ATOM 2627 N N . PHE A 1 338 ? 8.733 -4.354 -3.163 1.00 94.12 338 PHE A N 1
ATOM 2628 C CA . PHE A 1 338 ? 7.760 -5.284 -3.727 1.00 94.12 338 PHE A CA 1
ATOM 2629 C C . PHE A 1 338 ? 6.327 -4.857 -3.396 1.00 94.12 338 PHE A C 1
ATOM 2631 O O . PHE A 1 338 ? 5.979 -4.699 -2.224 1.00 94.12 338 PHE A O 1
ATOM 2638 N N . ASP A 1 339 ? 5.502 -4.702 -4.431 1.00 95.44 339 ASP A N 1
ATOM 2639 C CA . ASP A 1 339 ? 4.065 -4.456 -4.303 1.00 95.44 339 ASP A CA 1
ATOM 2640 C C . ASP A 1 339 ? 3.277 -5.368 -5.252 1.00 95.44 339 ASP A C 1
ATOM 2642 O O . ASP A 1 339 ? 3.484 -5.357 -6.470 1.00 95.44 339 ASP A O 1
ATOM 2646 N N . ALA A 1 340 ? 2.371 -6.161 -4.681 1.00 96.62 340 ALA A N 1
ATOM 2647 C CA . ALA A 1 340 ? 1.428 -7.002 -5.410 1.00 96.62 340 ALA A CA 1
ATOM 2648 C C . ALA A 1 340 ? -0.010 -6.869 -4.873 1.00 96.62 340 ALA A C 1
ATOM 2650 O O . ALA A 1 340 ? -0.801 -7.816 -4.962 1.00 96.62 340 ALA A O 1
ATOM 2651 N N . GLU A 1 341 ? -0.371 -5.705 -4.322 1.00 97.25 341 GLU A N 1
ATOM 2652 C CA . GLU A 1 341 ? -1.746 -5.380 -3.921 1.00 97.25 341 GLU A CA 1
ATOM 2653 C C . GLU A 1 341 ? -2.763 -5.613 -5.061 1.00 97.25 341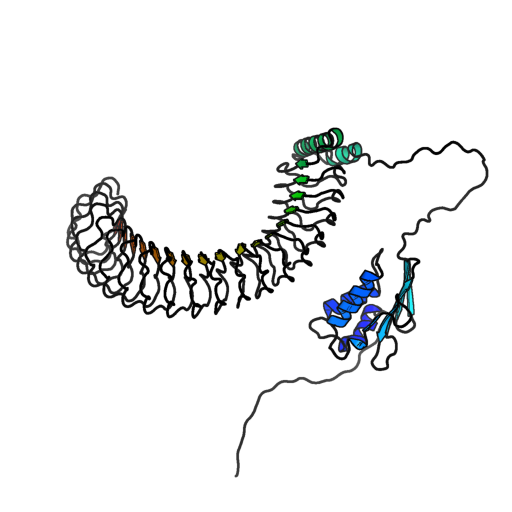 GLU A C 1
ATOM 2655 O O . GLU A 1 341 ? -2.433 -5.496 -6.239 1.00 97.25 341 GLU A O 1
ATOM 2660 N N . HIS A 1 342 ? -4.025 -5.915 -4.733 1.00 98.25 342 HIS A N 1
ATOM 2661 C CA . HIS A 1 342 ? -5.120 -6.056 -5.704 1.00 98.25 342 HIS A CA 1
ATOM 2662 C C . HIS A 1 342 ? -4.789 -7.064 -6.818 1.00 98.25 342 HIS A C 1
ATOM 2664 O O . HIS A 1 342 ? -4.782 -6.741 -8.005 1.00 98.25 342 HIS A O 1
ATOM 2670 N N . ASN A 1 343 ? -4.513 -8.301 -6.420 1.00 98.50 343 ASN A N 1
ATOM 2671 C CA . ASN A 1 343 ? -4.305 -9.431 -7.321 1.00 98.50 343 ASN A CA 1
ATOM 2672 C C . ASN A 1 343 ? -5.215 -10.601 -6.896 1.00 98.50 343 ASN A C 1
ATOM 2674 O O . ASN A 1 343 ? -6.229 -10.420 -6.211 1.00 98.50 343 ASN A O 1
ATOM 2678 N N . HIS A 1 344 ? -4.933 -11.816 -7.357 1.00 98.12 344 HIS A N 1
ATOM 2679 C CA . HIS A 1 344 ? -5.672 -13.031 -7.002 1.00 98.12 344 HIS A CA 1
ATOM 2680 C C . HIS A 1 344 ? -4.765 -14.073 -6.331 1.00 98.12 344 HIS A C 1
ATOM 2682 O O . HIS A 1 344 ? -5.065 -15.266 -6.377 1.00 98.12 344 HIS A O 1
ATOM 2688 N N . LEU A 1 345 ? -3.668 -13.625 -5.707 1.00 98.25 345 LEU A N 1
ATOM 2689 C CA . LEU A 1 345 ? -2.648 -14.488 -5.119 1.00 98.25 345 LEU A CA 1
ATOM 2690 C C . LEU A 1 345 ? -3.245 -15.335 -3.997 1.00 98.25 345 LEU A C 1
ATOM 2692 O O . LEU A 1 345 ? -3.786 -14.793 -3.034 1.00 98.25 345 LEU A O 1
ATOM 2696 N N . THR A 1 346 ? -3.118 -16.657 -4.108 1.00 97.25 346 THR A N 1
ATOM 2697 C CA . THR A 1 346 ? -3.526 -17.611 -3.059 1.00 97.25 346 THR A CA 1
ATOM 2698 C C . THR A 1 346 ? -2.391 -17.947 -2.091 1.00 97.25 346 THR A C 1
ATOM 2700 O O . THR A 1 346 ? -2.630 -18.369 -0.964 1.00 97.25 346 THR A O 1
ATOM 2703 N N . SER A 1 347 ? -1.146 -17.744 -2.523 1.00 96.94 347 SER A N 1
ATOM 2704 C CA . SER A 1 347 ? 0.076 -17.988 -1.753 1.00 96.94 347 SER A CA 1
ATOM 2705 C C . SER A 1 347 ? 1.210 -17.089 -2.245 1.00 96.94 347 SER A C 1
ATOM 2707 O O . SER A 1 347 ? 1.232 -16.714 -3.420 1.00 96.94 347 SER A O 1
ATOM 2709 N N . LEU A 1 348 ? 2.188 -16.814 -1.381 1.00 97.44 348 LEU A N 1
ATOM 2710 C CA . LEU A 1 348 ? 3.438 -16.146 -1.755 1.00 97.44 348 LEU A CA 1
ATOM 2711 C C . LEU A 1 348 ? 4.604 -17.154 -1.812 1.00 97.44 348 LEU A C 1
ATOM 2713 O O . LEU A 1 348 ? 4.620 -18.101 -1.021 1.00 97.44 348 LEU A O 1
ATOM 2717 N N . PRO A 1 349 ? 5.590 -16.954 -2.706 1.00 96.56 349 PRO A N 1
ATOM 2718 C CA . PRO A 1 349 ? 6.873 -17.656 -2.662 1.00 96.56 349 PRO A CA 1
ATOM 2719 C C . PRO A 1 349 ? 7.691 -17.229 -1.428 1.00 96.56 349 PRO A C 1
ATOM 2721 O O . PRO A 1 349 ? 7.294 -16.339 -0.675 1.00 96.56 349 PRO A O 1
ATOM 2724 N N . ALA A 1 350 ? 8.863 -17.840 -1.229 1.00 96.31 350 ALA A N 1
ATOM 2725 C CA . ALA A 1 350 ? 9.803 -17.398 -0.199 1.00 96.31 350 ALA A CA 1
ATOM 2726 C C . ALA A 1 350 ? 10.163 -15.909 -0.378 1.00 96.31 350 ALA A C 1
ATOM 2728 O O . ALA A 1 350 ? 10.450 -15.462 -1.490 1.00 96.31 350 ALA A O 1
ATOM 2729 N N . LEU A 1 351 ? 10.134 -15.155 0.723 1.00 96.50 351 LEU A N 1
ATOM 2730 C CA . LEU A 1 351 ? 10.412 -13.720 0.725 1.00 96.50 351 LEU A CA 1
ATOM 2731 C C . LEU A 1 351 ? 11.928 -13.460 0.791 1.00 96.50 351 LEU A C 1
ATOM 2733 O O . LEU A 1 351 ? 12.624 -14.140 1.552 1.00 96.50 351 LEU A O 1
ATOM 2737 N N . PRO A 1 352 ? 12.452 -12.478 0.039 1.00 94.94 352 PRO A N 1
ATOM 2738 C CA . PRO A 1 352 ? 13.870 -12.147 0.060 1.00 94.94 352 PRO A CA 1
ATOM 2739 C C . PRO A 1 352 ? 14.262 -11.430 1.357 1.00 94.94 352 PRO A C 1
ATOM 2741 O O . PRO A 1 352 ? 13.494 -10.654 1.926 1.00 94.94 352 PRO A O 1
ATOM 2744 N N . SER A 1 353 ? 15.485 -11.677 1.832 1.00 92.50 353 SER A N 1
ATOM 2745 C CA . SER A 1 353 ? 15.968 -11.173 3.126 1.00 92.50 353 SER A CA 1
ATOM 2746 C C . SER A 1 353 ? 16.147 -9.654 3.187 1.00 92.50 353 SER A C 1
ATOM 2748 O O . SER A 1 353 ? 16.143 -9.102 4.284 1.00 92.50 353 SER A O 1
ATOM 2750 N N . GLY A 1 354 ? 16.314 -8.993 2.036 1.00 89.75 354 GLY A N 1
ATOM 2751 C CA . GLY A 1 354 ? 16.453 -7.536 1.925 1.00 89.75 354 GLY A CA 1
ATOM 2752 C C . GLY A 1 354 ? 15.131 -6.759 1.927 1.00 89.75 354 GLY A C 1
ATOM 2753 O O . GLY A 1 354 ? 15.157 -5.532 1.895 1.00 89.75 354 GLY A O 1
ATOM 2754 N N . LEU A 1 355 ? 13.978 -7.438 1.962 1.00 92.94 355 LEU A N 1
ATOM 2755 C CA . LEU A 1 355 ? 12.681 -6.781 1.820 1.00 92.94 355 LEU A CA 1
ATOM 2756 C C . LEU A 1 355 ? 12.313 -5.963 3.071 1.00 92.94 355 LEU A C 1
ATOM 2758 O O . LEU A 1 355 ? 11.976 -6.525 4.115 1.00 92.94 355 LEU A O 1
ATOM 2762 N N . GLY A 1 356 ? 12.331 -4.633 2.950 1.00 92.19 356 GLY A N 1
ATOM 2763 C CA . GLY A 1 356 ? 12.010 -3.715 4.052 1.00 92.19 356 GLY A CA 1
ATOM 2764 C C . GLY A 1 356 ? 10.508 -3.521 4.304 1.00 92.19 356 GLY A C 1
ATOM 2765 O O . GLY A 1 356 ? 10.101 -3.264 5.439 1.00 92.19 356 GLY A O 1
ATOM 2766 N N . ALA A 1 357 ? 9.669 -3.679 3.276 1.00 94.38 357 ALA A N 1
ATOM 2767 C CA . ALA A 1 357 ? 8.212 -3.580 3.378 1.00 94.38 357 ALA A CA 1
ATOM 2768 C C . ALA A 1 357 ? 7.514 -4.586 2.451 1.00 94.38 357 ALA A C 1
ATOM 2770 O O . ALA A 1 357 ? 7.954 -4.793 1.322 1.00 94.38 357 ALA A O 1
ATOM 2771 N N . LEU A 1 358 ? 6.413 -5.184 2.917 1.00 94.88 358 LEU A N 1
ATOM 2772 C CA . LEU A 1 358 ? 5.605 -6.139 2.154 1.00 94.88 358 LEU A CA 1
ATOM 2773 C C . LEU A 1 358 ? 4.163 -5.635 2.025 1.00 94.88 358 LEU A C 1
ATOM 2775 O O . LEU A 1 358 ? 3.435 -5.598 3.021 1.00 94.88 358 LEU A O 1
ATOM 2779 N N . THR A 1 359 ? 3.747 -5.312 0.798 1.00 95.44 359 THR A N 1
ATOM 2780 C CA . THR A 1 359 ? 2.375 -4.894 0.470 1.00 95.44 359 THR A CA 1
ATOM 2781 C C . THR A 1 359 ? 1.705 -5.938 -0.421 1.00 95.44 359 THR A C 1
ATOM 2783 O O . THR A 1 359 ? 2.079 -6.135 -1.576 1.00 95.44 359 THR A O 1
ATOM 2786 N N . VAL A 1 360 ? 0.717 -6.641 0.139 1.00 96.94 360 VAL A N 1
ATOM 2787 C CA . VAL A 1 360 ? -0.019 -7.740 -0.521 1.00 96.94 360 VAL A CA 1
ATOM 2788 C C . VAL A 1 360 ? -1.523 -7.682 -0.232 1.00 96.94 360 VAL A C 1
ATOM 2790 O O . VAL A 1 360 ? -2.208 -8.707 -0.192 1.00 96.94 360 VAL A O 1
ATOM 2793 N N . ARG A 1 361 ? -2.057 -6.474 -0.014 1.00 97.69 361 ARG A N 1
ATOM 2794 C CA . ARG A 1 361 ? -3.485 -6.261 0.262 1.00 97.69 361 ARG A CA 1
ATOM 2795 C C . ARG A 1 361 ? -4.386 -6.750 -0.869 1.00 97.69 361 ARG A C 1
ATOM 2797 O O . ARG A 1 361 ? -3.934 -6.870 -2.005 1.00 97.69 361 ARG A O 1
ATOM 2804 N N . PHE A 1 362 ? -5.671 -6.955 -0.583 1.00 98.38 362 PHE A N 1
ATOM 2805 C CA . PHE A 1 362 ? -6.686 -7.286 -1.593 1.00 98.38 362 PHE A CA 1
ATOM 2806 C C . PHE A 1 362 ? -6.278 -8.485 -2.464 1.00 98.38 362 PHE A C 1
ATOM 2808 O O . PHE A 1 362 ? -6.262 -8.417 -3.694 1.00 98.38 362 PHE A O 1
ATOM 2815 N N . ASN A 1 363 ? -5.912 -9.579 -1.803 1.00 98.62 363 ASN A N 1
ATOM 2816 C CA . ASN A 1 363 ? -5.544 -10.848 -2.423 1.00 98.62 363 ASN A CA 1
ATOM 2817 C C . ASN A 1 363 ? -6.403 -11.980 -1.825 1.00 98.62 363 ASN A C 1
ATOM 2819 O O . ASN A 1 363 ? -7.457 -11.742 -1.233 1.00 98.62 363 ASN A O 1
ATOM 2823 N N . ARG A 1 364 ? -6.012 -13.239 -2.040 1.00 98.38 364 ARG A N 1
ATOM 2824 C CA . ARG A 1 364 ? -6.710 -14.433 -1.535 1.00 98.38 364 ARG A CA 1
ATOM 2825 C C . ARG A 1 364 ? -5.771 -15.306 -0.698 1.00 98.38 364 ARG A C 1
ATOM 2827 O O . ARG A 1 364 ? -5.914 -16.526 -0.683 1.00 98.38 364 ARG A O 1
ATOM 2834 N N . LEU A 1 365 ? -4.790 -14.687 -0.038 1.00 98.44 365 LEU A N 1
ATOM 2835 C CA . LEU A 1 365 ? -3.777 -15.388 0.746 1.00 98.44 365 LEU A CA 1
ATOM 2836 C C . LEU A 1 365 ? -4.431 -16.037 1.965 1.00 98.44 365 LEU A C 1
ATOM 2838 O O . LEU A 1 365 ? -5.052 -15.341 2.767 1.00 98.44 365 LEU A O 1
ATOM 2842 N N . THR A 1 366 ? -4.262 -17.350 2.122 1.00 97.69 366 THR A N 1
ATOM 2843 C CA . THR A 1 366 ? -4.712 -18.097 3.314 1.00 97.69 366 THR A CA 1
ATOM 2844 C C . THR A 1 366 ? -3.640 -18.171 4.402 1.00 97.69 366 THR A C 1
ATOM 2846 O O . THR A 1 366 ? -3.944 -18.371 5.576 1.00 97.69 366 THR A O 1
ATOM 2849 N N . SER A 1 367 ? -2.374 -17.999 4.019 1.00 97.69 367 SER A N 1
ATOM 2850 C CA . SER A 1 367 ? -1.210 -17.970 4.905 1.00 97.69 367 SER A CA 1
ATOM 2851 C C . SER A 1 367 ? -0.098 -17.095 4.317 1.00 97.69 367 SER A C 1
ATOM 2853 O O . SER A 1 367 ? -0.054 -16.846 3.109 1.00 97.69 367 SER A O 1
ATOM 2855 N N . LEU A 1 368 ? 0.816 -16.637 5.177 1.00 98.19 368 LEU A N 1
ATOM 2856 C CA . LEU A 1 368 ? 2.057 -15.973 4.772 1.00 98.19 368 LEU A CA 1
ATOM 2857 C C . LEU A 1 368 ? 3.258 -16.917 4.980 1.00 98.19 368 LEU A C 1
ATOM 2859 O O . LEU A 1 368 ? 3.261 -17.684 5.948 1.00 98.19 368 LEU A O 1
ATOM 2863 N N . PRO A 1 369 ? 4.288 -16.858 4.115 1.00 97.31 369 PRO A N 1
ATOM 2864 C CA . PRO A 1 369 ? 5.571 -17.519 4.347 1.00 97.31 369 PRO A CA 1
ATOM 2865 C C . PRO A 1 369 ? 6.325 -16.859 5.515 1.00 97.31 369 PRO A C 1
ATOM 2867 O O . PRO A 1 369 ? 5.924 -15.811 6.023 1.00 97.31 369 PRO A O 1
ATOM 2870 N N . THR A 1 370 ? 7.452 -17.448 5.925 1.00 97.19 370 THR A N 1
ATOM 2871 C CA . THR A 1 370 ? 8.355 -16.845 6.918 1.00 97.19 370 THR A CA 1
ATOM 2872 C C . THR A 1 370 ? 8.738 -15.420 6.514 1.00 97.19 370 THR A C 1
ATOM 2874 O O . THR A 1 370 ? 9.224 -15.192 5.406 1.00 97.19 370 THR A O 1
ATOM 2877 N N . LEU A 1 371 ? 8.525 -14.468 7.423 1.00 97.56 371 LEU A N 1
ATOM 2878 C CA . LEU A 1 371 ? 8.833 -13.057 7.205 1.00 97.56 371 LEU A CA 1
ATOM 2879 C C . LEU A 1 371 ? 10.346 -12.811 7.359 1.00 97.56 371 LEU A C 1
ATOM 2881 O O . LEU A 1 371 ? 10.959 -13.383 8.266 1.00 97.56 371 LEU A O 1
ATOM 2885 N N . PRO A 1 372 ? 10.967 -11.967 6.514 1.00 95.75 372 PRO A N 1
ATOM 2886 C CA . PRO A 1 372 ? 12.382 -11.648 6.645 1.00 95.75 372 PRO A CA 1
ATOM 2887 C C . PRO A 1 372 ? 12.633 -10.803 7.902 1.00 95.75 372 PRO A C 1
ATOM 2889 O O . PRO A 1 372 ? 11.819 -9.963 8.285 1.00 95.75 372 PRO A O 1
ATOM 2892 N N . SER A 1 373 ? 13.779 -11.010 8.554 1.00 94.94 373 SER A N 1
ATOM 2893 C CA . SER A 1 373 ? 14.117 -10.355 9.828 1.00 94.94 373 SER A CA 1
ATOM 2894 C C . SER A 1 373 ? 14.263 -8.831 9.729 1.00 94.94 373 SER A C 1
ATOM 2896 O O . SER A 1 373 ? 14.089 -8.148 10.736 1.00 94.94 373 SER A O 1
ATOM 2898 N N . GLY A 1 374 ? 14.561 -8.311 8.534 1.00 94.44 374 GLY A N 1
ATOM 2899 C CA . GLY A 1 374 ? 14.649 -6.880 8.232 1.00 94.44 374 GLY A CA 1
ATOM 2900 C C . GLY A 1 374 ? 13.319 -6.198 7.886 1.00 94.44 374 GLY A C 1
ATOM 2901 O O . GLY A 1 374 ? 13.329 -5.002 7.606 1.00 94.44 374 GLY A O 1
ATOM 2902 N N . LEU A 1 375 ? 12.187 -6.915 7.891 1.00 95.94 375 LEU A N 1
ATOM 2903 C CA . LEU A 1 375 ? 10.888 -6.337 7.539 1.00 95.94 375 LEU A CA 1
ATOM 2904 C C . LEU A 1 375 ? 10.434 -5.320 8.599 1.00 95.94 375 LEU A C 1
ATOM 2906 O O . LEU A 1 375 ? 10.229 -5.671 9.763 1.00 95.94 375 LEU A O 1
ATOM 2910 N N . LEU A 1 376 ? 10.226 -4.071 8.179 1.00 97.38 376 LEU A N 1
ATOM 2911 C CA . LEU A 1 376 ? 9.779 -2.967 9.036 1.00 97.38 376 LEU A CA 1
ATOM 2912 C C . LEU A 1 376 ? 8.265 -2.728 8.949 1.00 97.38 376 LEU A C 1
ATOM 2914 O O . LEU A 1 376 ? 7.669 -2.229 9.904 1.00 97.38 376 LEU A O 1
ATOM 2918 N N . SER A 1 377 ? 7.635 -3.095 7.829 1.00 97.44 377 SER A N 1
ATOM 2919 C CA . SER A 1 377 ? 6.198 -2.912 7.596 1.00 97.44 377 SER A CA 1
ATOM 2920 C C . SER A 1 377 ? 5.573 -4.114 6.885 1.00 97.44 377 SER A C 1
ATOM 2922 O O . SER A 1 377 ? 6.079 -4.567 5.854 1.00 97.44 377 SER A O 1
ATOM 2924 N N . LEU A 1 378 ? 4.454 -4.610 7.419 1.00 97.75 378 LEU A N 1
ATOM 2925 C CA . LEU A 1 378 ? 3.649 -5.677 6.824 1.00 97.75 378 LEU A CA 1
ATOM 2926 C C . LEU A 1 378 ? 2.218 -5.188 6.590 1.00 97.75 378 LEU A C 1
ATOM 2928 O O . LEU A 1 378 ? 1.493 -4.912 7.545 1.00 97.75 378 LEU A O 1
ATOM 2932 N N . THR A 1 379 ? 1.803 -5.148 5.323 1.00 97.88 379 THR A N 1
ATOM 2933 C CA . THR A 1 379 ? 0.461 -4.726 4.906 1.00 97.88 379 THR A CA 1
ATOM 2934 C C . THR A 1 379 ? -0.219 -5.843 4.109 1.00 97.88 379 THR A C 1
ATOM 2936 O O . THR A 1 379 ? -0.043 -5.971 2.895 1.00 97.88 379 THR A O 1
ATOM 2939 N N . ALA A 1 380 ? -1.002 -6.667 4.806 1.00 97.94 380 ALA A N 1
ATOM 2940 C CA . ALA A 1 380 ? -1.692 -7.846 4.275 1.00 97.94 380 ALA A CA 1
ATOM 2941 C C . ALA A 1 380 ? -3.216 -7.826 4.527 1.00 97.94 380 ALA A C 1
ATOM 2943 O O . ALA A 1 380 ? -3.870 -8.871 4.502 1.00 97.94 380 ALA A O 1
ATOM 2944 N N . SER A 1 381 ? -3.797 -6.645 4.761 1.00 98.56 381 SER A N 1
ATOM 2945 C CA . SER A 1 381 ? -5.246 -6.468 4.916 1.00 98.56 381 SER A CA 1
ATOM 2946 C C . SER A 1 381 ? -6.054 -6.913 3.687 1.00 98.56 381 SER A C 1
ATOM 2948 O O . SER A 1 381 ? -5.529 -6.938 2.575 1.00 98.56 381 SER A O 1
ATOM 2950 N N . ASP A 1 382 ? -7.343 -7.204 3.870 1.00 98.69 382 ASP A N 1
ATOM 2951 C CA . ASP A 1 382 ? -8.258 -7.644 2.805 1.00 98.69 382 ASP A CA 1
ATOM 2952 C C . ASP A 1 382 ? -7.752 -8.951 2.133 1.00 98.69 382 ASP A C 1
ATOM 2954 O O . ASP A 1 382 ? -7.484 -9.003 0.930 1.00 98.69 382 ASP A O 1
ATOM 2958 N N . ASN A 1 383 ? -7.572 -10.005 2.937 1.00 98.75 383 ASN A N 1
ATOM 2959 C CA . ASN A 1 383 ? -7.103 -11.340 2.529 1.00 98.75 383 ASN A CA 1
ATOM 2960 C C . ASN A 1 383 ? -7.939 -12.449 3.217 1.00 98.75 383 ASN A C 1
ATOM 2962 O O . ASN A 1 383 ? -9.038 -12.202 3.714 1.00 98.75 383 ASN A O 1
ATOM 2966 N N . GLN A 1 384 ? -7.466 -13.700 3.206 1.00 98.50 384 GLN A N 1
ATOM 2967 C CA . GLN A 1 384 ? -8.132 -14.859 3.818 1.00 98.50 384 GLN A CA 1
ATOM 2968 C C . GLN A 1 384 ? -7.254 -15.522 4.896 1.00 98.50 384 GLN A C 1
ATOM 2970 O O . GLN A 1 384 ? -7.378 -16.720 5.148 1.00 98.50 384 GLN A O 1
ATOM 2975 N N . LEU A 1 385 ? -6.348 -14.759 5.520 1.00 98.62 385 LEU A N 1
ATOM 2976 C CA . LEU A 1 385 ? -5.371 -15.277 6.477 1.00 98.62 385 LEU A CA 1
ATOM 2977 C C . LEU A 1 385 ? -6.079 -15.819 7.720 1.00 98.62 385 LEU A C 1
ATOM 2979 O O . LEU A 1 385 ? -6.782 -15.077 8.405 1.00 98.62 385 LEU A O 1
ATOM 2983 N N . THR A 1 386 ? -5.858 -17.096 8.034 1.00 98.12 386 THR A N 1
ATOM 2984 C CA . THR A 1 386 ? -6.372 -17.739 9.259 1.00 98.12 386 THR A CA 1
ATOM 2985 C C . THR A 1 386 ? -5.393 -17.642 10.429 1.00 98.12 386 THR A C 1
ATOM 2987 O O . THR A 1 386 ? -5.775 -17.782 11.587 1.00 98.12 386 THR A O 1
ATOM 2990 N N . SER A 1 387 ? -4.111 -17.417 10.137 1.00 97.88 387 SER A N 1
ATOM 2991 C CA . SER A 1 387 ? -3.040 -17.227 11.116 1.00 97.88 387 SER A CA 1
ATOM 2992 C C . SER A 1 387 ? -1.887 -16.418 10.516 1.00 97.88 387 SER A C 1
ATOM 2994 O O . SER A 1 387 ? -1.758 -16.298 9.294 1.00 97.88 387 SER A O 1
ATOM 2996 N N . LEU A 1 388 ? -1.032 -15.867 11.382 1.00 98.44 388 LEU A N 1
ATOM 2997 C CA . LEU A 1 388 ? 0.205 -15.190 10.992 1.00 98.44 388 LEU A CA 1
ATOM 2998 C C . LEU A 1 388 ? 1.434 -16.025 11.400 1.00 98.44 388 LEU A C 1
ATOM 3000 O O . LEU A 1 388 ? 1.399 -16.687 12.442 1.00 98.44 388 LEU A O 1
ATOM 3004 N N . PRO A 1 389 ? 2.532 -15.980 10.621 1.00 97.75 389 PRO A N 1
ATOM 3005 C CA . PRO A 1 389 ? 3.831 -16.508 11.033 1.00 97.75 389 PRO A CA 1
ATOM 3006 C C . PRO A 1 389 ? 4.421 -15.680 12.190 1.00 97.75 389 PRO A C 1
ATOM 3008 O O . PRO A 1 389 ? 3.870 -14.657 12.601 1.00 97.75 389 PRO A O 1
ATOM 3011 N N . MET A 1 390 ? 5.579 -16.103 12.708 1.00 97.31 390 MET A N 1
ATOM 3012 C CA . MET A 1 390 ? 6.333 -15.308 13.682 1.00 97.31 390 MET A CA 1
ATOM 3013 C C . MET A 1 390 ? 6.666 -13.924 13.103 1.00 97.31 390 MET A C 1
ATOM 3015 O O . MET A 1 390 ? 7.209 -13.820 12.002 1.00 97.31 390 MET A O 1
ATOM 3019 N N . LEU A 1 391 ? 6.342 -12.872 13.856 1.00 98.38 391 LEU A N 1
ATOM 3020 C CA . LEU A 1 391 ? 6.619 -11.491 13.471 1.00 98.38 391 LEU A CA 1
ATOM 3021 C C . LEU A 1 391 ? 8.103 -11.156 13.712 1.00 98.38 391 LEU A C 1
ATOM 3023 O O . LEU A 1 391 ? 8.648 -11.547 14.749 1.00 98.38 391 LEU A O 1
ATOM 3027 N N . PRO A 1 392 ? 8.770 -10.428 12.799 1.00 97.44 392 PRO A N 1
ATOM 3028 C CA . PRO A 1 392 ? 10.160 -10.038 12.983 1.00 97.44 392 PRO A CA 1
ATOM 3029 C C . PRO A 1 392 ? 10.293 -8.977 14.082 1.00 97.44 392 PRO A C 1
ATOM 3031 O O . PRO A 1 392 ? 9.450 -8.093 14.234 1.00 97.44 392 PRO A O 1
ATOM 3034 N N . SER A 1 393 ? 11.384 -9.035 14.847 1.00 97.19 393 SER A N 1
ATOM 3035 C CA . SER A 1 393 ? 11.608 -8.169 16.017 1.00 97.19 393 SER A CA 1
ATOM 3036 C C . SER A 1 393 ? 11.783 -6.681 15.689 1.00 97.19 393 SER A C 1
ATOM 3038 O O . SER A 1 393 ? 11.726 -5.854 16.596 1.00 97.19 393 SER A O 1
ATOM 3040 N N . GLY A 1 394 ? 12.019 -6.336 14.420 1.00 97.44 394 GLY A N 1
ATOM 3041 C CA . GLY A 1 394 ? 12.127 -4.959 13.925 1.00 97.44 394 GLY A CA 1
ATOM 3042 C C . GLY A 1 394 ? 10.831 -4.367 13.357 1.00 97.44 394 GLY A C 1
ATOM 3043 O O . GLY A 1 394 ? 10.864 -3.229 12.900 1.00 97.44 394 GLY A O 1
ATOM 3044 N N . LEU A 1 395 ? 9.715 -5.109 13.353 1.00 98.44 395 LEU A N 1
ATOM 3045 C CA . LEU A 1 395 ? 8.473 -4.665 12.716 1.00 98.44 395 LEU A CA 1
ATOM 3046 C C . LEU A 1 395 ? 7.862 -3.459 13.450 1.00 98.44 395 LEU A C 1
ATOM 3048 O O . LEU A 1 395 ? 7.485 -3.557 14.617 1.00 98.44 395 LEU A O 1
ATOM 3052 N N . LEU A 1 396 ? 7.713 -2.340 12.741 1.00 98.62 396 LEU A N 1
ATOM 3053 C CA . LEU A 1 396 ? 7.154 -1.086 13.259 1.00 98.62 396 LEU A CA 1
ATOM 3054 C C . LEU A 1 396 ? 5.648 -0.965 12.993 1.00 98.62 396 LEU A C 1
ATOM 3056 O O . LEU A 1 396 ? 4.931 -0.365 13.795 1.00 98.62 396 LEU A O 1
ATOM 3060 N N . SER A 1 397 ? 5.165 -1.541 11.888 1.00 98.62 397 SER A N 1
ATOM 3061 C CA . SER A 1 397 ? 3.762 -1.472 11.463 1.00 98.62 397 SER A CA 1
ATOM 3062 C C . SER A 1 397 ? 3.228 -2.834 11.019 1.00 98.62 397 SER A C 1
ATOM 3064 O O . SER A 1 397 ? 3.871 -3.535 10.229 1.00 98.62 397 SER A O 1
ATOM 3066 N N . LEU A 1 398 ? 2.040 -3.191 11.512 1.00 98.75 398 LEU A N 1
ATOM 3067 C CA . LEU A 1 398 ? 1.316 -4.408 11.153 1.00 98.75 398 LEU A CA 1
ATOM 3068 C C . LEU A 1 398 ? -0.134 -4.075 10.789 1.00 98.75 398 LEU A C 1
ATOM 3070 O O . LEU A 1 398 ? -0.928 -3.727 11.662 1.00 98.75 398 LEU A O 1
ATOM 3074 N N . ALA A 1 399 ? -0.487 -4.240 9.515 1.00 98.75 399 ALA A N 1
ATOM 3075 C CA . ALA A 1 399 ? -1.845 -4.091 9.003 1.00 98.75 399 ALA A CA 1
ATOM 3076 C C . ALA A 1 399 ? -2.344 -5.420 8.413 1.00 98.75 399 ALA A C 1
ATOM 3078 O O . ALA A 1 399 ? -1.875 -5.879 7.368 1.00 98.75 399 ALA A O 1
ATOM 3079 N N . VAL A 1 400 ? -3.285 -6.049 9.118 1.00 98.62 400 VAL A N 1
ATOM 3080 C CA . VAL A 1 400 ? -3.877 -7.368 8.822 1.00 98.62 400 VAL A CA 1
ATOM 3081 C C . VAL A 1 400 ? -5.409 -7.351 8.925 1.00 98.62 400 VAL A C 1
ATOM 3083 O O . VAL A 1 400 ? -6.052 -8.392 9.067 1.00 98.62 400 VAL A O 1
ATOM 3086 N N . SER A 1 401 ? -6.002 -6.162 8.830 1.00 98.75 401 SER A N 1
ATOM 3087 C CA . SER A 1 401 ? -7.445 -5.920 8.795 1.00 98.75 401 SER A CA 1
ATOM 3088 C C . SER A 1 401 ? -8.182 -6.809 7.790 1.00 98.75 401 SER A C 1
ATOM 3090 O O . SER A 1 401 ? -7.625 -7.124 6.739 1.00 98.75 401 SER A O 1
ATOM 3092 N N . LYS A 1 402 ? -9.450 -7.153 8.035 1.00 98.69 402 LYS A N 1
ATOM 3093 C CA . LYS A 1 402 ? -10.292 -7.912 7.083 1.00 98.69 402 LYS A CA 1
ATOM 3094 C C . LYS A 1 402 ? -9.639 -9.225 6.643 1.00 98.69 402 LYS A C 1
ATOM 3096 O O . LYS A 1 402 ? -9.333 -9.438 5.468 1.00 98.69 402 LYS A O 1
ATOM 3101 N N . ASN A 1 403 ? -9.402 -10.080 7.626 1.00 98.81 403 ASN A N 1
ATOM 3102 C CA . ASN A 1 403 ? -8.895 -11.438 7.466 1.00 98.81 403 ASN A CA 1
ATOM 3103 C C . ASN A 1 403 ? -9.760 -12.401 8.305 1.00 98.81 403 ASN A C 1
ATOM 3105 O O . ASN A 1 403 ? -10.861 -12.058 8.737 1.00 98.81 403 ASN A O 1
ATOM 3109 N N . GLN A 1 404 ? -9.303 -13.636 8.499 1.00 98.56 404 GLN A N 1
ATOM 3110 C CA . GLN A 1 404 ? -9.994 -14.669 9.278 1.00 98.56 404 GLN A CA 1
ATOM 3111 C C . GLN A 1 404 ? -9.177 -15.052 10.524 1.00 98.56 404 GLN A C 1
ATOM 3113 O O . GLN A 1 404 ? -9.205 -16.199 10.967 1.00 98.56 404 GLN A O 1
ATOM 3118 N N . LEU A 1 405 ? -8.417 -14.099 11.078 1.00 98.69 405 LEU A N 1
ATOM 3119 C CA . LEU A 1 405 ? -7.542 -14.335 12.224 1.00 98.69 405 LEU A CA 1
ATOM 3120 C C . LEU A 1 405 ? -8.377 -14.522 13.493 1.00 98.69 405 LEU A C 1
ATOM 3122 O O . LEU A 1 405 ? -9.157 -13.644 13.859 1.00 98.69 405 LEU A O 1
ATOM 3126 N N . THR A 1 406 ? -8.172 -15.640 14.188 1.00 98.19 406 THR A N 1
ATOM 3127 C CA . THR A 1 406 ? -8.781 -15.914 15.503 1.00 98.19 406 THR A CA 1
ATOM 3128 C C . THR A 1 406 ? -7.870 -15.535 16.674 1.00 98.19 406 THR A C 1
ATOM 3130 O O . THR A 1 406 ? -8.336 -15.359 17.797 1.00 98.19 406 THR A O 1
ATOM 3133 N N . TYR A 1 407 ? -6.567 -15.382 16.419 1.00 98.06 407 TYR A N 1
ATOM 3134 C CA . TYR A 1 407 ? -5.566 -14.883 17.362 1.00 98.06 407 TYR A CA 1
ATOM 3135 C C . TYR A 1 407 ? -4.449 -14.133 16.620 1.00 98.06 407 TYR A C 1
ATOM 3137 O O . TYR A 1 407 ? -4.240 -14.329 15.420 1.00 98.06 407 TYR A O 1
ATOM 3145 N N . LEU A 1 408 ? -3.691 -13.313 17.352 1.00 98.56 408 LEU A N 1
ATOM 3146 C CA . LEU A 1 408 ? -2.428 -12.735 16.887 1.00 98.56 408 LEU A CA 1
ATOM 3147 C C . LEU A 1 408 ? -1.242 -13.425 17.589 1.00 98.56 408 LEU A C 1
ATOM 3149 O O . LEU A 1 408 ? -1.365 -13.792 18.762 1.00 98.56 408 LEU A O 1
ATOM 3153 N N . PRO A 1 409 ? -0.091 -13.607 16.914 1.00 97.81 409 PRO A N 1
ATOM 3154 C CA . PRO A 1 409 ? 1.148 -14.031 17.563 1.00 97.81 409 PRO A CA 1
ATOM 3155 C C . PRO A 1 409 ? 1.676 -12.935 18.506 1.00 97.81 409 PRO A C 1
ATOM 3157 O O . PRO A 1 409 ? 1.191 -11.803 18.502 1.00 97.81 409 PRO A O 1
ATOM 3160 N N . THR A 1 410 ? 2.707 -13.252 19.295 1.00 97.94 410 THR A N 1
ATOM 3161 C CA . THR A 1 410 ? 3.402 -12.265 20.138 1.00 97.94 410 THR A CA 1
ATOM 3162 C C . THR A 1 410 ? 3.847 -11.059 19.309 1.00 97.94 410 THR A C 1
ATOM 3164 O O . THR A 1 410 ? 4.576 -11.209 18.328 1.00 97.94 410 THR A O 1
ATOM 3167 N N . LEU A 1 411 ? 3.419 -9.865 19.720 1.00 98.56 411 LEU A N 1
ATOM 3168 C CA . LEU A 1 411 ? 3.766 -8.614 19.052 1.00 98.56 411 LEU A CA 1
ATOM 3169 C C . LEU A 1 411 ? 5.225 -8.231 19.362 1.00 98.56 411 LEU A C 1
ATOM 3171 O O . LEU A 1 411 ? 5.663 -8.386 20.507 1.00 98.56 411 LEU A O 1
ATOM 3175 N N . PRO A 1 412 ? 5.993 -7.725 18.383 1.00 98.06 412 PRO A N 1
ATOM 3176 C CA . PRO A 1 412 ? 7.362 -7.293 18.624 1.00 98.06 412 PRO A CA 1
ATOM 3177 C C . PRO A 1 412 ? 7.390 -6.007 19.461 1.00 98.06 412 PRO A C 1
ATOM 3179 O O . PRO A 1 412 ? 6.547 -5.126 19.312 1.00 98.06 412 PRO A O 1
ATOM 3182 N N . ALA A 1 413 ? 8.397 -5.874 20.329 1.00 98.06 413 ALA A N 1
ATOM 3183 C CA . ALA A 1 413 ? 8.542 -4.742 21.256 1.00 98.06 413 ALA A CA 1
ATOM 3184 C C . ALA A 1 413 ? 8.756 -3.373 20.569 1.00 98.06 413 ALA A C 1
ATOM 3186 O O . ALA A 1 413 ? 8.745 -2.333 21.226 1.00 98.06 413 ALA A O 1
ATOM 3187 N N . THR A 1 414 ? 8.969 -3.375 19.256 1.00 98.31 414 THR A N 1
ATOM 3188 C CA . THR A 1 414 ? 9.186 -2.215 18.383 1.00 98.31 414 THR A CA 1
ATOM 3189 C C . THR A 1 414 ? 7.912 -1.728 17.683 1.00 98.31 414 THR A C 1
ATOM 3191 O O . THR A 1 414 ? 7.951 -0.658 17.078 1.00 98.31 414 THR A O 1
ATOM 3194 N N . LEU A 1 415 ? 6.797 -2.468 17.770 1.00 98.69 415 LEU A N 1
ATOM 3195 C CA . LEU A 1 415 ? 5.572 -2.183 17.020 1.00 98.69 415 LEU A CA 1
ATOM 3196 C C . LEU A 1 415 ? 4.891 -0.890 17.499 1.00 98.69 415 LEU A C 1
ATOM 3198 O O . LEU A 1 415 ? 4.463 -0.785 18.646 1.00 98.69 415 LEU A O 1
ATOM 3202 N N . GLN A 1 416 ? 4.736 0.069 16.588 1.00 98.69 416 GLN A N 1
ATOM 3203 C CA . GLN A 1 416 ? 4.132 1.381 16.841 1.00 98.69 416 GLN A CA 1
ATOM 3204 C C . GLN A 1 416 ? 2.676 1.457 16.366 1.00 98.69 416 GLN A C 1
ATOM 3206 O O . GLN A 1 416 ? 1.877 2.189 16.953 1.00 98.69 416 GLN A O 1
ATOM 3211 N N . SER A 1 417 ? 2.310 0.684 15.339 1.00 98.75 417 SER A N 1
ATOM 3212 C CA . SER A 1 417 ? 0.953 0.641 14.787 1.00 98.75 417 SER A CA 1
ATOM 3213 C C . SER A 1 417 ? 0.475 -0.795 14.574 1.00 98.75 417 SER A C 1
ATOM 3215 O O . SER A 1 417 ? 1.177 -1.610 13.970 1.00 98.75 417 SER A O 1
ATOM 3217 N N . LEU A 1 418 ? -0.734 -1.084 15.063 1.00 98.81 418 LEU A N 1
ATOM 3218 C CA . LEU A 1 418 ? -1.442 -2.342 14.851 1.00 98.81 418 LEU A CA 1
ATOM 3219 C C . LEU A 1 418 ? -2.846 -2.067 14.305 1.00 98.81 418 LEU A C 1
ATOM 3221 O O . LEU A 1 418 ? -3.683 -1.506 15.011 1.00 98.81 418 LEU A O 1
ATOM 3225 N N . ALA A 1 419 ? -3.103 -2.518 13.079 1.00 98.81 419 ALA A N 1
ATOM 3226 C CA . ALA A 1 419 ? -4.430 -2.568 12.481 1.00 98.81 419 ALA A CA 1
ATOM 3227 C C . ALA A 1 419 ? -4.848 -4.027 12.254 1.00 98.81 419 ALA A C 1
ATOM 3229 O O . ALA A 1 419 ? -4.276 -4.738 11.423 1.00 98.81 419 ALA A O 1
ATOM 3230 N N . ALA A 1 420 ? -5.828 -4.483 13.031 1.00 98.50 420 ALA A N 1
ATOM 3231 C CA . ALA A 1 420 ? -6.349 -5.850 13.029 1.00 98.50 420 ALA A CA 1
ATOM 3232 C C . ALA A 1 420 ? -7.890 -5.884 13.083 1.00 98.50 420 ALA A C 1
ATOM 3234 O O . ALA A 1 420 ? -8.490 -6.872 13.512 1.00 98.50 420 ALA A O 1
ATOM 3235 N N . ASP A 1 421 ? -8.538 -4.805 12.642 1.00 98.44 421 ASP A N 1
ATOM 3236 C CA . ASP A 1 421 ? -9.992 -4.708 12.540 1.00 98.44 421 ASP A CA 1
ATOM 3237 C C . ASP A 1 421 ? -10.597 -5.766 11.597 1.00 98.44 421 ASP A C 1
ATOM 3239 O O . ASP A 1 421 ? -9.903 -6.368 10.771 1.00 98.44 421 ASP A O 1
ATOM 3243 N N . SER A 1 422 ? -11.904 -5.996 11.701 1.00 98.69 422 SER A N 1
ATOM 3244 C CA . SER A 1 422 ? -12.659 -6.898 10.822 1.00 98.69 422 SER A CA 1
ATOM 3245 C C . SER A 1 422 ? -12.073 -8.322 10.780 1.00 98.69 422 SER A C 1
ATOM 3247 O O . SER A 1 422 ? -11.803 -8.871 9.712 1.00 98.69 422 SER A O 1
ATOM 3249 N N . ASN A 1 423 ? -11.819 -8.909 11.948 1.00 98.81 423 ASN A N 1
ATOM 3250 C CA . ASN A 1 423 ? -11.272 -10.260 12.108 1.00 98.81 423 ASN A CA 1
ATOM 3251 C C . ASN A 1 423 ? -12.167 -11.085 13.059 1.00 98.81 423 ASN A C 1
ATOM 3253 O O . ASN A 1 423 ? -13.314 -10.731 13.332 1.00 98.81 423 ASN A O 1
ATOM 3257 N N . GLN A 1 424 ? -11.683 -12.234 13.533 1.00 98.50 424 GLN A N 1
ATOM 3258 C CA . GLN A 1 424 ? -12.399 -13.122 14.458 1.00 98.50 424 GLN A CA 1
ATOM 3259 C C . GLN A 1 424 ? -11.664 -13.228 15.806 1.00 98.50 424 GLN A C 1
ATOM 3261 O O . GLN A 1 424 ? -11.734 -14.257 16.479 1.00 98.50 424 GLN A O 1
ATOM 3266 N N . LEU A 1 425 ? -10.927 -12.181 16.196 1.00 98.62 425 LEU A N 1
ATOM 3267 C CA . LEU A 1 425 ? -10.107 -12.175 17.406 1.00 98.62 425 LEU A CA 1
ATOM 3268 C C . LEU A 1 425 ? -10.999 -12.197 18.650 1.00 98.62 425 LEU A C 1
ATOM 3270 O O . LEU A 1 425 ? -11.809 -11.293 18.852 1.00 98.62 425 LEU A O 1
ATOM 3274 N N . THR A 1 426 ? -10.813 -13.199 19.510 1.00 97.94 426 THR A N 1
ATOM 3275 C CA . THR A 1 426 ? -11.487 -13.284 20.821 1.00 97.94 426 THR A CA 1
ATOM 3276 C C . THR A 1 426 ? -10.707 -12.579 21.933 1.00 97.94 426 THR A C 1
ATOM 3278 O O . THR A 1 426 ? -11.263 -12.213 22.966 1.00 97.94 426 THR A O 1
ATOM 3281 N N . SER A 1 427 ? -9.401 -12.387 21.736 1.00 98.06 427 SER A N 1
ATOM 3282 C CA . SER A 1 427 ? -8.510 -11.655 22.637 1.00 98.06 427 SER A CA 1
ATOM 3283 C C . SER A 1 427 ? -7.314 -11.075 21.873 1.00 98.06 427 SER A C 1
ATOM 3285 O O . SER A 1 427 ? -6.998 -11.504 20.761 1.00 98.06 427 SER A O 1
ATOM 3287 N N . LEU A 1 428 ? -6.636 -10.099 22.484 1.00 98.50 428 LEU A N 1
ATOM 3288 C CA . LEU A 1 428 ? -5.363 -9.564 22.000 1.00 98.50 428 LEU A CA 1
ATOM 3289 C C . LEU A 1 428 ? -4.202 -10.065 22.882 1.00 98.50 428 LEU A C 1
ATOM 3291 O O . LEU A 1 428 ? -4.386 -10.222 24.093 1.00 98.50 428 LEU A O 1
ATOM 3295 N N . PRO A 1 429 ? -3.002 -10.291 22.313 1.00 98.00 429 PRO A N 1
ATOM 3296 C CA . PRO A 1 429 ? -1.784 -10.522 23.088 1.00 98.00 429 PRO A CA 1
ATOM 3297 C C . PRO A 1 429 ? -1.382 -9.263 23.878 1.00 98.00 429 PRO A C 1
ATOM 3299 O O . PRO A 1 429 ? -1.947 -8.184 23.700 1.00 98.00 429 PRO A O 1
ATOM 3302 N N . ALA A 1 430 ? -0.366 -9.385 24.738 1.00 98.25 430 ALA A N 1
ATOM 3303 C CA . ALA A 1 430 ? 0.208 -8.232 25.429 1.00 98.25 430 ALA A CA 1
ATOM 3304 C C . ALA A 1 430 ? 0.689 -7.170 24.421 1.00 98.25 430 ALA A C 1
ATOM 3306 O O . ALA A 1 430 ? 1.440 -7.478 23.493 1.00 98.25 430 ALA A O 1
ATOM 3307 N N . LEU A 1 431 ? 0.250 -5.924 24.614 1.00 98.62 431 LEU A N 1
ATOM 3308 C CA . LEU A 1 431 ? 0.595 -4.805 23.741 1.00 98.62 431 LEU A CA 1
ATOM 3309 C C . LEU A 1 431 ? 2.001 -4.278 24.084 1.00 98.62 431 LEU A C 1
ATOM 3311 O O . LEU A 1 431 ? 2.326 -4.145 25.269 1.00 98.62 431 LEU A O 1
ATOM 3315 N N . PRO A 1 432 ? 2.848 -3.967 23.088 1.00 98.12 432 PRO A N 1
ATOM 3316 C CA . PRO A 1 432 ? 4.182 -3.443 23.343 1.00 98.12 432 PRO A CA 1
ATOM 3317 C C . PRO A 1 432 ? 4.122 -1.993 23.840 1.00 98.12 432 PRO A C 1
ATOM 3319 O O . PRO A 1 432 ? 3.257 -1.214 23.447 1.00 98.12 432 PRO A O 1
ATOM 3322 N N . SER A 1 433 ? 5.081 -1.602 24.683 1.00 97.88 433 SER A N 1
ATOM 3323 C CA . SER A 1 433 ? 5.160 -0.257 25.284 1.00 97.88 433 SER A CA 1
ATOM 3324 C C . SER A 1 433 ? 5.439 0.876 24.286 1.00 97.88 433 SER A C 1
ATOM 3326 O O . SER A 1 433 ? 5.430 2.047 24.662 1.00 97.88 433 SER A O 1
ATOM 3328 N N . THR A 1 434 ? 5.687 0.542 23.023 1.00 98.31 434 THR A N 1
ATOM 3329 C CA . THR A 1 434 ? 5.923 1.453 21.898 1.00 98.31 434 THR A CA 1
ATOM 3330 C C . THR A 1 434 ? 4.672 1.718 21.054 1.00 98.31 434 THR A 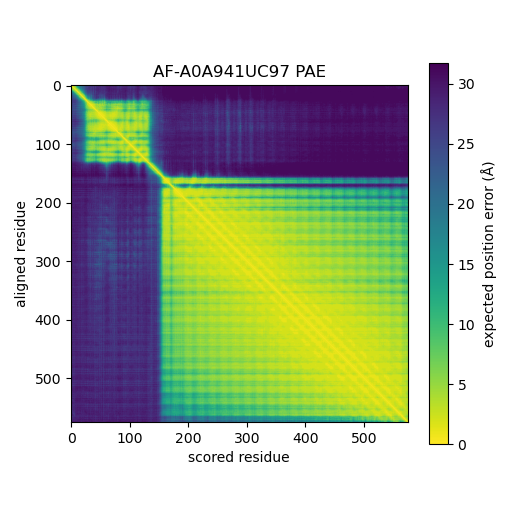C 1
ATOM 3332 O O . THR A 1 434 ? 4.720 2.601 20.197 1.00 98.31 434 THR A O 1
ATOM 3335 N N . LEU A 1 435 ? 3.562 1.005 21.295 1.00 98.69 435 LEU A N 1
ATOM 3336 C CA . LEU A 1 435 ? 2.351 1.082 20.475 1.00 98.69 435 LEU A CA 1
ATOM 3337 C C . LEU A 1 435 ? 1.620 2.421 20.660 1.00 98.69 435 LEU A C 1
ATOM 3339 O O . LEU A 1 435 ? 1.153 2.742 21.750 1.00 98.69 435 LEU A O 1
ATOM 3343 N N . GLN A 1 436 ? 1.476 3.172 19.571 1.00 98.62 436 GLN A N 1
ATOM 3344 C CA . GLN A 1 436 ? 0.819 4.482 19.530 1.00 98.62 436 GLN A CA 1
ATOM 3345 C C . GLN A 1 436 ? -0.605 4.410 18.965 1.00 98.62 436 GLN A C 1
ATOM 3347 O O . GLN A 1 436 ? -1.454 5.217 19.345 1.00 98.62 436 GLN A O 1
ATOM 3352 N N . SER A 1 437 ? -0.884 3.440 18.091 1.00 98.69 437 SER A N 1
ATOM 3353 C CA . SER A 1 437 ? -2.193 3.262 17.456 1.00 98.69 437 SER A CA 1
ATOM 3354 C C . SER A 1 437 ? -2.623 1.796 17.441 1.00 98.69 437 SER A C 1
ATOM 3356 O O . SER A 1 437 ? -1.840 0.922 17.049 1.00 98.69 437 SER A O 1
ATOM 3358 N N . LEU A 1 438 ? -3.871 1.548 17.845 1.00 98.75 438 LEU A N 1
ATOM 3359 C CA . LEU A 1 438 ? -4.528 0.244 17.823 1.00 98.75 438 LEU A CA 1
ATOM 3360 C C . LEU A 1 438 ? -5.923 0.361 17.194 1.00 98.75 438 LEU A C 1
ATOM 3362 O O . LEU A 1 438 ? -6.805 0.985 17.784 1.00 98.75 438 LEU A O 1
ATOM 3366 N N . THR A 1 439 ? -6.140 -0.296 16.051 1.00 98.69 439 THR A N 1
ATOM 3367 C CA . THR A 1 439 ? -7.487 -0.576 15.525 1.00 98.69 439 THR A CA 1
ATOM 3368 C C . THR A 1 439 ? -7.775 -2.075 15.614 1.00 98.69 439 THR A C 1
ATOM 3370 O O . THR A 1 439 ? -7.032 -2.917 15.104 1.00 98.69 439 THR A O 1
ATOM 3373 N N . ALA A 1 440 ? -8.849 -2.418 16.319 1.00 98.31 440 ALA A N 1
ATOM 3374 C CA . ALA A 1 440 ? -9.321 -3.784 16.540 1.00 98.31 440 ALA A CA 1
ATOM 3375 C C . ALA A 1 440 ? -10.859 -3.864 16.460 1.00 98.31 440 ALA A C 1
ATOM 3377 O O . ALA A 1 440 ? -11.487 -4.736 17.064 1.00 98.31 440 ALA A O 1
ATOM 3378 N N . GLU A 1 441 ? -11.465 -2.939 15.715 1.00 98.50 441 GLU A N 1
ATOM 3379 C CA . GLU A 1 441 ? -12.903 -2.872 15.450 1.00 98.50 441 GLU A CA 1
ATOM 3380 C C . GLU A 1 441 ? -13.426 -4.164 14.799 1.00 98.50 441 GLU A C 1
ATOM 3382 O O . GLU A 1 441 ? -12.652 -4.904 14.193 1.00 98.50 441 GLU A O 1
ATOM 3387 N N . PHE A 1 442 ? -14.730 -4.436 14.876 1.00 98.69 442 PHE A N 1
ATOM 3388 C CA . PHE A 1 442 ? -15.375 -5.580 14.207 1.00 98.69 442 PHE A CA 1
ATOM 3389 C C . PHE A 1 442 ? -14.662 -6.916 14.492 1.00 98.69 442 PHE A C 1
ATOM 3391 O O . PHE A 1 442 ? -14.224 -7.626 13.585 1.00 98.69 442 PHE A O 1
ATOM 3398 N N . ASN A 1 443 ? -14.518 -7.235 15.777 1.00 98.81 443 ASN A N 1
ATOM 3399 C CA . ASN A 1 443 ? -13.922 -8.474 16.276 1.00 98.81 443 ASN A CA 1
ATOM 3400 C C . ASN A 1 443 ? -14.846 -9.113 17.336 1.00 98.81 443 ASN A C 1
ATOM 3402 O O . ASN A 1 443 ? -16.015 -8.752 17.476 1.00 98.81 443 ASN A O 1
ATOM 3406 N N . GLN A 1 444 ? -14.353 -10.115 18.064 1.00 98.50 444 GLN A N 1
ATOM 3407 C CA . GLN A 1 444 ? -15.094 -10.835 19.106 1.00 98.50 444 GLN A CA 1
ATOM 3408 C C . GLN A 1 444 ? -14.449 -10.631 20.488 1.00 98.50 444 GLN A C 1
ATOM 3410 O O . GLN A 1 444 ? -14.524 -11.505 21.352 1.00 98.50 444 GLN A O 1
ATOM 3415 N N . LEU A 1 445 ? -13.788 -9.486 20.702 1.00 98.62 445 LEU A N 1
ATOM 3416 C CA . LEU A 1 445 ? -13.051 -9.199 21.931 1.00 98.62 445 LEU A CA 1
ATOM 3417 C C . LEU A 1 445 ? -14.019 -9.021 23.103 1.00 98.62 445 LEU A C 1
ATOM 3419 O O . LEU A 1 445 ? -14.855 -8.118 23.091 1.00 98.62 445 LEU A O 1
ATOM 3423 N N . THR A 1 446 ? -13.869 -9.841 24.143 1.00 97.75 446 THR A N 1
ATOM 3424 C CA . THR A 1 446 ? -14.620 -9.704 25.407 1.00 97.75 446 THR A CA 1
ATOM 3425 C C . THR A 1 446 ? -13.935 -8.763 26.402 1.00 97.75 446 THR A C 1
ATOM 3427 O O . THR A 1 446 ? -14.565 -8.237 27.316 1.00 97.75 446 THR A O 1
ATOM 3430 N N . SER A 1 447 ?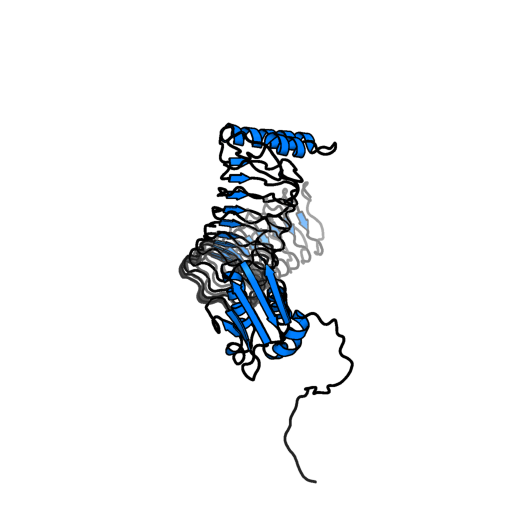 -12.628 -8.545 26.238 1.00 97.88 447 SER A N 1
ATOM 3431 C CA . SER A 1 447 ? -11.808 -7.654 27.064 1.00 97.88 447 SER A CA 1
ATOM 3432 C C . SER A 1 447 ? -10.573 -7.182 26.298 1.00 97.88 447 SER A C 1
ATOM 3434 O O . SER A 1 447 ? -10.066 -7.907 25.440 1.00 97.88 447 SER A O 1
ATOM 3436 N N . LEU A 1 448 ? -10.033 -6.020 26.672 1.00 98.44 448 LEU A N 1
ATOM 3437 C CA . LEU A 1 448 ? -8.734 -5.538 26.195 1.00 98.44 448 LEU A CA 1
ATOM 3438 C C . LEU A 1 448 ? -7.626 -5.825 27.231 1.00 98.44 448 LEU A C 1
ATOM 3440 O O . LEU A 1 448 ? -7.895 -5.776 28.434 1.00 98.44 448 LEU A O 1
ATOM 3444 N N . PRO A 1 449 ? -6.382 -6.101 26.795 1.00 97.94 449 PRO A N 1
ATOM 3445 C CA . PRO A 1 449 ? -5.216 -6.148 27.677 1.00 97.94 449 PRO A CA 1
ATOM 3446 C C . PRO A 1 449 ? -4.885 -4.753 28.238 1.00 97.94 449 PRO A C 1
ATOM 3448 O O . PRO A 1 449 ? -5.469 -3.745 27.838 1.00 97.94 449 PRO A O 1
ATOM 3451 N N . ALA A 1 450 ? -3.909 -4.679 29.148 1.00 98.19 450 ALA A N 1
ATOM 3452 C CA . ALA A 1 450 ? -3.391 -3.398 29.626 1.00 98.19 450 ALA A CA 1
ATOM 3453 C C . ALA A 1 450 ? -2.881 -2.539 28.452 1.00 98.19 450 ALA A C 1
ATOM 3455 O O . ALA A 1 450 ? -2.077 -3.000 27.638 1.00 98.19 450 ALA A O 1
ATOM 3456 N N . LEU A 1 451 ? -3.357 -1.295 28.375 1.00 98.50 451 LEU A N 1
ATOM 3457 C CA . LEU A 1 451 ? -2.995 -0.355 27.318 1.00 98.50 451 LEU A CA 1
ATOM 3458 C C . LEU A 1 451 ? -1.636 0.297 27.634 1.00 98.50 451 LEU A C 1
ATOM 3460 O O . LEU A 1 451 ? -1.403 0.684 28.784 1.00 98.50 451 LEU A O 1
ATOM 3464 N N . PRO A 1 452 ? -0.727 0.438 26.653 1.00 98.06 452 PRO A N 1
ATOM 3465 C CA . PRO A 1 452 ? 0.567 1.066 26.882 1.00 98.06 452 PRO A CA 1
ATOM 3466 C C . PRO A 1 452 ? 0.417 2.582 27.060 1.00 98.06 452 PRO A C 1
ATOM 3468 O O . PRO A 1 452 ? -0.436 3.219 26.447 1.00 98.06 452 PRO A O 1
ATOM 3471 N N . SER A 1 453 ? 1.284 3.186 27.879 1.00 97.62 453 SER A N 1
ATOM 3472 C CA . SER A 1 453 ? 1.250 4.626 28.195 1.00 97.62 453 SER A CA 1
ATOM 3473 C C . SER A 1 453 ? 1.500 5.549 26.996 1.00 97.62 453 SER A C 1
ATOM 3475 O O . SER A 1 453 ? 1.254 6.749 27.087 1.00 97.62 453 SER A O 1
ATOM 3477 N N . THR A 1 454 ? 1.991 4.994 25.889 1.00 98.06 454 THR A N 1
ATOM 3478 C CA . THR A 1 454 ? 2.271 5.652 24.609 1.00 98.06 454 THR A CA 1
ATOM 3479 C C . THR A 1 454 ? 1.087 5.650 23.640 1.00 98.06 454 THR A C 1
ATOM 3481 O O . THR A 1 454 ? 1.172 6.329 22.616 1.00 98.06 454 THR A O 1
ATOM 3484 N N . LEU A 1 455 ? -0.004 4.935 23.944 1.00 98.62 455 LEU A N 1
ATOM 3485 C CA . LEU A 1 455 ? -1.161 4.815 23.058 1.00 98.62 455 LEU A CA 1
ATOM 3486 C C . LEU A 1 455 ? -1.902 6.156 22.939 1.00 98.62 455 LEU A C 1
ATOM 3488 O O . LEU A 1 455 ? -2.343 6.724 23.937 1.00 98.62 455 LEU A O 1
ATOM 3492 N N . GLN A 1 456 ? -2.052 6.638 21.706 1.00 98.56 456 GLN A N 1
ATOM 3493 C CA . GLN A 1 456 ? -2.712 7.900 21.355 1.00 98.56 456 GLN A CA 1
ATOM 3494 C C . GLN A 1 456 ? -4.092 7.671 20.728 1.00 98.56 456 GLN A C 1
ATOM 3496 O O . GLN A 1 456 ? -4.991 8.489 20.922 1.00 98.56 456 GLN A O 1
ATOM 3501 N N . SER A 1 457 ? -4.274 6.553 20.019 1.00 98.69 457 SER A N 1
ATOM 3502 C CA . SER A 1 457 ? -5.535 6.179 19.375 1.00 98.69 457 SER A CA 1
ATOM 3503 C C . SER A 1 457 ? -5.917 4.732 19.683 1.00 98.69 457 SER A C 1
ATOM 3505 O O . SER A 1 457 ? -5.088 3.824 19.549 1.00 98.69 457 SER A O 1
ATOM 3507 N N . LEU A 1 458 ? -7.176 4.531 20.074 1.00 98.75 458 LEU A N 1
ATOM 3508 C CA . LEU A 1 458 ? -7.801 3.229 20.277 1.00 98.75 458 LEU A CA 1
ATOM 3509 C C . LEU A 1 458 ? -9.164 3.195 19.578 1.00 98.75 458 LEU A C 1
ATOM 3511 O O . LEU A 1 458 ? -10.076 3.909 19.991 1.00 98.75 458 LEU A O 1
ATOM 3515 N N . ALA A 1 459 ? -9.306 2.322 18.582 1.00 98.75 459 ALA A N 1
ATOM 3516 C CA . ALA A 1 459 ? -10.589 1.962 17.982 1.00 98.75 459 ALA A CA 1
ATOM 3517 C C . ALA A 1 459 ? -10.888 0.480 18.260 1.00 98.75 459 ALA A C 1
ATOM 3519 O O . ALA A 1 459 ? -10.122 -0.409 17.871 1.00 98.75 459 ALA A O 1
ATOM 3520 N N . ALA A 1 460 ? -11.967 0.220 18.992 1.00 98.38 460 ALA A N 1
ATOM 3521 C CA . ALA A 1 460 ? -12.386 -1.103 19.465 1.00 98.38 460 ALA A CA 1
ATOM 3522 C C . ALA A 1 460 ? -13.902 -1.319 19.288 1.00 98.38 460 ALA A C 1
ATOM 3524 O O . ALA A 1 460 ? -14.535 -2.107 19.997 1.00 98.38 460 ALA A O 1
ATOM 3525 N N . ASP A 1 461 ? -14.489 -0.603 18.338 1.00 98.62 461 ASP A N 1
ATOM 3526 C CA . ASP A 1 461 ? -15.910 -0.589 18.017 1.00 98.62 461 ASP A CA 1
ATOM 3527 C C . ASP A 1 461 ? -16.410 -1.962 17.549 1.00 98.62 461 ASP A C 1
ATOM 3529 O O . ASP A 1 461 ? -15.641 -2.775 17.033 1.00 98.62 461 ASP A O 1
ATOM 3533 N N . SER A 1 462 ? -17.704 -2.241 17.700 1.00 98.69 462 SER A N 1
ATOM 3534 C CA . SER A 1 462 ? -18.324 -3.503 17.258 1.00 98.69 462 SER A CA 1
ATOM 3535 C C . SER A 1 462 ? -17.603 -4.747 17.803 1.00 98.69 462 SER A C 1
ATOM 3537 O O . SER A 1 462 ? -17.137 -5.606 17.051 1.00 98.69 462 SER A O 1
ATOM 3539 N N . ASN A 1 463 ? -17.491 -4.819 19.130 1.00 98.75 463 ASN A N 1
ATOM 3540 C CA . ASN A 1 463 ? -16.900 -5.929 19.881 1.00 98.75 463 ASN A CA 1
ATOM 3541 C C . ASN A 1 463 ? -17.863 -6.390 20.999 1.00 98.75 463 ASN A C 1
ATOM 3543 O O . ASN A 1 463 ? -19.044 -6.041 21.021 1.00 98.75 463 ASN A O 1
ATOM 3547 N N . GLN A 1 464 ? -17.387 -7.225 21.925 1.00 98.38 464 GLN A N 1
ATOM 3548 C CA . GLN A 1 464 ? -18.164 -7.761 23.050 1.00 98.38 464 GLN A CA 1
ATOM 3549 C C . GLN A 1 464 ? -17.632 -7.246 24.401 1.00 98.38 464 GLN A C 1
ATOM 3551 O O . GLN A 1 464 ? -17.737 -7.931 25.419 1.00 98.38 464 GLN A O 1
ATOM 3556 N N . LEU A 1 465 ? -17.036 -6.048 24.423 1.00 98.56 465 LEU A N 1
ATOM 3557 C CA . LEU A 1 465 ? -16.401 -5.486 25.615 1.00 98.56 465 LEU A CA 1
ATOM 3558 C C . LEU A 1 465 ? -17.454 -5.105 26.661 1.00 98.56 465 LEU A C 1
ATOM 3560 O O . LEU A 1 465 ? -18.321 -4.272 26.401 1.00 98.56 465 LEU A O 1
ATOM 3564 N N . THR A 1 466 ? -17.340 -5.663 27.867 1.00 97.75 466 THR A N 1
ATOM 3565 C CA . THR A 1 466 ? -18.182 -5.297 29.025 1.00 97.75 466 THR A CA 1
ATOM 3566 C C . THR A 1 466 ? -17.595 -4.147 29.850 1.00 97.75 466 THR A C 1
ATOM 3568 O O . THR A 1 466 ? -18.300 -3.478 30.603 1.00 97.75 466 THR A O 1
ATOM 3571 N N . SER A 1 467 ? -16.287 -3.914 29.723 1.00 97.75 467 SER A N 1
ATOM 3572 C CA . SER A 1 467 ? -15.531 -2.873 30.425 1.00 97.75 467 SER A CA 1
ATOM 3573 C C . SER A 1 467 ? -14.246 -2.531 29.672 1.00 97.75 467 SER A C 1
ATOM 3575 O O . SER A 1 467 ? -13.635 -3.418 29.072 1.00 97.75 467 SER A O 1
ATOM 3577 N N . LEU A 1 468 ? -13.786 -1.283 29.780 1.00 98.31 468 LEU A N 1
ATOM 3578 C CA . LEU A 1 468 ? -12.462 -0.869 29.310 1.00 98.31 468 LEU A CA 1
ATOM 3579 C C . LEU A 1 468 ? -11.425 -0.932 30.453 1.00 98.31 468 LEU A C 1
ATOM 3581 O O . LEU A 1 468 ? -11.784 -0.687 31.608 1.00 98.31 468 LEU A O 1
ATOM 3585 N N . PRO A 1 469 ? -10.147 -1.241 30.159 1.00 97.69 469 PRO A N 1
ATOM 3586 C CA . PRO A 1 469 ? -9.043 -1.080 31.107 1.00 97.69 469 PRO A CA 1
ATOM 3587 C C . PRO A 1 469 ? -8.770 0.409 31.389 1.00 97.69 469 PRO A C 1
ATOM 3589 O O . PRO A 1 469 ? -9.327 1.290 30.735 1.00 97.69 469 PRO A O 1
ATOM 3592 N N . VAL A 1 470 ? -7.873 0.698 32.338 1.00 97.62 470 VAL A N 1
ATOM 3593 C CA . VAL A 1 470 ? -7.407 2.072 32.603 1.00 97.62 470 VAL A CA 1
ATOM 3594 C C . VAL A 1 470 ? -6.848 2.689 31.317 1.00 97.62 470 VAL A C 1
ATOM 3596 O O . VAL A 1 470 ? -5.981 2.102 30.666 1.00 97.62 470 VAL A O 1
ATOM 3599 N N . LEU A 1 471 ? -7.351 3.872 30.960 1.00 98.19 471 LEU A N 1
ATOM 3600 C CA . LEU A 1 471 ? -6.949 4.584 29.751 1.00 98.19 471 LEU A CA 1
ATOM 3601 C C . LEU A 1 471 ? -5.601 5.297 29.975 1.00 98.19 471 LEU A C 1
ATOM 3603 O O . LEU A 1 471 ? -5.396 5.905 31.029 1.00 98.19 471 LEU A O 1
ATOM 3607 N N . PRO A 1 472 ? -4.664 5.247 29.012 1.00 97.50 472 PRO A N 1
ATOM 3608 C CA . PRO A 1 472 ? -3.375 5.910 29.152 1.00 97.50 472 PRO A CA 1
ATOM 3609 C C . PRO A 1 472 ? -3.523 7.428 29.004 1.00 97.50 472 PRO A C 1
ATOM 3611 O O . PRO A 1 472 ? -4.316 7.921 28.205 1.00 97.50 472 PRO A O 1
ATOM 3614 N N . SER A 1 473 ? -2.720 8.197 29.742 1.00 95.69 473 SER A N 1
ATOM 3615 C CA . SER A 1 473 ? -2.805 9.667 29.757 1.00 95.69 473 SER A CA 1
ATOM 3616 C C . SER A 1 473 ? -2.502 10.334 28.408 1.00 95.69 473 SER A C 1
ATOM 3618 O O . SER A 1 473 ? -2.921 11.470 28.197 1.00 95.69 473 SER A O 1
ATOM 3620 N N . ALA A 1 474 ? -1.808 9.634 27.505 1.00 97.50 474 ALA A N 1
ATOM 3621 C CA . ALA A 1 474 ? -1.514 10.077 26.143 1.00 97.50 474 ALA A CA 1
ATOM 3622 C C . ALA A 1 474 ? -2.670 9.864 25.145 1.00 97.50 474 ALA A C 1
ATOM 3624 O O . ALA A 1 474 ? -2.557 10.318 24.006 1.00 97.50 474 ALA A O 1
ATOM 3625 N N . LEU A 1 475 ? -3.761 9.193 25.542 1.00 98.50 475 LEU A N 1
ATOM 3626 C CA . LEU A 1 475 ? -4.869 8.867 24.644 1.00 98.50 475 LEU A CA 1
ATOM 3627 C C . LEU A 1 475 ? -5.619 10.139 24.217 1.00 98.50 475 LEU A C 1
ATOM 3629 O O . LEU A 1 475 ? -6.118 10.884 25.061 1.00 98.50 475 LEU A O 1
ATOM 3633 N N . GLN A 1 476 ? -5.709 10.359 22.907 1.00 98.50 476 GLN A N 1
ATOM 3634 C CA . GLN A 1 476 ? -6.382 11.493 22.261 1.00 98.50 476 GLN A CA 1
ATOM 3635 C C . GLN A 1 476 ? -7.680 11.070 21.559 1.00 98.50 476 GLN A C 1
ATOM 3637 O O . GLN A 1 476 ? -8.602 11.879 21.419 1.00 98.50 476 GLN A O 1
ATOM 3642 N N . SER A 1 477 ? -7.772 9.806 21.139 1.00 98.62 477 SER A N 1
ATOM 3643 C CA . SER A 1 477 ? -8.955 9.244 20.489 1.00 98.62 477 SER A CA 1
ATOM 3644 C C . SER A 1 477 ? -9.342 7.899 21.090 1.00 98.62 477 SER A C 1
ATOM 3646 O O . SER A 1 477 ? -8.506 7.000 21.204 1.00 98.62 477 SER A O 1
ATOM 3648 N N . LEU A 1 478 ? -10.614 7.788 21.476 1.00 98.69 478 LEU A N 1
ATOM 3649 C CA . LEU A 1 478 ? -11.244 6.558 21.936 1.00 98.69 478 LEU A CA 1
ATOM 3650 C C . LEU A 1 478 ? -12.542 6.331 21.161 1.00 98.69 478 LEU A C 1
ATOM 3652 O O . LEU A 1 478 ? -13.479 7.125 21.273 1.00 98.69 478 LEU A O 1
ATOM 3656 N N . SER A 1 479 ? -12.594 5.218 20.438 1.00 98.62 479 SER A N 1
ATOM 3657 C CA . SER A 1 479 ? -13.792 4.701 19.788 1.00 98.62 479 SER A CA 1
ATOM 3658 C C . SER A 1 479 ? -14.082 3.295 20.322 1.00 98.62 479 SER A C 1
ATOM 3660 O O . SER A 1 479 ? -13.216 2.416 20.324 1.00 98.62 479 SER A O 1
ATOM 3662 N N . ALA A 1 480 ? -15.269 3.123 20.897 1.00 98.38 480 ALA A N 1
ATOM 3663 C CA . ALA A 1 480 ? -15.764 1.882 21.487 1.00 98.38 480 ALA A CA 1
ATOM 3664 C C . ALA A 1 480 ? -17.290 1.752 21.294 1.00 98.38 480 ALA A C 1
ATOM 3666 O O . ALA A 1 480 ? -17.994 1.194 22.146 1.00 98.38 480 ALA A O 1
ATOM 3667 N N . ASP A 1 481 ? -17.807 2.271 20.178 1.00 98.69 481 ASP A N 1
ATOM 3668 C CA . ASP A 1 481 ? -19.206 2.144 19.775 1.00 98.69 481 ASP A CA 1
ATOM 3669 C C . ASP A 1 481 ? -19.607 0.662 19.656 1.00 98.69 481 ASP A C 1
ATOM 3671 O O . ASP A 1 481 ? -18.775 -0.212 19.405 1.00 98.69 481 ASP A O 1
ATOM 3675 N N . SER A 1 482 ? -20.899 0.356 19.788 1.00 98.62 482 SER A N 1
ATOM 3676 C CA . SER A 1 482 ? -21.454 -0.992 19.558 1.00 98.62 482 SER A CA 1
ATOM 3677 C C . SER A 1 482 ? -20.765 -2.081 20.395 1.00 98.62 482 SER A C 1
ATOM 3679 O O . SER A 1 482 ? -20.243 -3.066 19.874 1.00 98.62 482 SER A O 1
ATOM 3681 N N . ASN A 1 483 ? -20.744 -1.877 21.712 1.00 98.75 483 ASN A N 1
ATOM 3682 C CA . ASN A 1 483 ? -20.178 -2.793 22.704 1.00 98.75 483 ASN A CA 1
ATOM 3683 C C . ASN A 1 483 ? -21.200 -3.050 23.836 1.00 98.75 483 ASN A C 1
ATOM 3685 O O . ASN A 1 483 ? -22.384 -2.733 23.723 1.00 98.75 483 ASN A O 1
ATOM 3689 N N . GLN A 1 484 ? -20.771 -3.676 24.935 1.00 98.31 484 GLN A N 1
ATOM 3690 C CA . GLN A 1 484 ? -21.616 -4.006 26.091 1.00 98.31 484 GLN A CA 1
ATOM 3691 C C . GLN A 1 484 ? -21.178 -3.234 27.350 1.00 98.31 484 GLN A C 1
ATOM 3693 O O . GLN A 1 484 ? -21.342 -3.713 28.472 1.00 98.31 484 GLN A O 1
ATOM 3698 N N . LEU A 1 485 ? -20.601 -2.038 27.178 1.00 98.50 485 LEU A N 1
ATOM 3699 C CA . LEU A 1 485 ? -20.051 -1.241 28.275 1.00 98.50 485 LEU A CA 1
ATOM 3700 C C . LEU A 1 485 ? -21.173 -0.717 29.180 1.00 98.50 485 LEU A C 1
ATOM 3702 O O . LEU A 1 485 ? -22.043 0.030 28.735 1.00 98.50 485 LEU A O 1
ATOM 3706 N N . THR A 1 486 ? -21.118 -1.054 30.470 1.00 97.50 486 THR A N 1
ATOM 3707 C CA . THR A 1 486 ? -22.046 -0.538 31.500 1.00 97.50 486 THR A CA 1
ATOM 3708 C C . THR A 1 486 ? -21.519 0.713 32.215 1.00 97.50 486 THR A C 1
ATOM 3710 O O . THR A 1 486 ? -22.262 1.435 32.885 1.00 97.50 486 THR A O 1
ATOM 3713 N N . SER A 1 487 ? -20.215 0.969 32.101 1.00 97.31 487 SER A N 1
ATOM 3714 C CA . SER A 1 487 ? -19.518 2.147 32.624 1.00 97.31 487 SER A CA 1
ATOM 3715 C C . SER A 1 487 ? -18.199 2.364 31.888 1.00 97.31 487 SER A C 1
ATOM 3717 O O . SER A 1 487 ? -17.588 1.403 31.421 1.00 97.31 487 SER A O 1
ATOM 3719 N N . LEU A 1 488 ? -17.727 3.610 31.864 1.00 98.12 488 LEU A N 1
ATOM 3720 C CA . LEU A 1 488 ? -16.382 3.966 31.412 1.00 98.12 488 LEU A CA 1
ATOM 3721 C C . LEU A 1 488 ? -15.450 4.178 32.622 1.00 98.12 488 LEU A C 1
ATOM 3723 O O . LEU A 1 488 ? -15.938 4.581 33.681 1.00 98.12 488 LEU A O 1
ATOM 3727 N N . PRO A 1 489 ? -14.137 3.917 32.481 1.00 97.25 489 PRO A N 1
ATOM 3728 C CA . PRO A 1 489 ? -13.117 4.385 33.420 1.00 97.25 489 PRO A CA 1
ATOM 3729 C C . PRO A 1 489 ? -12.939 5.911 33.322 1.00 97.25 489 PRO A C 1
ATOM 3731 O O . PRO A 1 489 ? -13.519 6.558 32.446 1.00 97.25 489 PRO A O 1
ATOM 3734 N N . ASP A 1 490 ? -12.091 6.475 34.184 1.00 97.19 490 ASP A N 1
ATOM 3735 C CA . ASP A 1 490 ? -11.668 7.873 34.076 1.00 97.19 490 ASP A CA 1
ATOM 3736 C C . ASP A 1 490 ? -11.036 8.146 32.699 1.00 97.19 490 ASP A C 1
ATOM 3738 O O . ASP A 1 490 ? -10.221 7.365 32.194 1.00 97.19 490 ASP A O 1
ATOM 3742 N N . LEU A 1 491 ? -11.438 9.257 32.081 1.00 97.81 491 LEU A N 1
ATOM 3743 C CA . LEU A 1 491 ? -10.988 9.652 30.749 1.00 97.81 491 LEU A CA 1
ATOM 3744 C C . LEU A 1 491 ? -9.604 10.309 30.812 1.00 97.81 491 LEU A C 1
ATOM 3746 O O . LEU A 1 491 ? -9.260 10.990 31.779 1.00 97.81 491 LEU A O 1
ATOM 3750 N N . SER A 1 492 ? -8.806 10.143 29.757 1.00 95.50 492 SER A N 1
ATOM 3751 C CA . SER A 1 492 ? -7.516 10.825 29.652 1.00 95.50 492 SER A CA 1
ATOM 3752 C C . SER A 1 492 ? -7.719 12.349 29.564 1.00 95.50 492 SER A C 1
ATOM 3754 O O . SER A 1 492 ? -8.588 12.821 28.828 1.00 95.50 492 SER A O 1
ATOM 3756 N N . PRO A 1 493 ? -6.901 13.166 30.256 1.00 94.81 493 PRO A N 1
ATOM 3757 C CA . PRO A 1 493 ? -7.057 14.625 30.240 1.00 94.81 493 PRO A CA 1
ATOM 3758 C C . PRO A 1 493 ? -6.788 15.244 28.857 1.00 94.81 493 PRO A C 1
ATOM 3760 O O . PRO A 1 493 ? -7.217 16.365 28.596 1.00 94.81 493 PRO A O 1
ATOM 3763 N N . GLY A 1 494 ? -6.084 14.517 27.980 1.00 95.62 494 GLY A N 1
ATOM 3764 C CA . GLY A 1 494 ? -5.824 14.884 26.587 1.00 95.62 494 GLY A CA 1
ATOM 3765 C C . GLY A 1 494 ? -6.812 14.310 25.565 1.00 95.62 494 GLY A C 1
ATOM 3766 O O . GLY A 1 494 ? -6.533 14.415 24.372 1.00 95.62 494 GLY A O 1
ATOM 3767 N N . LEU A 1 495 ? -7.924 13.688 25.983 1.00 98.31 495 LEU A N 1
ATOM 3768 C CA . LEU A 1 495 ? -8.893 13.112 25.045 1.00 98.31 495 LEU A CA 1
ATOM 3769 C C . LEU A 1 495 ? -9.601 14.213 24.241 1.00 98.31 495 LEU A C 1
ATOM 3771 O O . LEU A 1 495 ? -10.234 15.102 24.809 1.00 98.31 495 LEU A O 1
ATOM 3775 N N . LEU A 1 496 ? -9.531 14.115 22.913 1.00 98.38 496 LEU A N 1
ATOM 3776 C CA . LEU A 1 496 ? -10.160 15.041 21.965 1.00 98.38 496 LEU A CA 1
ATOM 3777 C C . LEU A 1 496 ? -11.438 14.455 21.352 1.00 98.38 496 LEU A C 1
ATOM 3779 O O . LEU A 1 496 ? -12.349 15.196 20.982 1.00 98.38 496 LEU A O 1
ATOM 3783 N N . THR A 1 497 ? -11.516 13.126 21.241 1.00 98.56 497 THR A N 1
ATOM 3784 C CA . THR A 1 497 ? -12.649 12.414 20.632 1.00 98.56 497 THR A CA 1
ATOM 3785 C C . THR A 1 497 ? -13.053 11.202 21.468 1.00 98.56 497 THR A C 1
ATOM 3787 O O . THR A 1 497 ? -12.198 10.402 21.854 1.00 98.56 497 THR A O 1
ATOM 3790 N N . LEU A 1 498 ? -14.354 11.089 21.747 1.00 98.62 498 LEU A N 1
ATOM 3791 C CA . LEU A 1 498 ? -14.960 9.986 22.490 1.00 98.62 498 LEU A CA 1
ATOM 3792 C C . LEU A 1 498 ? -16.222 9.493 21.773 1.00 98.62 498 LEU A C 1
ATOM 3794 O O . LEU A 1 498 ? -17.234 10.200 21.738 1.00 98.62 498 LEU A O 1
ATOM 3798 N N . PHE A 1 499 ? -16.168 8.275 21.244 1.00 98.75 499 PHE A N 1
ATOM 3799 C CA . PHE A 1 499 ? -17.308 7.581 20.649 1.00 98.75 499 PHE A CA 1
ATOM 3800 C C . PHE A 1 499 ? -17.600 6.313 21.466 1.00 98.75 499 PHE A C 1
ATOM 3802 O O . PHE A 1 499 ? -16.741 5.445 21.627 1.00 98.75 499 PHE A O 1
ATOM 3809 N N . VAL A 1 500 ? -18.780 6.283 22.092 1.00 98.44 500 VAL A N 1
ATOM 3810 C CA . VAL A 1 500 ? -19.275 5.215 22.984 1.00 98.44 500 VAL A CA 1
ATOM 3811 C C . VAL A 1 500 ? -20.771 4.937 22.766 1.00 98.44 500 VAL A C 1
ATOM 3813 O O . VAL A 1 500 ? -21.499 4.530 23.675 1.00 98.44 500 VAL A O 1
ATOM 3816 N N . SER A 1 501 ? -21.260 5.195 21.558 1.00 98.56 501 SER A N 1
ATOM 3817 C CA . SER A 1 501 ? -22.636 4.948 21.131 1.00 98.56 501 SER A CA 1
ATOM 3818 C C . SER A 1 501 ? -22.984 3.455 21.146 1.00 98.56 501 SER A C 1
ATOM 3820 O O . SER A 1 501 ? -22.094 2.607 21.134 1.00 98.56 501 SER A O 1
ATOM 3822 N N . CYS A 1 502 ? -24.271 3.108 21.156 1.00 98.56 502 CYS A N 1
ATOM 3823 C CA . CYS A 1 502 ? -24.751 1.721 21.101 1.00 98.56 502 CYS A CA 1
ATOM 3824 C C . CYS A 1 502 ? -24.129 0.847 22.211 1.00 98.56 502 CYS A C 1
ATOM 3826 O O . CYS A 1 502 ? -23.502 -0.178 21.948 1.00 98.56 502 CYS A O 1
ATOM 3828 N N . ASN A 1 503 ? -24.255 1.300 23.459 1.00 98.69 503 ASN A N 1
ATOM 3829 C CA . ASN A 1 503 ? -23.713 0.655 24.658 1.00 98.69 503 ASN A CA 1
ATOM 3830 C C . ASN A 1 503 ? -24.782 0.625 25.775 1.00 98.69 503 ASN A C 1
ATOM 3832 O O . ASN A 1 503 ? -25.960 0.906 25.551 1.00 98.69 503 ASN A O 1
ATOM 3836 N N . GLN A 1 504 ? -24.400 0.243 26.996 1.00 98.12 504 GLN A N 1
ATOM 3837 C CA . GLN A 1 504 ? -25.301 0.114 28.151 1.00 98.12 504 GLN A CA 1
ATOM 3838 C C . GLN A 1 504 ? -24.963 1.137 29.253 1.00 98.12 504 GLN A C 1
ATOM 3840 O O . GLN A 1 504 ? -25.184 0.889 30.441 1.00 98.12 504 GLN A O 1
ATOM 3845 N N . LEU A 1 505 ? -24.405 2.295 28.879 1.00 98.25 505 LEU A N 1
ATOM 3846 C CA . LEU A 1 505 ? -23.956 3.318 29.822 1.00 98.25 505 LEU A CA 1
ATOM 3847 C C . LEU A 1 505 ? -25.152 4.027 30.464 1.00 98.25 505 LEU A C 1
ATOM 3849 O O . LEU A 1 505 ? -25.997 4.591 29.774 1.00 98.25 505 LEU A O 1
ATOM 3853 N N . ILE A 1 506 ? -25.183 4.049 31.799 1.00 97.12 506 ILE A N 1
ATOM 3854 C CA . ILE A 1 506 ? -26.207 4.755 32.598 1.00 97.12 506 ILE A CA 1
ATOM 3855 C C . ILE A 1 506 ? -25.779 6.204 32.913 1.00 97.12 506 ILE A C 1
ATOM 3857 O O . ILE A 1 506 ? -26.606 7.082 33.154 1.00 97.12 506 ILE A O 1
ATOM 3861 N N . ARG A 1 507 ? -24.466 6.464 32.917 1.00 96.88 507 ARG A N 1
ATOM 3862 C CA . ARG A 1 507 ? -23.845 7.785 33.096 1.00 96.88 507 ARG A CA 1
ATOM 3863 C C . ARG A 1 507 ? -22.503 7.833 32.366 1.00 96.88 507 ARG A C 1
ATOM 3865 O O . ARG A 1 507 ? -21.880 6.789 32.168 1.00 96.88 507 ARG A O 1
ATOM 3872 N N . LEU A 1 508 ? -22.046 9.040 32.043 1.00 97.69 508 LEU A N 1
ATOM 3873 C CA . LEU A 1 508 ? -20.669 9.308 31.624 1.00 97.69 508 LEU A CA 1
ATOM 3874 C C . LEU A 1 508 ? -19.834 9.787 32.835 1.00 97.69 508 LEU A C 1
ATOM 3876 O O . LEU A 1 508 ? -20.409 10.390 33.746 1.00 97.69 508 LEU A O 1
ATOM 3880 N N . PRO A 1 509 ? -18.514 9.523 32.868 1.00 96.94 509 PRO A N 1
ATOM 3881 C CA . PRO A 1 509 ? -17.582 10.143 33.816 1.00 96.94 509 PRO A CA 1
ATOM 3882 C C . PRO A 1 509 ? -17.399 11.642 33.509 1.00 96.94 509 PRO A C 1
ATOM 3884 O O . PRO A 1 509 ? -17.991 12.168 32.564 1.00 96.94 509 PRO A O 1
ATOM 3887 N N . GLU A 1 510 ? -16.575 12.344 34.292 1.00 97.06 510 GLU A N 1
ATOM 3888 C CA . GLU A 1 510 ? -16.208 13.732 33.986 1.00 97.06 510 GLU A CA 1
ATOM 3889 C C . GLU A 1 510 ? -15.531 13.824 32.607 1.00 97.06 510 GLU A C 1
ATOM 3891 O O . GLU A 1 510 ? -14.638 13.040 32.279 1.00 97.06 510 GLU A O 1
ATOM 3896 N N . LEU A 1 511 ? -15.989 14.767 31.778 1.00 97.88 511 LEU A N 1
ATOM 3897 C CA . LEU A 1 511 ? -15.485 14.955 30.421 1.00 97.88 511 LEU A CA 1
ATOM 3898 C C . LEU A 1 511 ? -14.252 15.871 30.449 1.00 97.88 511 LEU A C 1
ATOM 3900 O O . LEU A 1 511 ? -14.322 16.951 31.040 1.00 97.88 511 LEU A O 1
ATOM 3904 N N . PRO A 1 512 ? -13.137 15.499 29.796 1.00 97.06 512 PRO A N 1
ATOM 3905 C CA . PRO A 1 512 ? -11.927 16.306 29.825 1.00 97.06 512 PRO A CA 1
ATOM 3906 C C . PRO A 1 512 ? -12.145 17.648 29.106 1.00 97.06 512 PRO A C 1
ATOM 3908 O O . PRO A 1 512 ? -12.839 17.703 28.088 1.00 97.06 512 PRO A O 1
ATOM 3911 N N . PRO A 1 513 ? -11.529 18.747 29.581 1.00 95.38 513 PRO A N 1
ATOM 3912 C CA . PRO A 1 513 ? -11.806 20.096 29.080 1.00 95.38 513 PRO A CA 1
ATOM 3913 C C . PRO A 1 513 ? -11.408 20.313 27.610 1.00 95.38 513 PRO A C 1
ATOM 3915 O O . PRO A 1 513 ? -11.887 21.259 26.987 1.00 95.38 513 PRO A O 1
ATOM 3918 N N . GLY A 1 514 ? -10.542 19.454 27.060 1.00 95.81 514 GLY A N 1
ATOM 3919 C CA . GLY A 1 514 ? -10.121 19.464 25.657 1.00 95.81 514 GLY A CA 1
ATOM 3920 C C . GLY A 1 514 ? -11.005 18.657 24.697 1.00 95.81 514 GLY A C 1
ATOM 3921 O O . GLY A 1 514 ? -10.688 18.613 23.512 1.00 95.81 514 GLY A O 1
ATOM 3922 N N . LEU A 1 515 ? -12.082 18.015 25.167 1.00 98.06 515 LEU A N 1
ATOM 3923 C CA . LEU A 1 515 ? -12.918 17.159 24.321 1.00 98.06 515 LEU A CA 1
ATOM 3924 C C . LEU A 1 515 ? -13.641 17.981 23.240 1.00 98.06 515 LEU A C 1
ATOM 3926 O O . LEU A 1 515 ? -14.445 18.860 23.550 1.00 98.06 515 LEU A O 1
ATOM 3930 N N . GLU A 1 516 ? -13.390 17.663 21.969 1.00 97.81 516 GLU A N 1
ATOM 3931 C CA . GLU A 1 516 ? -13.996 18.344 20.819 1.00 97.81 516 GLU A CA 1
ATOM 3932 C C . GLU A 1 516 ? -15.201 17.593 20.240 1.00 97.81 516 GLU A C 1
ATOM 3934 O O . GLU A 1 516 ? -16.119 18.227 19.709 1.00 97.81 516 GLU A O 1
ATOM 3939 N N . LYS A 1 517 ? -15.216 16.254 20.327 1.00 98.44 517 LYS A N 1
ATOM 3940 C CA . LYS A 1 517 ? -16.299 15.412 19.789 1.00 98.44 517 LYS A CA 1
ATOM 3941 C C . LYS A 1 517 ? -16.738 14.344 20.785 1.00 98.44 517 LYS A C 1
ATOM 3943 O O . LYS A 1 517 ? -15.909 13.574 21.271 1.00 98.44 517 LYS A O 1
ATOM 3948 N N . LEU A 1 518 ? -18.047 14.264 21.013 1.00 98.31 518 LEU A N 1
ATOM 3949 C CA . LEU A 1 518 ? -18.698 13.259 21.848 1.00 98.31 518 LEU A CA 1
ATOM 3950 C C . LEU A 1 518 ? -19.889 12.638 21.109 1.00 98.31 518 LEU A C 1
ATOM 3952 O O . LEU A 1 518 ? -20.851 13.340 20.787 1.00 98.31 518 LEU A O 1
ATOM 3956 N N . ALA A 1 519 ? -19.851 11.321 20.904 1.00 98.38 519 ALA A N 1
ATOM 3957 C CA . ALA A 1 519 ? -21.012 10.530 20.501 1.00 98.38 519 ALA A CA 1
ATOM 3958 C C . ALA A 1 519 ? -21.307 9.466 21.566 1.00 98.38 519 ALA A C 1
ATOM 3960 O O . ALA A 1 519 ? -20.490 8.585 21.825 1.00 98.38 519 ALA A O 1
ATOM 3961 N N . ALA A 1 520 ? -22.477 9.566 22.193 1.00 97.81 520 ALA A N 1
ATOM 3962 C CA . ALA A 1 520 ? -22.974 8.636 23.206 1.00 97.81 520 ALA A CA 1
ATOM 3963 C C . ALA A 1 520 ? -24.441 8.269 22.916 1.00 97.81 520 ALA A C 1
ATOM 3965 O O . ALA A 1 520 ? -25.299 8.254 23.802 1.00 97.81 520 ALA A O 1
ATOM 3966 N N . ASN A 1 521 ? -24.741 8.036 21.637 1.00 98.06 521 ASN A N 1
ATOM 3967 C CA . ASN A 1 521 ? -26.080 7.694 21.161 1.00 98.06 521 ASN A CA 1
ATOM 3968 C C . ASN A 1 521 ? -26.486 6.299 21.646 1.00 98.06 521 ASN A C 1
ATOM 3970 O O . ASN A 1 521 ? -25.614 5.484 21.932 1.00 98.06 521 ASN A O 1
ATOM 3974 N N . GLU A 1 522 ? -27.781 5.993 21.688 1.00 98.19 522 GLU A N 1
ATOM 3975 C CA . GLU A 1 522 ? -28.285 4.620 21.879 1.00 98.19 522 GLU A CA 1
ATOM 3976 C C . GLU A 1 522 ? -27.673 3.956 23.127 1.00 98.19 522 GLU A C 1
ATOM 3978 O O . GLU A 1 522 ? -26.998 2.929 23.074 1.00 98.19 522 GLU A O 1
ATOM 3983 N N . ASN A 1 523 ? -27.865 4.626 24.263 1.00 98.50 523 ASN A N 1
ATOM 3984 C CA . ASN A 1 523 ? -27.380 4.235 25.584 1.00 98.50 523 ASN A CA 1
ATOM 3985 C C . ASN A 1 523 ? -28.528 4.349 26.612 1.00 98.50 523 ASN A C 1
ATOM 3987 O O . ASN A 1 523 ? -29.700 4.506 26.263 1.00 98.50 523 ASN A O 1
ATOM 3991 N N . GLN A 1 524 ? -28.216 4.238 27.904 1.00 97.81 524 GLN A N 1
ATOM 3992 C CA . GLN A 1 524 ? -29.185 4.325 29.004 1.00 97.81 524 GLN A CA 1
ATOM 3993 C C . GLN A 1 524 ? -28.950 5.573 29.874 1.00 97.81 524 GLN A C 1
ATOM 3995 O O . GLN A 1 524 ? -29.274 5.573 31.063 1.00 97.81 524 GLN A O 1
ATOM 4000 N N . LEU A 1 525 ? -28.370 6.637 29.302 1.00 97.81 525 LEU A N 1
ATOM 4001 C CA . LEU A 1 525 ? -27.979 7.835 30.045 1.00 97.81 525 LEU A CA 1
ATOM 4002 C C . LEU A 1 525 ? -29.214 8.546 30.605 1.00 97.81 525 LEU A C 1
ATOM 4004 O O . LEU A 1 525 ? -30.084 8.967 29.845 1.00 97.81 525 LEU A O 1
ATOM 4008 N N . THR A 1 526 ? -29.271 8.718 31.926 1.00 95.88 526 THR A N 1
ATOM 4009 C CA . THR A 1 526 ? -30.350 9.457 32.615 1.00 95.88 526 THR A CA 1
ATOM 4010 C C . THR A 1 526 ? -30.018 10.935 32.835 1.00 95.88 526 THR A C 1
ATOM 4012 O O . THR A 1 526 ? -30.911 11.773 32.981 1.00 95.88 526 THR A O 1
ATOM 4015 N N . SER A 1 527 ? -28.725 11.266 32.829 1.00 94.75 527 SER A N 1
ATOM 4016 C CA . SER A 1 527 ? -28.175 12.618 32.954 1.00 94.75 527 SER A CA 1
ATOM 4017 C C . SER A 1 527 ? -26.804 12.707 32.280 1.00 94.75 527 SER A C 1
ATOM 4019 O O . SER A 1 527 ? -26.154 11.683 32.059 1.00 94.75 527 SER A O 1
ATOM 4021 N N . LEU A 1 528 ? -26.341 13.929 32.015 1.00 95.19 528 LEU A N 1
ATOM 4022 C CA . LEU A 1 528 ? -25.008 14.211 31.479 1.00 95.19 528 LEU A CA 1
ATOM 4023 C C . LEU A 1 528 ? -24.156 14.982 32.504 1.00 95.19 528 LEU A C 1
ATOM 4025 O O . LEU A 1 528 ? -24.708 15.784 33.262 1.00 95.19 528 LEU A O 1
ATOM 4029 N N . PRO A 1 529 ? -22.824 14.791 32.507 1.00 95.38 529 PRO A N 1
ATOM 4030 C CA . PRO A 1 529 ? -21.888 15.690 33.181 1.00 95.38 529 PRO A CA 1
ATOM 4031 C C . PRO A 1 529 ? -21.869 17.075 32.505 1.00 95.38 529 PRO A C 1
ATOM 4033 O O . PRO A 1 529 ? -22.507 17.298 31.474 1.00 95.38 529 PRO A O 1
ATOM 4036 N N . MET A 1 530 ? -21.105 18.018 33.066 1.00 94.88 530 MET A N 1
ATOM 4037 C CA . MET A 1 530 ? -20.859 19.307 32.414 1.00 94.88 530 MET A CA 1
ATOM 4038 C C . MET A 1 530 ? -20.180 19.094 31.051 1.00 94.88 530 MET A C 1
ATOM 4040 O O . MET A 1 530 ? -19.192 18.369 30.954 1.00 94.88 530 MET A O 1
ATOM 4044 N N . LEU A 1 531 ? -20.708 19.730 30.002 1.00 95.94 531 LEU A N 1
ATOM 4045 C CA . LEU A 1 531 ? -20.124 19.666 28.663 1.00 95.94 531 LEU A CA 1
ATOM 4046 C C . LEU A 1 531 ? -18.923 20.631 28.563 1.00 95.94 531 LEU A C 1
ATOM 4048 O O . LEU A 1 531 ? -19.067 21.800 28.932 1.00 95.94 531 LEU A O 1
ATOM 4052 N N . PRO A 1 532 ? -17.756 20.188 28.057 1.00 95.50 532 PRO A N 1
ATOM 4053 C CA . PRO A 1 532 ? -16.588 21.047 27.871 1.00 95.50 532 PRO A CA 1
ATOM 4054 C C . PRO A 1 532 ? -16.859 22.225 26.930 1.00 95.50 532 PRO A C 1
ATOM 4056 O O . PRO A 1 532 ? -17.487 22.070 25.886 1.00 95.50 532 PRO A O 1
ATOM 4059 N N . SER A 1 533 ? -16.327 23.406 27.249 1.00 93.44 533 SER A N 1
ATOM 4060 C CA . SER A 1 533 ? -16.541 24.628 26.452 1.00 93.44 533 SER A CA 1
ATOM 4061 C C . SER A 1 533 ? -15.934 24.580 25.040 1.00 93.44 533 SER A C 1
ATOM 4063 O O . SER A 1 533 ? -16.299 25.394 24.191 1.00 93.44 533 SER A O 1
ATOM 4065 N N . GLY A 1 534 ? -15.016 23.641 24.784 1.00 93.31 534 GLY A N 1
ATOM 4066 C CA . GLY A 1 534 ? -14.413 23.380 23.474 1.00 93.31 534 GLY A CA 1
ATOM 4067 C C . GLY A 1 534 ? -15.166 22.377 22.589 1.00 93.31 534 GLY A C 1
ATOM 4068 O O . GLY A 1 534 ? -14.728 22.153 21.462 1.00 93.31 534 GLY A O 1
ATOM 4069 N N . LEU A 1 535 ? -16.263 21.783 23.071 1.00 96.69 535 LEU A N 1
ATOM 4070 C CA . LEU A 1 535 ? -17.005 20.737 22.362 1.00 96.69 535 LEU A CA 1
ATOM 4071 C C . LEU A 1 535 ? -17.722 21.305 21.123 1.00 96.69 535 LEU A C 1
ATOM 4073 O O . LEU A 1 535 ? -18.564 22.194 21.247 1.00 96.69 535 LEU A O 1
ATOM 4077 N N . LYS A 1 536 ? -17.400 20.763 19.942 1.00 96.31 536 LYS A N 1
ATOM 4078 C CA . LYS A 1 536 ? -17.942 21.170 18.629 1.00 96.31 536 LYS A CA 1
ATOM 4079 C C . LYS A 1 536 ? -19.025 20.224 18.124 1.00 96.31 536 LYS A C 1
ATOM 4081 O O . LYS A 1 536 ? -19.970 20.650 17.472 1.00 96.31 536 LYS A O 1
ATOM 4086 N N . TRP A 1 537 ? -18.905 18.936 18.440 1.00 97.31 537 TRP A N 1
ATOM 4087 C CA . TRP A 1 537 ? -19.863 17.905 18.045 1.00 97.31 537 TRP A CA 1
ATOM 4088 C C . TRP A 1 537 ? -20.345 17.161 19.286 1.00 97.31 537 TRP A C 1
ATOM 4090 O O . TRP A 1 537 ? -19.549 16.518 19.974 1.00 97.31 537 TRP A O 1
ATOM 4100 N N . PHE A 1 538 ? -21.652 17.192 19.536 1.00 97.06 538 PHE A N 1
ATOM 4101 C CA . PHE A 1 538 ? -22.292 16.421 20.595 1.00 97.06 538 PHE A CA 1
ATOM 4102 C C . PHE A 1 538 ? -23.528 15.680 20.081 1.00 97.06 538 PHE A C 1
ATOM 4104 O O . PHE A 1 538 ? -24.473 16.303 19.603 1.00 97.06 538 PHE A O 1
ATOM 4111 N N . THR A 1 539 ? -23.551 14.353 20.220 1.00 96.94 539 THR A N 1
ATOM 4112 C CA . THR A 1 539 ? -24.760 13.556 19.976 1.00 96.94 539 THR A CA 1
ATOM 4113 C C . THR A 1 539 ? -25.018 12.575 21.121 1.00 96.94 539 THR A C 1
ATOM 4115 O O . THR A 1 539 ? -24.126 11.805 21.488 1.00 96.94 539 THR A O 1
ATOM 4118 N N . ALA A 1 540 ? -26.236 12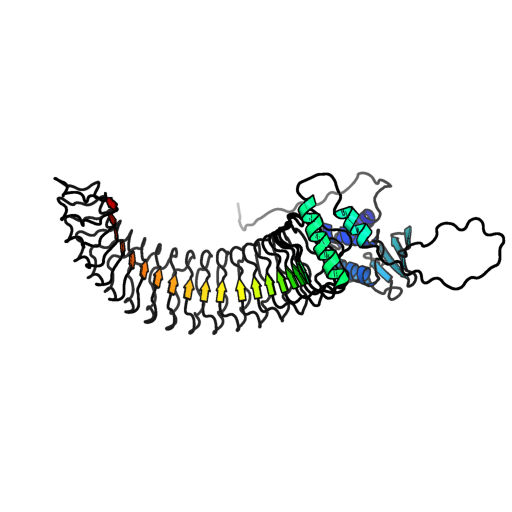.584 21.663 1.00 96.88 540 ALA A N 1
ATOM 4119 C CA . ALA A 1 540 ? -26.728 11.656 22.687 1.00 96.88 540 ALA A CA 1
ATOM 4120 C C . ALA A 1 540 ? -28.190 11.236 22.428 1.00 96.88 540 ALA A C 1
ATOM 4122 O O . ALA A 1 540 ? -28.985 11.070 23.362 1.00 96.88 540 ALA A O 1
ATOM 4123 N N . ARG A 1 541 ? -28.564 11.069 21.155 1.00 97.38 541 ARG A N 1
ATOM 4124 C CA . ARG A 1 541 ? -29.902 10.598 20.758 1.00 97.38 541 ARG A CA 1
ATOM 4125 C C . ARG A 1 541 ? -30.200 9.188 21.276 1.00 97.38 541 ARG A C 1
ATOM 4127 O O . ARG A 1 541 ? -29.273 8.410 21.493 1.00 97.38 541 ARG A O 1
ATOM 4134 N N . HIS A 1 542 ? -31.479 8.849 21.439 1.00 97.56 542 HIS A N 1
ATOM 4135 C CA . HIS A 1 542 ? -31.943 7.568 22.000 1.00 97.56 542 HIS A CA 1
ATOM 4136 C C . HIS A 1 542 ? -31.304 7.253 23.365 1.00 97.56 542 HIS A C 1
A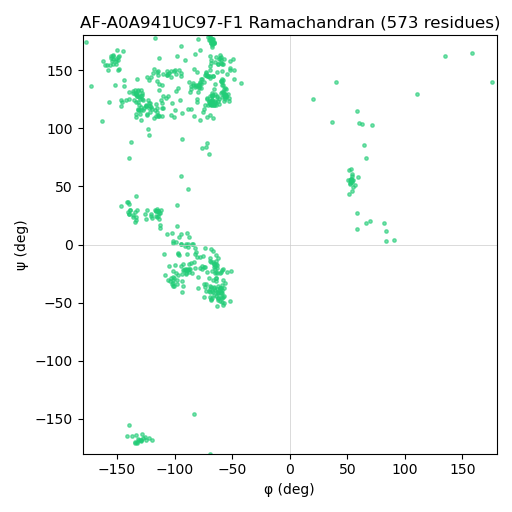TOM 4138 O O . HIS A 1 542 ? -30.546 6.297 23.523 1.00 97.56 542 HIS A O 1
ATOM 4144 N N . ASN A 1 543 ? -31.615 8.085 24.356 1.00 98.06 543 ASN A N 1
ATOM 4145 C CA . ASN A 1 543 ? -31.211 7.917 25.752 1.00 98.06 543 ASN A CA 1
ATOM 4146 C C . ASN A 1 543 ? -32.421 8.171 26.679 1.00 98.06 543 ASN A C 1
ATOM 4148 O O . ASN A 1 543 ? -33.568 8.261 26.233 1.00 98.06 543 ASN A O 1
ATOM 4152 N N . GLN A 1 544 ? -32.190 8.257 27.989 1.00 97.19 544 GLN A N 1
ATOM 4153 C CA . GLN A 1 544 ? -33.218 8.488 29.011 1.00 97.19 544 GLN A CA 1
ATOM 4154 C C . GLN A 1 544 ? -33.053 9.864 29.683 1.00 97.19 544 GLN A C 1
ATOM 4156 O O . GLN A 1 544 ? -33.431 10.048 30.840 1.00 97.19 544 GLN A O 1
ATOM 4161 N N . LEU A 1 545 ? -32.471 10.838 28.971 1.00 96.44 545 LEU A N 1
ATOM 4162 C CA . LEU A 1 545 ? -32.173 12.163 29.513 1.00 96.44 545 LEU A CA 1
ATOM 4163 C C . LEU A 1 545 ? -33.470 12.923 29.798 1.00 96.44 545 LEU A C 1
ATOM 4165 O O . LEU A 1 545 ? -34.311 13.077 28.915 1.00 96.44 545 LEU A O 1
ATOM 4169 N N . THR A 1 546 ? -33.607 13.430 31.023 1.00 94.25 546 THR A N 1
ATOM 4170 C CA . THR A 1 546 ? -34.756 14.251 31.459 1.00 94.25 546 THR A CA 1
ATOM 4171 C C . THR A 1 546 ? -34.504 15.753 31.309 1.00 94.25 546 THR A C 1
ATOM 4173 O O . THR A 1 546 ? -35.433 16.544 31.151 1.00 94.25 546 THR A O 1
ATOM 4176 N N . SER A 1 547 ? -33.233 16.151 31.326 1.00 93.06 547 SER A N 1
ATOM 4177 C CA . SER A 1 547 ? -32.756 17.513 31.102 1.00 93.06 547 SER A CA 1
ATOM 4178 C C . SER A 1 547 ? -31.360 17.485 30.471 1.00 93.06 547 SER A C 1
ATOM 4180 O O . SER A 1 547 ? -30.709 16.438 30.423 1.00 93.06 547 SER A O 1
ATOM 4182 N N . LEU A 1 548 ? -30.906 18.637 29.974 1.00 93.06 548 LEU A N 1
ATOM 4183 C CA . LEU A 1 548 ? -29.560 18.827 29.438 1.00 93.06 548 LEU A CA 1
ATOM 4184 C C . LEU A 1 548 ? -28.813 19.896 30.252 1.00 93.06 548 LEU A C 1
ATOM 4186 O O . LEU A 1 548 ? -29.443 20.852 30.715 1.00 93.06 548 LEU A O 1
ATOM 4190 N N . PRO A 1 549 ? -27.482 19.776 30.403 1.00 92.44 549 PRO A N 1
ATOM 4191 C CA . PRO A 1 549 ? -26.640 20.859 30.899 1.00 92.44 549 PRO A CA 1
ATOM 4192 C C . PRO A 1 549 ? -26.615 22.032 29.902 1.00 92.44 549 PRO A C 1
ATOM 4194 O O . PRO A 1 549 ? -27.118 21.936 28.781 1.00 92.44 549 PRO A O 1
ATOM 4197 N N . ALA A 1 550 ? -25.996 23.147 30.300 1.00 92.31 550 ALA A N 1
ATOM 4198 C CA . ALA A 1 550 ? -25.748 24.259 29.387 1.00 92.31 550 ALA A CA 1
ATOM 4199 C C . ALA A 1 550 ? -24.916 23.793 28.177 1.00 92.31 550 ALA A C 1
ATOM 4201 O O . ALA A 1 550 ? -23.892 23.127 28.343 1.00 92.31 550 ALA A O 1
ATOM 4202 N N . LEU A 1 551 ? -25.361 24.145 26.968 1.00 93.44 551 LEU A N 1
ATOM 4203 C CA . LEU A 1 551 ? -24.664 23.791 25.735 1.00 93.44 551 LEU A CA 1
ATOM 4204 C C . LEU A 1 551 ? -23.459 24.730 25.510 1.00 93.44 551 LEU A C 1
ATOM 4206 O O . LEU A 1 551 ? -23.599 25.944 25.680 1.00 93.44 551 LEU A O 1
ATOM 4210 N N . PRO A 1 552 ? -22.284 24.203 25.120 1.00 92.81 552 PRO A N 1
ATOM 4211 C CA . PRO A 1 552 ? -21.116 25.007 24.762 1.00 92.81 552 PRO A CA 1
ATOM 4212 C C . PRO A 1 552 ? -21.397 25.947 23.588 1.00 92.81 552 PRO A C 1
ATOM 4214 O O . PRO A 1 552 ? -22.040 25.558 22.621 1.00 92.81 552 PRO A O 1
ATOM 4217 N N . SER A 1 553 ? -20.874 27.175 23.624 1.00 90.88 553 SER A N 1
ATOM 4218 C CA . SER A 1 553 ? -21.168 28.184 22.592 1.00 90.88 553 SER A CA 1
ATOM 4219 C C . SER A 1 553 ? -20.565 27.889 21.212 1.00 90.88 553 SER A C 1
ATOM 4221 O O . SER A 1 553 ? -20.947 28.553 20.260 1.00 90.88 553 SER A O 1
ATOM 4223 N N . ARG A 1 554 ? -19.616 26.945 21.130 1.00 91.56 554 ARG A N 1
ATOM 4224 C CA . ARG A 1 554 ? -18.896 26.513 19.915 1.00 91.56 554 ARG A CA 1
ATOM 4225 C C . ARG A 1 554 ? -19.473 25.239 19.285 1.00 91.56 554 ARG A C 1
ATOM 4227 O O . ARG A 1 554 ? -18.771 24.523 18.575 1.00 91.56 554 ARG A O 1
ATOM 4234 N N . LEU A 1 555 ? -20.694 24.868 19.664 1.00 93.56 555 LEU A N 1
ATOM 4235 C CA . LEU A 1 555 ? -21.297 23.618 19.230 1.00 93.56 555 LEU A CA 1
ATOM 4236 C C . LEU A 1 555 ? -21.809 23.784 17.793 1.00 93.56 555 LEU A C 1
ATOM 4238 O O . LEU A 1 555 ? -22.810 24.451 17.572 1.00 93.56 555 LEU A O 1
ATOM 4242 N N . GLU A 1 556 ? -21.112 23.170 16.839 1.00 93.50 556 GLU A N 1
ATOM 4243 C CA . GLU A 1 556 ? -21.427 23.160 15.400 1.00 93.50 556 GLU A CA 1
ATOM 4244 C C . GLU A 1 556 ? -22.437 22.055 15.043 1.00 93.50 556 GLU A C 1
ATOM 4246 O O . GLU A 1 556 ? -23.126 22.116 14.026 1.00 93.50 556 GLU A O 1
ATOM 4251 N N . ARG A 1 557 ? -22.503 20.990 15.856 1.00 93.31 557 ARG A N 1
ATOM 4252 C CA . ARG A 1 557 ? -23.435 19.874 15.662 1.00 93.31 557 ARG A CA 1
ATOM 4253 C C . ARG A 1 557 ? -23.973 19.356 16.986 1.00 93.31 557 ARG A C 1
ATOM 4255 O O . ARG A 1 557 ? -23.211 18.918 17.847 1.00 93.31 557 ARG A O 1
ATOM 4262 N N . PHE A 1 558 ? -25.297 19.334 17.092 1.00 94.25 558 PHE A N 1
ATOM 4263 C CA . PHE A 1 558 ? -26.037 18.875 18.259 1.00 94.25 558 PHE A CA 1
ATOM 4264 C C . PHE A 1 558 ? -27.156 17.906 17.859 1.00 94.25 558 PHE A C 1
ATOM 4266 O O . PHE A 1 558 ? -27.916 18.192 16.938 1.00 94.25 558 PHE A O 1
ATOM 4273 N N . ASP A 1 559 ? -27.270 16.779 18.563 1.00 93.44 559 ASP A N 1
ATOM 4274 C CA . ASP A 1 559 ? -28.417 15.868 18.478 1.00 93.44 559 ASP A CA 1
ATOM 4275 C C . ASP A 1 559 ? -28.694 15.235 19.853 1.00 93.44 559 ASP A C 1
ATOM 4277 O O . ASP A 1 559 ? -27.833 14.576 20.441 1.00 93.44 559 ASP A O 1
ATOM 4281 N N . ALA A 1 560 ? -29.905 15.422 20.369 1.00 93.94 560 ALA A N 1
ATOM 4282 C CA . ALA A 1 560 ? -30.404 14.745 21.565 1.00 93.94 560 ALA A CA 1
ATOM 4283 C C . ALA A 1 560 ? -31.833 14.215 21.356 1.00 93.94 560 ALA A C 1
ATOM 4285 O O . ALA A 1 560 ? -32.604 14.109 22.315 1.00 93.94 560 ALA A O 1
ATOM 4286 N N . GLU A 1 561 ? -32.205 13.890 20.115 1.00 94.12 561 GLU A N 1
ATOM 4287 C CA . GLU A 1 561 ? -33.530 13.360 19.788 1.00 94.12 561 GLU A CA 1
ATOM 4288 C C . GLU A 1 561 ? -33.827 12.036 20.514 1.00 94.12 561 GLU A C 1
ATOM 4290 O O . GLU A 1 561 ? -32.937 11.339 21.004 1.00 94.12 561 GLU A O 1
ATOM 4295 N N . HIS A 1 562 ? -35.110 11.681 20.615 1.00 95.44 562 HIS A N 1
ATOM 4296 C CA . HIS A 1 562 ? -35.558 10.461 21.300 1.00 95.44 562 HIS A CA 1
ATOM 4297 C C . HIS A 1 562 ? -35.046 10.334 22.754 1.00 95.44 562 HIS A C 1
ATOM 4299 O O . HIS A 1 562 ? -34.591 9.276 23.185 1.00 95.44 562 HIS A O 1
ATOM 4305 N N . ASN A 1 563 ? -35.152 11.430 23.509 1.00 95.75 563 ASN A N 1
ATOM 4306 C CA . ASN A 1 563 ? -34.944 11.507 24.958 1.00 95.75 563 ASN A CA 1
ATOM 4307 C C . ASN A 1 563 ? -36.242 11.921 25.684 1.00 95.75 563 ASN A C 1
ATOM 4309 O O . ASN A 1 563 ? -37.259 12.201 25.050 1.00 95.75 563 ASN A O 1
ATOM 4313 N N . GLN A 1 564 ? -36.212 11.991 27.017 1.00 94.88 564 GLN A N 1
ATOM 4314 C CA . GLN A 1 564 ? -37.348 12.359 27.880 1.00 94.88 564 GLN A CA 1
ATOM 4315 C C . GLN A 1 564 ? -37.301 13.843 28.305 1.00 94.88 564 GLN A C 1
ATOM 4317 O O . GLN A 1 564 ? -37.673 14.198 29.424 1.00 94.88 564 GLN A O 1
ATOM 4322 N N . LEU A 1 565 ? -36.800 14.715 27.424 1.00 92.56 565 LEU A N 1
ATOM 4323 C CA . LEU A 1 565 ? -36.535 16.122 27.729 1.00 92.56 565 LEU A CA 1
ATOM 4324 C C . LEU A 1 565 ? -37.835 16.914 27.917 1.00 92.56 565 LEU A C 1
ATOM 4326 O O . LEU A 1 565 ? -38.656 17.002 27.006 1.00 92.56 565 LEU A O 1
ATOM 4330 N N . THR A 1 566 ? -37.993 17.556 29.075 1.00 87.88 566 THR A N 1
ATOM 4331 C CA . THR A 1 566 ? -39.140 18.446 29.351 1.00 87.88 566 THR A CA 1
ATOM 4332 C C . THR A 1 566 ? -38.958 19.859 28.793 1.00 87.88 566 THR A C 1
ATOM 4334 O O . THR A 1 566 ? -39.927 20.598 28.640 1.00 87.88 566 THR A O 1
ATOM 4337 N N . SER A 1 567 ? -37.715 20.253 28.516 1.00 87.12 567 SER A N 1
ATOM 4338 C CA . SER A 1 567 ? -37.334 21.546 27.942 1.00 87.12 567 SER A CA 1
ATOM 4339 C C . SER A 1 567 ? -35.941 21.455 27.322 1.00 87.12 567 SER A C 1
ATOM 4341 O O . SER A 1 567 ? -35.115 20.665 27.783 1.00 87.12 567 SER A O 1
ATOM 4343 N N . LEU A 1 568 ? -35.654 22.306 26.337 1.00 84.62 568 LEU A N 1
ATOM 4344 C CA . LEU A 1 568 ? -34.305 22.483 25.799 1.00 84.62 568 LEU A CA 1
ATOM 4345 C C . LEU A 1 568 ? -33.591 23.666 26.484 1.00 84.62 568 LEU A C 1
ATOM 4347 O O . LEU A 1 568 ? -34.249 24.656 26.816 1.00 84.62 568 LEU A O 1
ATOM 4351 N N . PRO A 1 569 ? -32.265 23.587 26.698 1.00 86.12 569 PRO A N 1
ATOM 4352 C CA . PRO A 1 569 ? -31.450 24.737 27.080 1.00 86.12 569 PRO A CA 1
ATOM 4353 C C . PRO A 1 569 ? -31.370 25.746 25.921 1.00 86.12 569 PRO A C 1
ATOM 4355 O O . PRO A 1 569 ? -31.768 25.454 24.793 1.00 86.12 569 PRO A O 1
ATOM 4358 N N . ALA A 1 570 ? -30.826 26.936 26.187 1.00 85.88 570 ALA A N 1
ATOM 4359 C CA . ALA A 1 570 ? -30.547 27.906 25.131 1.00 85.88 570 ALA A CA 1
ATOM 4360 C C . ALA A 1 570 ? -29.592 27.299 24.087 1.00 85.88 570 ALA A C 1
ATOM 4362 O O . ALA A 1 570 ? -28.524 26.795 24.441 1.00 85.88 570 ALA A O 1
ATOM 4363 N N . LEU A 1 571 ? -29.991 27.348 22.815 1.00 85.56 571 LEU A N 1
ATOM 4364 C CA . LEU A 1 571 ? -29.174 26.869 21.705 1.00 85.56 571 LEU A CA 1
ATOM 4365 C C . LEU A 1 571 ? -28.072 27.898 21.381 1.00 85.56 571 LEU A C 1
ATOM 4367 O O . LEU A 1 571 ? -28.366 29.096 21.318 1.00 85.56 571 LEU A O 1
ATOM 4371 N N . PRO A 1 572 ? -26.817 27.456 21.181 1.00 84.56 572 PRO A N 1
ATOM 4372 C CA . PRO A 1 572 ? -25.751 28.259 20.588 1.00 84.56 572 PRO A CA 1
ATOM 4373 C C . PRO A 1 572 ? -26.155 28.897 19.255 1.00 84.56 572 PRO A C 1
ATOM 4375 O O . PRO A 1 572 ? -26.937 28.333 18.499 1.00 84.56 572 PRO A O 1
ATOM 4378 N N . SER A 1 573 ? -25.574 30.056 18.942 1.00 78.75 573 SER A N 1
ATOM 4379 C CA . SER A 1 573 ? -25.822 30.789 17.690 1.00 78.75 573 SER A CA 1
ATOM 4380 C C . SER A 1 573 ? -25.184 30.164 16.441 1.00 78.75 573 SER A C 1
ATOM 4382 O O . SER A 1 573 ? -25.330 30.719 15.357 1.00 78.75 573 SER A O 1
ATOM 4384 N N . GLU A 1 574 ? -24.428 29.078 16.607 1.00 76.19 574 GLU A N 1
ATOM 4385 C CA . GLU A 1 574 ? -23.703 28.363 15.545 1.00 76.19 574 GLU A CA 1
ATOM 4386 C C . GLU A 1 574 ? -24.430 27.074 15.083 1.00 76.19 574 GLU A C 1
ATOM 4388 O O . GLU A 1 574 ? -23.921 26.393 14.194 1.00 76.19 574 GLU A O 1
ATOM 4393 N N . LEU A 1 575 ? -25.611 26.765 15.655 1.00 73.62 575 LEU A N 1
ATOM 4394 C CA . LEU A 1 575 ? -26.489 25.626 15.311 1.00 73.62 575 LEU A CA 1
ATOM 4395 C C . LEU A 1 575 ? -27.643 25.999 14.364 1.00 73.62 575 LEU A C 1
ATOM 4397 O O . LEU A 1 575 ? -28.195 27.113 14.515 1.00 73.62 575 LEU A O 1
#

Radius of gyration: 36.72 Å; Cα contacts (8 Å, |Δi|>4): 1372; chains: 1; bounding box: 74×95×111 Å

Secondary structure (DSSP, 8-state):
------------------------S---HHHHHHHHHTTTB-GGGHHHHHHHHHHHHSPPTT--HHHHHHHHHHHHHHB-TTTGGGEEESTTSTTEEEEE-TTS-EEEEEEE-TTSEEEEEETTEEEEEE-S---------------PPP---------HHHHHHHHH-SSSSTHHHHHHHHHHHHHHHHHH--SEEE-TTS--S---SB--TT-SEEE--SS--S---BPPTT--EEE--SS--S---PPPTT--EEE--SS--S---PPPTT--EEE--SS--S---PPPTT--EEE--SS--S--PPPPTT--EEE--SS--S---PPPTT--EEE--SS--S---PPPTT--EEE--SS--S--PPPPTT--EEE--SS--S---PPPTT--EEE--SS--S--PPPPTT--EEE--SS--S--PPPPTT--EEE--SS--S---PPPTT--EEE--SS--S-PPPPPTT--EEE--SS--S---PPPTT--EEE--SS--S---PPPTT--EEE--SS--S---PPPTT--EEE--SS--S--PPPPTT-SEEE--SS--SSPPPPPTT-

Solvent-accessible surface area (backbone atoms only — not comparable to full-atom values): 29959 Å² total; per-residue (Å²): 131,86,89,88,88,80,88,78,88,80,87,86,84,91,80,90,81,88,88,86,85,80,92,66,91,89,59,55,67,50,57,59,49,42,75,68,52,52,82,38,38,49,85,89,44,48,72,62,49,50,49,47,46,39,42,67,74,53,65,61,84,66,72,50,75,64,62,51,52,54,43,53,53,50,45,33,71,49,28,40,88,87,43,28,80,35,50,41,73,39,85,87,38,90,52,25,36,37,34,40,48,102,82,72,48,71,54,36,37,37,37,52,49,99,85,38,42,37,34,38,38,43,81,90,45,76,49,76,46,72,45,60,86,82,89,78,80,84,94,73,89,90,79,89,85,92,80,86,78,82,87,76,83,83,70,88,69,80,60,60,66,62,52,45,56,53,64,36,65,66,76,96,57,86,55,44,66,35,37,49,52,46,48,48,50,49,52,47,30,62,75,72,63,46,37,67,46,76,51,47,67,48,61,40,60,65,73,50,72,71,64,65,62,75,25,31,32,42,35,42,31,49,27,47,24,46,54,62,50,67,62,40,70,57,23,30,35,41,37,47,22,42,29,46,26,47,47,66,54,78,62,36,64,53,23,29,34,43,36,40,25,43,28,46,26,47,53,72,56,76,60,31,62,56,24,31,36,42,34,41,27,43,30,47,27,46,58,71,62,74,62,26,66,54,22,32,34,43,34,46,22,40,28,49,26,47,55,65,59,76,63,32,65,54,23,30,33,43,37,43,24,41,27,48,26,46,50,65,54,74,57,30,62,57,25,40,44,49,35,46,26,39,28,46,26,47,51,65,54,70,61,28,60,55,26,38,43,46,39,44,25,42,29,46,25,46,49,62,54,74,60,30,65,58,22,33,34,41,34,46,24,42,30,45,25,49,50,71,52,76,65,31,66,55,23,32,35,42,33,46,23,38,28,49,25,50,55,67,63,78,62,31,69,48,24,30,36,40,33,47,21,42,29,49,25,48,50,65,55,74,60,30,70,47,25,30,36,40,36,44,23,42,26,50,26,50,49,67,55,74,60,29,65,50,23,30,37,41,35,44,23,42,28,49,26,49,48,67,57,74,58,26,63,50,21,30,37,41,36,41,26,42,28,49,27,52,48,71,56,74,66,23,68,54,23,32,35,42,34,47,19,43,26,50,25,46,50,67,58,77,58,33,64,57,24,31,34,40,35,45,25,43,29,47,26,47,51,71,52,72,60,28,66,57,23,28,34,43,34,40,26,42,27,49,24,46,55,69,59,73,61,28,68,54,26,61,41,81,43,60,54,68,43,57,56,82,60,81,60,75,77,38,92,60,98

Sequence (575 aa):
MPFNVRNGNSSTTISDSSIDHLARPDTPHDISVWEKIKSFFSCKYKPEALECIRTMCHPPAGTTREDVADRFEQLRRFAHTGFAENIQSGRHGENNFSILDENSHEMLSVNLDDAGIYTVECQGHSETHNLTPDTRLCEEHRTLATSIPPPETVRTAVDYDAVWSAWANPVPGEECSSRNQALQKMRDCLNNGNPALDLSHYQLTSLPDHLPPNITTLNVTSNQLFILPTLPSGLLSLTADENQLASLPTLPSTLQSLIVNRNKLYRLPMLPSGLERFDAEHNHLTSLPMLPSGLLSLAVSENQLTYLPTLPSTLQSLIVNRNKLSSLPMLPSGLERFDAEHNHLTSLPALPSGLGALTVRFNRLTSLPTLPSGLLSLTASDNQLTSLPMLPSGLLSLAVSKNQLTYLPTLPATLQSLAADSNQLTSLPALPSTLQSLTAEFNQLTSLPALPSTLQSLAADSNQLTSLPVLPSALQSLSADSNQLTSLPDLSPGLLTLFVSCNQLIRLPELPPGLEKLAANENQLTSLPMLPSGLKWFTARHNQLTSLPALPSRLERFDAEHNQLTSLPALPSEL

Nearest PDB structures (foldseek):
  3g06-assembly1_A  TM=8.643E-01  e=1.695E-19  Salmonella enterica subsp. enterica serovar Typhimurium
  7ya7-assembly2_B  TM=8.728E-01  e=6.999E-11  Shigella flexneri 5a str. M90T
  7ya8-assembly1_A  TM=8.015E-01  e=6.691E-11  Shigella flexneri 5a str. M90T
  5kh1-assembly1_A  TM=8.869E-01  e=3.204E-09  Shigella flexneri
  5b0t-assembly1_A  TM=5.522E-01  e=5.750E-09  Shigella flexneri

Mean predicted aligned error: 15.36 Å